Protein AF-0000000087712750 (afdb_homodimer)

pLDDT: mean 96.37, std 3.85, range [61.72, 98.88]

Nearest PDB structures (foldseek):
  3av7-assembly1_C  TM=9.509E-01  e=1.721E-39  Pyrococcus horikoshii OT3
  1wst-assembly1_A-2  TM=9.491E-01  e=2.294E-39  Thermococcus profundus
  2zc0-assembly1_A  TM=9.516E-01  e=1.284E-36  Thermococcus litoralis
  2z1y-assembly1_A  TM=9.441E-01  e=3.223E-36  unclassified
  1vp4-assembly1_B  TM=9.571E-01  e=2.552E-34  Thermotoga maritima MSB8

Organism: NCBI:txid1293036

Sequence (734 aa):
MLINLGGGLPDPKTFPWEEVGRIVDALLRDRADQALQYADVEGLEEVRREISRFIYRRGVSINPDQILITGGAKEAIFLISELFSQNTVASEEPTFQGFIGTMSFRGLRAYPIPWDERGPMTEVLERKLKALKMWADPIKYFYVVPVHNPTGRVMSMERRKHLMELATDFDFQVIEDDIYGFFTYDSPPELSLKSMDKEGRVFYISSFSKIISPGLRIGFIAYEGREIEKLASIKGEINHQVSTLDQLIVGEMLGRGIVDSIIENSRLLYKKKRNITVDSIEEYFPSTTGCTYPEGGFFALCRGEGLNSSSLAVEAMRRGVRILPGEKFFFSAESGKNSFRLSFSYPTEEELVEGIKVLGSLLKEVKMLINLGGGLPDPKTFPWEEVGRIVDALLRDRADQALQYADVEGLEEVRREISRFIYRRGVSINPDQILITGGAKEAIFLISELFSQNTVASEEPTFQGFIGTMSFRGLRAYPIPWDERGPMTEVLERKLKALKMWADPIKYFYVVPVHNPTGRVMSMERRKHLMELATDFDFQVIEDDIYGFFTYDSPPELSLKSMDKEGRVFYISSFSKIISPGLRIGFIAYEGREIEKLASIKGEINHQVSTLDQLIVGEMLGRGIVDSIIENSRLLYKKKRNITVDSIEEYFPSTTGCTYPEGGFFALCRGEGLNSSSLAVEAMRRGVRILPGEKFFFSAESGKNSFRLSFSYPTEEELVEGIKVLGSLLKEVK

InterPro domains:
  IPR004839 Aminotransferase, class I/classII, large domain [PF00155] (20-357)
  IPR015421 Pyridoxal phosphate-dependent transferase, major domain [G3DSA:3.40.640.10] (37-258)
  IPR015422 Pyridoxal phosphate-dependent transferase, small domain [G3DSA:3.90.1150.10] (2-362)
  IPR015424 Pyridoxal phosphate-dependent transferase [SSF53383] (2-365)
  IPR050859 Class-I pyridoxal-phosphate-dependent aminotransferase-like [PTHR42790] (2-366)

Radius of gyration: 27.23 Å; Cα contacts (8 Å, |Δi|>4): 1570; chains: 2; bounding box: 57×88×60 Å

Structure (mmCIF, N/CA/C/O backbone):
data_AF-0000000087712750-model_v1
#
loop_
_entity.id
_entity.type
_entity.pdbx_description
1 polymer 'PLP-dependent aminotransferase family protein'
#
loop_
_atom_site.group_PDB
_atom_site.id
_atom_site.type_symbol
_atom_site.label_atom_id
_atom_site.label_alt_id
_atom_site.label_comp_id
_atom_site.label_asym_id
_atom_site.label_entity_id
_atom_site.label_seq_id
_atom_site.pdbx_PDB_ins_code
_atom_site.Cartn_x
_atom_site.Cartn_y
_atom_site.Cartn_z
_atom_site.occupancy
_atom_site.B_iso_or_equiv
_atom_site.auth_seq_id
_atom_site.auth_comp_id
_atom_site.auth_asym_id
_atom_site.auth_atom_id
_atom_site.pdbx_PDB_model_num
ATOM 1 N N . MET A 1 1 ? 7.137 30.297 -13.664 1 79.69 1 MET A N 1
ATOM 2 C CA . MET A 1 1 ? 7.406 29.156 -12.789 1 79.69 1 MET A CA 1
ATOM 3 C C . MET A 1 1 ? 6.27 28.953 -11.797 1 79.69 1 MET A C 1
ATOM 5 O O . MET A 1 1 ? 5.719 29.922 -11.266 1 79.69 1 MET A O 1
ATOM 9 N N . LEU A 1 2 ? 5.754 27.734 -11.555 1 94.81 2 LEU A N 1
ATOM 10 C CA . LEU A 1 2 ? 4.625 27.453 -10.68 1 94.81 2 LEU A CA 1
ATOM 11 C C . LEU A 1 2 ? 5.066 27.406 -9.219 1 94.81 2 LEU A C 1
ATOM 13 O O . LEU A 1 2 ? 6.035 26.719 -8.891 1 94.81 2 LEU A O 1
ATOM 17 N N . ILE A 1 3 ? 4.543 28.297 -8.398 1 98.12 3 ILE A N 1
ATOM 18 C CA . ILE A 1 3 ? 4.785 28.312 -6.957 1 98.12 3 ILE A CA 1
ATOM 19 C C . ILE A 1 3 ? 3.738 27.453 -6.25 1 98.12 3 ILE A C 1
ATOM 21 O O . ILE A 1 3 ? 2.543 27.75 -6.305 1 98.12 3 ILE A O 1
ATOM 25 N N . ASN A 1 4 ? 4.18 26.391 -5.582 1 98.06 4 ASN A N 1
ATOM 26 C CA . ASN A 1 4 ? 3.264 25.453 -4.93 1 98.06 4 ASN A CA 1
ATOM 27 C C . ASN A 1 4 ? 3.045 25.828 -3.463 1 98.06 4 ASN A C 1
ATOM 29 O O . ASN A 1 4 ? 3.799 25.391 -2.592 1 98.06 4 ASN A O 1
ATOM 33 N N . LEU A 1 5 ? 1.925 26.469 -3.166 1 98.44 5 LEU A N 1
ATOM 34 C CA . LEU A 1 5 ? 1.549 26.812 -1.798 1 98.44 5 LEU A CA 1
ATOM 35 C C . LEU A 1 5 ? 0.416 25.922 -1.31 1 98.44 5 LEU A C 1
ATOM 37 O O . LEU A 1 5 ? -0.296 26.266 -0.366 1 98.44 5 LEU A O 1
ATOM 41 N N . GLY A 1 6 ? 0.184 24.828 -2.01 1 96.81 6 GLY A N 1
ATOM 42 C CA . GLY A 1 6 ? -0.956 23.984 -1.665 1 96.81 6 GLY A CA 1
ATOM 43 C C . GLY A 1 6 ? -0.558 22.656 -1.061 1 96.81 6 GLY A C 1
ATOM 44 O O . GLY A 1 6 ? -1.225 22.156 -0.152 1 96.81 6 GLY A O 1
ATOM 45 N N . GLY A 1 7 ? 0.474 22.047 -1.479 1 94.12 7 GLY A N 1
ATOM 46 C CA . GLY A 1 7 ? 0.822 20.672 -1.131 1 94.12 7 GLY A CA 1
ATOM 47 C C . GLY A 1 7 ? 1.484 20.547 0.228 1 94.12 7 GLY A C 1
ATOM 48 O O . GLY A 1 7 ? 2.273 21.422 0.618 1 94.12 7 GLY A O 1
ATOM 49 N N . GLY A 1 8 ? 1.083 19.562 1.011 1 95.06 8 GLY A N 1
ATOM 50 C CA . GLY A 1 8 ? 1.763 19.234 2.252 1 95.06 8 GLY A CA 1
ATOM 51 C C . GLY A 1 8 ? 3.039 18.438 2.041 1 95.06 8 GLY A C 1
ATOM 52 O O . GLY A 1 8 ? 3.217 17.375 2.635 1 95.06 8 GLY A O 1
ATOM 53 N N . LEU A 1 9 ? 3.977 18.984 1.274 1 97.06 9 LEU A N 1
ATOM 54 C CA . LEU A 1 9 ? 5.219 18.328 0.875 1 97.06 9 LEU A CA 1
ATOM 55 C C . LEU A 1 9 ? 6.383 18.797 1.742 1 97.06 9 LEU A C 1
ATOM 57 O O . LEU A 1 9 ? 6.566 20 1.944 1 97.06 9 LEU A O 1
ATOM 61 N N . PRO A 1 10 ? 7.137 17.844 2.262 1 97.81 10 PRO A N 1
ATOM 62 C CA . PRO A 1 10 ? 8.359 18.281 2.943 1 97.81 10 PRO A CA 1
ATOM 63 C C . PRO A 1 10 ? 9.344 18.969 2.004 1 97.81 10 PRO A C 1
ATOM 65 O O . PRO A 1 10 ? 9.359 18.688 0.803 1 97.81 10 PRO A O 1
ATOM 68 N N . ASP A 1 11 ? 10.109 19.875 2.525 1 98.06 11 ASP A N 1
ATOM 69 C CA . ASP A 1 11 ? 11.203 20.484 1.784 1 98.06 11 ASP A CA 1
ATOM 70 C C . ASP A 1 11 ? 12.297 19.453 1.474 1 98.06 11 ASP A C 1
ATOM 72 O O . ASP A 1 11 ? 12.812 18.797 2.379 1 98.06 11 ASP A O 1
ATOM 76 N N . PRO A 1 12 ? 12.664 19.359 0.208 1 96.44 12 PRO A N 1
ATOM 77 C CA . PRO A 1 12 ? 13.695 18.391 -0.154 1 96.44 12 PRO A CA 1
ATOM 78 C C . PRO A 1 12 ? 15.008 18.609 0.593 1 96.44 12 PRO A C 1
ATOM 80 O O . PRO A 1 12 ? 15.797 17.672 0.749 1 96.44 12 PRO A O 1
ATOM 83 N N . LYS A 1 13 ? 15.25 19.797 1.107 1 95.69 13 LYS A N 1
ATOM 84 C CA . LYS A 1 13 ? 16.453 20.094 1.858 1 95.69 13 LYS A CA 1
ATOM 85 C C . LYS A 1 13 ? 16.547 19.266 3.131 1 95.69 13 LYS A C 1
ATOM 87 O O . LYS A 1 13 ? 17.625 19.094 3.701 1 95.69 13 LYS A O 1
ATOM 92 N N . THR A 1 14 ? 15.43 18.766 3.57 1 96.38 14 THR A N 1
ATOM 93 C CA . THR A 1 14 ? 15.414 18.031 4.832 1 96.38 14 THR A CA 1
ATOM 94 C C . THR A 1 14 ? 15.68 16.547 4.602 1 96.38 14 THR A C 1
ATOM 96 O O . THR A 1 14 ? 15.844 15.781 5.555 1 96.38 14 THR A O 1
ATOM 99 N N . PHE A 1 15 ? 15.727 16.109 3.332 1 96.38 15 PHE A N 1
ATOM 100 C CA . PHE A 1 15 ? 15.883 14.695 3.045 1 96.38 15 PHE A CA 1
ATOM 101 C C . PHE A 1 15 ? 17.297 14.227 3.385 1 96.38 15 PHE A C 1
ATOM 103 O O . PHE A 1 15 ? 18.281 14.82 2.932 1 96.38 15 PHE A O 1
ATOM 110 N N . PRO A 1 16 ? 17.406 13.164 4.09 1 96.69 16 PRO A N 1
ATOM 111 C CA . PRO A 1 16 ? 18.734 12.633 4.457 1 96.69 16 PRO A CA 1
ATOM 112 C C . PRO A 1 16 ? 19.297 11.672 3.414 1 96.69 16 PRO A C 1
ATOM 114 O O . PRO A 1 16 ? 19.594 10.523 3.732 1 96.69 16 PRO A O 1
ATOM 117 N N . TRP A 1 17 ? 19.547 12.164 2.225 1 96.12 17 TRP A N 1
ATOM 118 C CA . TRP A 1 17 ? 19.859 11.297 1.09 1 96.12 17 TRP A CA 1
ATOM 119 C C . TRP A 1 17 ? 21.203 10.609 1.276 1 96.12 17 TRP A C 1
ATOM 121 O O . TRP A 1 17 ? 21.375 9.453 0.873 1 96.12 17 TRP A O 1
ATOM 131 N N . GLU A 1 18 ? 22.219 11.258 1.928 1 96.31 18 GLU A N 1
ATOM 132 C CA . GLU A 1 18 ? 23.516 10.648 2.133 1 96.31 18 GLU A CA 1
ATOM 133 C C . GLU A 1 18 ? 23.438 9.469 3.1 1 96.31 18 GLU A C 1
ATOM 135 O O . GLU A 1 18 ? 24 8.398 2.842 1 96.31 18 GLU A O 1
ATOM 140 N N . GLU A 1 19 ? 22.719 9.742 4.238 1 96.81 19 GLU A N 1
ATOM 141 C CA . GLU A 1 19 ? 22.547 8.68 5.227 1 96.81 19 GLU A CA 1
ATOM 142 C C . GLU A 1 19 ? 21.781 7.496 4.633 1 96.81 19 GLU A C 1
ATOM 144 O O . GLU A 1 19 ? 22.141 6.344 4.867 1 96.81 19 GLU A O 1
ATOM 149 N N . VAL A 1 20 ? 20.75 7.766 3.855 1 97.62 20 VAL A N 1
ATOM 150 C CA . VAL A 1 20 ? 19.969 6.715 3.223 1 97.62 20 VAL A CA 1
ATOM 151 C C . VAL A 1 20 ? 20.844 5.895 2.287 1 97.62 20 VAL A C 1
ATOM 153 O O . VAL A 1 20 ? 20.797 4.66 2.301 1 97.62 20 VAL A O 1
ATOM 156 N N . GLY A 1 21 ? 21.641 6.602 1.454 1 97.06 21 GLY A N 1
ATOM 157 C CA . GLY A 1 21 ? 22.547 5.906 0.548 1 97.06 21 GLY A CA 1
ATOM 158 C C . GLY A 1 21 ? 23.5 4.973 1.261 1 97.06 21 GLY A C 1
ATOM 159 O O . GLY A 1 21 ? 23.688 3.826 0.844 1 97.06 21 GLY A O 1
ATOM 160 N N . ARG A 1 22 ? 24.094 5.434 2.332 1 97.12 22 ARG A N 1
ATOM 161 C CA . ARG A 1 22 ? 25.031 4.629 3.111 1 97.12 22 ARG A CA 1
ATOM 162 C C . ARG A 1 22 ? 24.328 3.418 3.721 1 97.12 22 ARG A C 1
ATOM 164 O O . ARG A 1 22 ? 24.891 2.318 3.738 1 97.12 22 ARG A O 1
ATOM 171 N N . ILE A 1 23 ? 23.203 3.615 4.207 1 98.06 23 ILE A N 1
ATOM 172 C CA . ILE A 1 23 ? 22.438 2.555 4.852 1 98.06 23 ILE A CA 1
ATOM 173 C C . ILE A 1 23 ? 22.062 1.492 3.822 1 98.06 23 ILE A C 1
ATOM 175 O O . ILE A 1 23 ? 22.203 0.294 4.078 1 98.06 23 ILE A O 1
ATOM 179 N N . VAL A 1 24 ? 21.594 1.924 2.658 1 98.19 24 VAL A N 1
ATOM 180 C CA . VAL A 1 24 ? 21.188 0.978 1.626 1 98.19 24 VAL A CA 1
ATOM 181 C C . VAL A 1 24 ? 22.391 0.153 1.174 1 98.19 24 VAL A C 1
ATOM 183 O O . VAL A 1 24 ? 22.281 -1.062 0.992 1 98.19 24 VAL A O 1
ATOM 186 N N . ASP A 1 25 ? 23.484 0.816 0.988 1 97 25 ASP A N 1
ATOM 187 C CA . ASP A 1 25 ? 24.703 0.11 0.613 1 97 25 ASP A CA 1
ATOM 188 C C . ASP A 1 25 ? 25.047 -0.983 1.625 1 97 25 ASP A C 1
ATOM 190 O O . ASP A 1 25 ? 25.344 -2.119 1.246 1 97 25 ASP A O 1
ATOM 194 N N . ALA A 1 26 ? 24.984 -0.654 2.875 1 97.56 26 ALA A N 1
ATOM 195 C CA . ALA A 1 26 ? 25.281 -1.612 3.936 1 97.56 26 ALA A CA 1
ATOM 196 C C . ALA A 1 26 ? 24.266 -2.746 3.953 1 97.56 26 ALA A C 1
ATOM 198 O O . ALA A 1 26 ? 24.625 -3.918 4.086 1 97.56 26 ALA A O 1
ATOM 199 N N . LEU A 1 27 ? 22.953 -2.42 3.871 1 98.06 27 LEU A N 1
ATOM 200 C CA . LEU A 1 27 ? 21.875 -3.406 3.893 1 98.06 27 LEU A CA 1
ATOM 201 C C . LEU A 1 27 ? 22.047 -4.41 2.756 1 98.06 27 LEU A C 1
ATOM 203 O O . LEU A 1 27 ? 21.906 -5.617 2.965 1 98.06 27 LEU A O 1
ATOM 207 N N . LEU A 1 28 ? 22.328 -3.902 1.552 1 97.44 28 LEU A N 1
ATOM 208 C CA . LEU A 1 28 ? 22.391 -4.77 0.38 1 97.44 28 LEU A CA 1
ATOM 209 C C . LEU A 1 28 ? 23.672 -5.605 0.39 1 97.44 28 LEU A C 1
ATOM 211 O O . LEU A 1 28 ? 23.672 -6.73 -0.106 1 97.44 28 LEU A O 1
ATOM 215 N N . ARG A 1 29 ? 24.688 -5.102 1 1 95.06 29 ARG A N 1
ATOM 216 C CA . ARG A 1 29 ? 25.938 -5.855 1.131 1 95.06 29 ARG A CA 1
ATOM 217 C C . ARG A 1 29 ? 25.797 -6.977 2.156 1 95.06 29 ARG A C 1
ATOM 219 O O . ARG A 1 29 ? 26.266 -8.094 1.936 1 95.06 29 ARG A O 1
ATOM 226 N N . ASP A 1 30 ? 25.047 -6.703 3.232 1 95.88 30 ASP A N 1
ATOM 227 C CA . ASP A 1 30 ? 25.109 -7.602 4.383 1 95.88 30 ASP A CA 1
ATOM 228 C C . ASP A 1 30 ? 23.812 -8.398 4.531 1 95.88 30 ASP A C 1
ATOM 230 O O . ASP A 1 30 ? 23.812 -9.477 5.129 1 95.88 30 ASP A O 1
ATOM 234 N N . ARG A 1 31 ? 22.734 -7.891 4.012 1 97.19 31 ARG A N 1
ATOM 235 C CA . ARG A 1 31 ? 21.438 -8.484 4.309 1 97.19 31 ARG A CA 1
ATOM 236 C C . ARG A 1 31 ? 20.516 -8.438 3.086 1 97.19 31 ARG A C 1
ATOM 238 O O . ARG A 1 31 ? 19.312 -8.18 3.209 1 97.19 31 ARG A O 1
ATOM 245 N N . ALA A 1 32 ? 21.109 -8.578 1.979 1 96 32 ALA A N 1
ATOM 246 C CA . ALA A 1 32 ? 20.328 -8.469 0.752 1 96 32 ALA A CA 1
ATOM 247 C C . ALA A 1 32 ? 19.203 -9.5 0.729 1 96 32 ALA A C 1
ATOM 249 O O . ALA A 1 32 ? 18.109 -9.227 0.23 1 96 32 ALA A O 1
ATOM 250 N N . ASP A 1 33 ? 19.438 -10.734 1.251 1 96.12 33 ASP A N 1
ATOM 251 C CA . ASP A 1 33 ? 18.453 -11.812 1.267 1 96.12 33 ASP A CA 1
ATOM 252 C C . ASP A 1 33 ? 17.203 -11.406 2.053 1 96.12 33 ASP A C 1
ATOM 254 O O . ASP A 1 33 ? 16.094 -11.844 1.737 1 96.12 33 ASP A O 1
ATOM 258 N N . GLN A 1 34 ? 17.406 -10.562 3 1 97.19 34 GLN A N 1
ATOM 259 C CA . GLN A 1 34 ? 16.281 -10.055 3.777 1 97.19 34 GLN A CA 1
ATOM 260 C C . GLN A 1 34 ? 15.688 -8.812 3.127 1 97.19 34 GLN A C 1
ATOM 262 O O . GLN A 1 34 ? 14.477 -8.727 2.936 1 97.19 34 GLN A O 1
ATOM 267 N N . ALA A 1 35 ? 16.547 -7.863 2.766 1 98.31 35 ALA A N 1
ATOM 268 C CA . ALA A 1 35 ? 16.125 -6.551 2.283 1 98.31 35 ALA A CA 1
ATOM 269 C C . ALA A 1 35 ? 15.297 -6.676 1.002 1 98.31 35 ALA A C 1
ATOM 271 O O . ALA A 1 35 ? 14.406 -5.859 0.748 1 98.31 35 ALA A O 1
ATOM 272 N N . LEU A 1 36 ? 15.594 -7.699 0.229 1 98.38 36 LEU A N 1
ATOM 273 C CA . LEU A 1 36 ? 14.953 -7.828 -1.077 1 98.38 36 LEU A CA 1
ATOM 274 C C . LEU A 1 36 ? 13.945 -8.969 -1.078 1 98.38 36 LEU A C 1
ATOM 276 O O . LEU A 1 36 ? 13.484 -9.398 -2.139 1 98.38 36 LEU A O 1
ATOM 280 N N . GLN A 1 37 ? 13.539 -9.5 0.059 1 97.94 37 GLN A N 1
ATOM 281 C CA . GLN A 1 37 ? 12.586 -10.594 0.188 1 97.94 37 GLN A CA 1
ATOM 282 C C . GLN A 1 37 ? 11.297 -10.125 0.867 1 97.94 37 GLN A C 1
ATOM 284 O O . GLN A 1 37 ? 11.242 -9.016 1.395 1 97.94 37 GLN A O 1
ATOM 289 N N . TYR A 1 38 ? 10.266 -11 0.883 1 96.12 38 TYR A N 1
ATOM 290 C CA . TYR A 1 38 ? 9.016 -10.773 1.597 1 96.12 38 TYR A CA 1
ATOM 291 C C . TYR A 1 38 ? 9.258 -10.617 3.092 1 96.12 38 TYR A C 1
ATOM 293 O O . TYR A 1 38 ? 10.227 -11.164 3.631 1 96.12 38 TYR A O 1
ATOM 301 N N . ALA A 1 39 ? 8.438 -9.836 3.699 1 96 39 ALA A N 1
ATOM 302 C CA . ALA A 1 39 ? 8.344 -9.695 5.148 1 96 39 ALA A CA 1
ATOM 303 C C . ALA A 1 39 ? 6.934 -9.992 5.645 1 96 39 ALA A C 1
ATOM 305 O O . ALA A 1 39 ? 6.02 -10.203 4.84 1 96 39 ALA A O 1
ATOM 306 N N . ASP A 1 40 ? 6.816 -10.047 6.953 1 95.94 40 ASP A N 1
ATOM 307 C CA . ASP A 1 40 ? 5.5 -10.266 7.547 1 95.94 40 ASP A CA 1
ATOM 308 C C . ASP A 1 40 ? 4.574 -9.086 7.266 1 95.94 40 ASP A C 1
ATOM 310 O O . ASP A 1 40 ? 5.027 -7.945 7.137 1 95.94 40 ASP A O 1
ATOM 314 N N . VAL A 1 41 ? 3.32 -9.383 7.273 1 97.31 41 VAL A N 1
ATOM 315 C CA . VAL A 1 41 ? 2.299 -8.383 6.984 1 97.31 41 VAL A CA 1
ATOM 316 C C . VAL A 1 41 ? 2.379 -7.25 8.008 1 97.31 41 VAL A C 1
ATOM 318 O O . VAL A 1 41 ? 2.17 -6.086 7.664 1 97.31 41 VAL A O 1
ATOM 321 N N . GLU A 1 42 ? 2.713 -7.555 9.273 1 98.12 42 GLU A N 1
ATOM 322 C CA . GLU A 1 42 ? 2.795 -6.57 10.344 1 98.12 42 GLU A CA 1
ATOM 323 C C . GLU A 1 42 ? 4.012 -5.664 10.172 1 98.12 42 GLU A C 1
ATOM 325 O O . GLU A 1 42 ? 4.07 -4.578 10.75 1 98.12 42 GLU A O 1
ATOM 330 N N . GLY A 1 43 ? 4.941 -6.117 9.398 1 98.38 43 GLY A N 1
ATOM 331 C CA . GLY A 1 43 ? 6.238 -5.473 9.281 1 98.38 43 GLY A CA 1
ATOM 332 C C . GLY A 1 43 ? 7.336 -6.207 10.023 1 98.38 43 GLY A C 1
ATOM 333 O O . GLY A 1 43 ? 7.059 -7.082 10.852 1 98.38 43 GLY A O 1
ATOM 334 N N . LEU A 1 44 ? 8.562 -5.902 9.711 1 98.69 44 LEU A N 1
ATOM 335 C CA . LEU A 1 44 ? 9.711 -6.535 10.344 1 98.69 44 LEU A CA 1
ATOM 336 C C . LEU A 1 44 ? 9.75 -6.234 11.836 1 98.69 44 LEU A C 1
ATOM 338 O O . LEU A 1 44 ? 9.617 -5.078 12.242 1 98.69 44 LEU A O 1
ATOM 342 N N . GLU A 1 45 ? 9.945 -7.25 12.609 1 98.44 45 GLU A N 1
ATOM 343 C CA . GLU A 1 45 ? 9.945 -7.102 14.062 1 98.44 45 GLU A CA 1
ATOM 344 C C . GLU A 1 45 ? 11 -6.09 14.508 1 98.44 45 GLU A C 1
ATOM 346 O O . GLU A 1 45 ? 10.742 -5.27 15.391 1 98.44 45 GLU A O 1
ATOM 351 N N . GLU A 1 46 ? 12.18 -6.168 13.953 1 98.62 46 GLU A N 1
ATOM 352 C CA . GLU A 1 46 ? 13.25 -5.254 14.344 1 98.62 46 GLU A CA 1
ATOM 353 C C . GLU A 1 46 ? 12.867 -3.805 14.047 1 98.62 46 GLU A C 1
ATOM 355 O O . GLU A 1 46 ? 13.242 -2.896 14.789 1 98.62 46 GLU A O 1
ATOM 360 N N . VAL A 1 47 ? 12.125 -3.582 12.984 1 98.81 47 VAL A N 1
ATOM 361 C CA . VAL A 1 47 ? 11.695 -2.232 12.633 1 98.81 47 VAL A CA 1
ATOM 362 C C . VAL A 1 47 ? 10.594 -1.776 13.586 1 98.81 47 VAL A C 1
ATOM 364 O O . VAL A 1 47 ? 10.594 -0.63 14.047 1 98.81 47 VAL A O 1
ATOM 367 N N . ARG A 1 48 ? 9.625 -2.648 13.898 1 98.81 48 ARG A N 1
ATOM 368 C CA . ARG A 1 48 ? 8.578 -2.328 14.859 1 98.81 48 ARG A CA 1
ATOM 369 C C . ARG A 1 48 ? 9.172 -1.992 16.219 1 98.81 48 ARG A C 1
ATOM 371 O O . ARG A 1 48 ? 8.672 -1.109 16.922 1 98.81 48 ARG A O 1
ATOM 378 N N . ARG A 1 49 ? 10.258 -2.686 16.594 1 98.81 49 ARG A N 1
ATOM 379 C CA . ARG A 1 49 ? 10.945 -2.391 17.844 1 98.81 49 ARG A CA 1
ATOM 380 C C . ARG A 1 49 ? 11.523 -0.979 17.828 1 98.81 49 ARG A C 1
ATOM 382 O O . ARG A 1 49 ? 11.398 -0.244 18.812 1 98.81 49 ARG A O 1
ATOM 389 N N . GLU A 1 50 ? 12.156 -0.633 16.766 1 98.81 50 GLU A N 1
ATOM 390 C CA . GLU A 1 50 ? 12.719 0.707 16.641 1 98.81 50 GLU A CA 1
ATOM 391 C C . GLU A 1 50 ? 11.633 1.771 16.672 1 98.81 50 GLU A C 1
ATOM 393 O O . GLU A 1 50 ? 11.812 2.844 17.25 1 98.81 50 GLU A O 1
ATOM 398 N N . ILE A 1 51 ? 10.492 1.488 16.031 1 98.75 51 ILE A N 1
ATOM 399 C CA . ILE A 1 51 ? 9.375 2.428 16.031 1 98.75 51 ILE A CA 1
ATOM 400 C C . ILE A 1 51 ? 8.844 2.596 17.453 1 98.75 51 ILE A C 1
ATOM 402 O O . ILE A 1 51 ? 8.586 3.719 17.891 1 98.75 51 ILE A O 1
ATOM 406 N N . SER A 1 52 ? 8.672 1.479 18.125 1 98.75 52 SER A N 1
ATOM 407 C CA . SER A 1 52 ? 8.211 1.525 19.5 1 98.75 52 SER A CA 1
ATOM 408 C C . SER A 1 52 ? 9.102 2.42 20.359 1 98.75 52 SER A C 1
ATOM 410 O O . SER A 1 52 ? 8.609 3.248 21.125 1 98.75 52 SER A O 1
ATOM 412 N N . ARG A 1 53 ? 10.383 2.291 20.219 1 98.38 53 ARG A N 1
ATOM 413 C CA . ARG A 1 53 ? 11.344 3.113 20.953 1 98.38 53 ARG A CA 1
ATOM 414 C C . ARG A 1 53 ? 11.227 4.578 20.547 1 98.38 53 ARG A C 1
ATOM 416 O O . ARG A 1 53 ? 11.281 5.469 21.406 1 98.38 53 ARG A O 1
ATOM 423 N N . PHE A 1 54 ? 11.07 4.793 19.359 1 97.94 54 PHE A N 1
ATOM 424 C CA . PHE A 1 54 ? 11.039 6.148 18.828 1 97.94 54 PHE A CA 1
ATOM 425 C C . PHE A 1 54 ? 9.836 6.914 19.359 1 97.94 54 PHE A C 1
ATOM 427 O O . PHE A 1 54 ? 9.961 8.07 19.781 1 97.94 54 PHE A O 1
ATOM 434 N N . ILE A 1 55 ? 8.664 6.246 19.391 1 97.5 55 ILE A N 1
ATOM 435 C CA . ILE A 1 55 ? 7.449 6.984 19.719 1 97.5 55 ILE A CA 1
ATOM 436 C C . ILE A 1 55 ? 7.301 7.09 21.234 1 97.5 55 ILE A C 1
ATOM 438 O O . ILE A 1 55 ? 6.398 7.77 21.734 1 97.5 55 ILE A O 1
ATOM 442 N N . TYR A 1 56 ? 8.227 6.5 21.922 1 96.69 56 TYR A N 1
ATOM 443 C CA . TYR A 1 56 ? 8.305 6.777 23.359 1 96.69 56 TYR A CA 1
ATOM 444 C C . TYR A 1 56 ? 8.523 8.266 23.609 1 96.69 56 TYR A C 1
ATOM 446 O O . TYR A 1 56 ? 8.039 8.805 24.609 1 96.69 56 TYR A O 1
ATOM 454 N N . ARG A 1 57 ? 9.133 8.914 22.719 1 93.31 57 ARG A N 1
ATOM 455 C CA . ARG A 1 57 ? 9.367 10.352 22.797 1 93.31 57 ARG A CA 1
ATOM 456 C C . ARG A 1 57 ? 8.055 11.125 22.766 1 93.31 57 ARG A C 1
ATOM 458 O O . ARG A 1 57 ? 8 12.273 23.219 1 93.31 57 ARG A O 1
ATOM 465 N N . ARG A 1 58 ? 7.07 10.531 22.219 1 95.88 58 ARG A N 1
ATOM 466 C CA . ARG A 1 58 ? 5.742 11.133 22.188 1 95.88 58 ARG A CA 1
ATOM 467 C C . ARG A 1 58 ? 4.914 10.711 23.391 1 95.88 58 ARG A C 1
ATOM 469 O O . ARG A 1 58 ? 3.717 10.992 23.469 1 95.88 58 ARG A O 1
ATOM 476 N N . GLY A 1 59 ? 5.531 9.953 24.344 1 96.81 59 GLY A N 1
ATOM 477 C CA . GLY A 1 59 ? 4.863 9.453 25.531 1 96.81 59 GLY A CA 1
ATOM 478 C C . GLY A 1 59 ? 4.125 8.148 25.297 1 96.81 59 GLY A C 1
ATOM 479 O O . GLY A 1 59 ? 3.34 7.711 26.141 1 96.81 59 GLY A O 1
ATOM 480 N N . VAL A 1 60 ? 4.328 7.551 24.141 1 96.94 60 VAL A N 1
ATOM 481 C CA . VAL A 1 60 ? 3.613 6.328 23.797 1 96.94 60 VAL A CA 1
ATOM 482 C C . VAL A 1 60 ? 4.426 5.109 24.219 1 96.94 60 VAL A C 1
ATOM 484 O O . VAL A 1 60 ? 5.559 4.922 23.766 1 96.94 60 VAL A O 1
ATOM 487 N N . SER A 1 61 ? 3.928 4.359 25.109 1 96.56 61 SER A N 1
ATOM 488 C CA . SER A 1 61 ? 4.516 3.088 25.516 1 96.56 61 SER A CA 1
ATOM 489 C C . SER A 1 61 ? 3.719 1.91 24.969 1 96.56 61 SER A C 1
ATOM 491 O O . SER A 1 61 ? 2.604 1.642 25.406 1 96.56 61 SER A O 1
ATOM 493 N N . ILE A 1 62 ? 4.297 1.267 23.984 1 97.25 62 ILE A N 1
ATOM 494 C CA . ILE A 1 62 ? 3.59 0.182 23.312 1 97.25 62 ILE A CA 1
ATOM 495 C C . ILE A 1 62 ? 4.57 -0.936 22.969 1 97.25 62 ILE A C 1
ATOM 497 O O . ILE A 1 62 ? 5.746 -0.678 22.703 1 97.25 62 ILE A O 1
ATOM 501 N N . ASN A 1 63 ? 4.098 -2.211 23.016 1 97.75 63 ASN A N 1
ATOM 502 C CA . ASN A 1 63 ? 4.902 -3.352 22.594 1 97.75 63 ASN A CA 1
ATOM 503 C C . ASN A 1 63 ? 5.016 -3.422 21.078 1 97.75 63 ASN A C 1
ATOM 505 O O . ASN A 1 63 ? 4.062 -3.113 20.359 1 97.75 63 ASN A O 1
ATOM 509 N N . PRO A 1 64 ? 6.191 -3.908 20.578 1 98.38 64 PRO A N 1
ATOM 510 C CA . PRO A 1 64 ? 6.367 -4.016 19.125 1 98.38 64 PRO A CA 1
ATOM 511 C C . PRO A 1 64 ? 5.266 -4.84 18.469 1 98.38 64 PRO A C 1
ATOM 513 O O . PRO A 1 64 ? 4.91 -4.586 17.312 1 98.38 64 PRO A O 1
ATOM 516 N N . ASP A 1 65 ? 4.672 -5.852 19.156 1 97.94 65 ASP A N 1
ATOM 517 C CA . ASP A 1 65 ? 3.639 -6.711 18.578 1 97.94 65 ASP A CA 1
ATOM 518 C C . ASP A 1 65 ? 2.312 -5.965 18.453 1 97.94 65 ASP A C 1
ATOM 520 O O . ASP A 1 65 ? 1.37 -6.465 17.844 1 97.94 65 ASP A O 1
ATOM 524 N N . GLN A 1 66 ? 2.283 -4.738 18.984 1 98.38 66 GLN A N 1
ATOM 525 C CA . GLN A 1 66 ? 1.09 -3.898 18.938 1 98.38 66 GLN A CA 1
ATOM 526 C C . GLN A 1 66 ? 1.228 -2.809 17.875 1 98.38 66 GLN A C 1
ATOM 528 O O . GLN A 1 66 ? 0.473 -1.834 17.875 1 98.38 66 GLN A O 1
ATOM 533 N N . ILE A 1 67 ? 2.223 -2.977 17.047 1 98.81 67 ILE A N 1
ATOM 534 C CA . ILE A 1 67 ? 2.475 -2.031 15.969 1 98.81 67 ILE A CA 1
ATOM 535 C C . ILE A 1 67 ? 2.27 -2.721 14.617 1 98.81 67 ILE A C 1
ATOM 537 O O . ILE A 1 67 ? 2.766 -3.828 14.398 1 98.81 67 ILE A O 1
ATOM 541 N N . LEU A 1 68 ? 1.453 -2.115 13.758 1 98.88 68 LEU A N 1
ATOM 542 C CA . LEU A 1 68 ? 1.266 -2.531 12.375 1 98.88 68 LEU A CA 1
ATOM 543 C C . LEU A 1 68 ? 1.848 -1.499 11.414 1 98.88 68 LEU A C 1
ATOM 545 O O . LEU A 1 68 ? 1.366 -0.365 11.352 1 98.88 68 LEU A O 1
ATOM 549 N N . ILE A 1 69 ? 2.916 -1.875 10.711 1 98.88 69 ILE A N 1
ATOM 550 C CA . ILE A 1 69 ? 3.52 -0.968 9.742 1 98.88 69 ILE A CA 1
ATOM 551 C C . ILE A 1 69 ? 2.617 -0.848 8.516 1 98.88 69 ILE A C 1
ATOM 553 O O . ILE A 1 69 ? 2.061 -1.844 8.047 1 98.88 69 ILE A O 1
ATOM 557 N N . THR A 1 70 ? 2.434 0.353 8.016 1 98.69 70 THR A N 1
ATOM 558 C CA . THR A 1 70 ? 1.526 0.639 6.91 1 98.69 70 THR A CA 1
ATOM 559 C C . THR A 1 70 ? 2.221 1.478 5.844 1 98.69 70 THR A C 1
ATOM 561 O O . THR A 1 70 ? 3.291 2.039 6.086 1 98.69 70 THR A O 1
ATOM 564 N N . GLY A 1 71 ? 1.621 1.47 4.652 1 97.75 71 GLY A N 1
ATOM 565 C CA . GLY A 1 71 ? 2.072 2.363 3.596 1 97.75 71 GLY A CA 1
ATOM 566 C C . GLY A 1 71 ? 1.697 3.812 3.838 1 97.75 71 GLY A C 1
ATOM 567 O O . GLY A 1 71 ? 0.805 4.348 3.178 1 97.75 71 GLY A O 1
ATOM 568 N N . GLY A 1 72 ? 2.352 4.43 4.746 1 97.5 72 GLY A N 1
ATOM 569 C CA . GLY A 1 72 ? 1.998 5.777 5.168 1 97.5 72 GLY A CA 1
ATOM 570 C C . GLY A 1 72 ? 0.808 5.816 6.105 1 97.5 72 GLY A C 1
ATOM 571 O O . GLY A 1 72 ? 0.2 4.781 6.391 1 97.5 72 GLY A O 1
ATOM 572 N N . ALA A 1 73 ? 0.495 7.012 6.598 1 97.75 73 ALA A N 1
ATOM 573 C CA . ALA A 1 73 ? -0.625 7.199 7.516 1 97.75 73 ALA A CA 1
ATOM 574 C C . ALA A 1 73 ? -1.96 7.047 6.793 1 97.75 73 ALA A C 1
ATOM 576 O O . ALA A 1 73 ? -2.969 6.691 7.406 1 97.75 73 ALA A O 1
ATOM 577 N N . LYS A 1 74 ? -1.96 7.328 5.516 1 97.5 74 LYS A N 1
ATOM 578 C CA . LYS A 1 74 ? -3.188 7.195 4.734 1 97.5 74 LYS A CA 1
ATOM 579 C C . LYS A 1 74 ? -3.707 5.762 4.773 1 97.5 74 LYS A C 1
ATOM 581 O O . LYS A 1 74 ? -4.906 5.535 4.938 1 97.5 74 LYS A O 1
ATOM 586 N N . GLU A 1 75 ? -2.822 4.781 4.582 1 98.31 75 GLU A N 1
ATOM 587 C CA . GLU A 1 75 ? -3.25 3.387 4.664 1 98.31 75 GLU A CA 1
ATOM 588 C C . GLU A 1 75 ? -3.76 3.051 6.066 1 98.31 75 GLU A C 1
ATOM 590 O O . GLU A 1 75 ? -4.699 2.264 6.215 1 98.31 75 GLU A O 1
ATOM 595 N N . ALA A 1 76 ? -3.131 3.627 7.086 1 98.69 76 ALA A N 1
ATOM 596 C CA . ALA A 1 76 ? -3.609 3.43 8.453 1 98.69 76 ALA A CA 1
ATOM 597 C C . ALA A 1 76 ? -5.062 3.873 8.594 1 98.69 76 ALA A C 1
ATOM 599 O O . ALA A 1 76 ? -5.887 3.148 9.156 1 98.69 76 ALA A O 1
ATOM 600 N N . ILE A 1 77 ? -5.344 5.062 8.055 1 98.5 77 ILE A N 1
ATOM 601 C CA . ILE A 1 77 ? -6.695 5.609 8.102 1 98.5 77 ILE A CA 1
ATOM 602 C C . ILE A 1 77 ? -7.656 4.672 7.375 1 98.5 77 ILE A C 1
ATOM 604 O O . ILE A 1 77 ? -8.734 4.359 7.883 1 98.5 77 ILE A O 1
ATOM 608 N N . PHE A 1 78 ? -7.266 4.199 6.227 1 98.06 78 PHE A N 1
ATOM 609 C CA . PHE A 1 78 ? -8.109 3.303 5.445 1 98.06 78 PHE A CA 1
ATOM 610 C C . PHE A 1 78 ? -8.398 2.018 6.211 1 98.06 78 PHE A C 1
ATOM 612 O O . PHE A 1 78 ? -9.539 1.57 6.285 1 98.06 78 PHE A O 1
ATOM 619 N N . LEU A 1 79 ? -7.355 1.387 6.781 1 98.06 79 LEU A N 1
ATOM 620 C CA . LEU A 1 79 ? -7.5 0.151 7.543 1 98.06 79 LEU A CA 1
ATOM 621 C C . LEU A 1 79 ? -8.438 0.349 8.727 1 98.06 79 LEU A C 1
ATOM 623 O O . LEU A 1 79 ? -9.344 -0.457 8.953 1 98.06 79 LEU A O 1
ATOM 627 N N . ILE A 1 80 ? -8.258 1.416 9.469 1 98.06 80 ILE A N 1
ATOM 628 C CA . ILE A 1 80 ? -9.062 1.67 10.656 1 98.06 80 ILE A CA 1
ATOM 629 C C . ILE A 1 80 ? -10.516 1.908 10.242 1 98.06 80 ILE A C 1
ATOM 631 O O . ILE A 1 80 ? -11.445 1.498 10.945 1 98.06 80 ILE A O 1
ATOM 635 N N . SER A 1 81 ? -10.727 2.525 9.055 1 97 81 SER A N 1
ATOM 636 C CA . SER A 1 81 ? -12.078 2.816 8.586 1 97 81 SER A CA 1
ATOM 637 C C . SER A 1 81 ? -12.883 1.536 8.375 1 97 81 SER A C 1
ATOM 639 O O . SER A 1 81 ? -14.109 1.57 8.312 1 97 81 SER A O 1
ATOM 641 N N . GLU A 1 82 ? -12.195 0.408 8.219 1 93.94 82 GLU A N 1
ATOM 642 C CA . GLU A 1 82 ? -12.883 -0.876 8.109 1 93.94 82 GLU A CA 1
ATOM 643 C C . GLU A 1 82 ? -13.672 -1.189 9.375 1 93.94 82 GLU A C 1
ATOM 645 O O . GLU A 1 82 ? -14.602 -2 9.352 1 93.94 82 GLU A O 1
ATOM 650 N N . LEU A 1 83 ? -13.297 -0.552 10.453 1 93.62 83 LEU A N 1
ATOM 651 C CA . LEU A 1 83 ? -13.953 -0.773 11.742 1 93.62 83 LEU A CA 1
ATOM 652 C C . LEU A 1 83 ? -15.203 0.095 11.867 1 93.62 83 LEU A C 1
ATOM 654 O O . LEU A 1 83 ? -15.992 -0.081 12.797 1 93.62 83 LEU A O 1
ATOM 658 N N . PHE A 1 84 ? -15.461 1.05 10.898 1 92.88 84 PHE A N 1
ATOM 659 C CA . PHE A 1 84 ? -16.5 2.068 11.055 1 92.88 84 PHE A CA 1
ATOM 660 C C . PHE A 1 84 ? -17.828 1.577 10.5 1 92.88 84 PHE A C 1
ATOM 662 O O . PHE A 1 84 ? -18.875 2.16 10.781 1 92.88 84 PHE A O 1
ATOM 669 N N . SER A 1 85 ? -17.953 0.626 9.617 1 83.44 85 SER A N 1
ATOM 670 C CA . SER A 1 85 ? -19.125 0.234 8.852 1 83.44 85 SER A CA 1
ATOM 671 C C . SER A 1 85 ? -20.344 0.08 9.742 1 83.44 85 SER A C 1
ATOM 673 O O . SER A 1 85 ? -21.453 0.422 9.344 1 83.44 85 SER A O 1
ATOM 675 N N . GLN A 1 86 ? -20.312 -0.321 10.836 1 81.56 86 GLN A N 1
ATOM 676 C CA . GLN A 1 86 ? -21.5 -0.51 11.672 1 81.56 86 GLN A CA 1
ATOM 677 C C . GLN A 1 86 ? -21.469 0.426 12.875 1 81.56 86 GLN A C 1
ATOM 679 O O . GLN A 1 86 ? -22.141 0.176 13.875 1 81.56 86 GLN A O 1
ATOM 684 N N . ASN A 1 87 ? -20.734 1.556 12.68 1 86.31 87 ASN A N 1
ATOM 685 C CA . ASN A 1 87 ? -20.531 2.414 13.844 1 86.31 87 ASN A CA 1
ATOM 686 C C . ASN A 1 87 ? -20.641 3.891 13.477 1 86.31 87 ASN A C 1
ATOM 688 O O . ASN A 1 87 ? -20.391 4.273 12.328 1 86.31 87 ASN A O 1
ATOM 692 N N . THR A 1 88 ? -21.125 4.672 14.492 1 90.25 88 THR A N 1
ATOM 693 C CA . THR A 1 88 ? -21.141 6.121 14.336 1 90.25 88 THR A CA 1
ATOM 694 C C . THR A 1 88 ? -19.766 6.707 14.609 1 90.25 88 THR A C 1
ATOM 696 O O . THR A 1 88 ? -19.141 6.383 15.625 1 90.25 88 THR A O 1
ATOM 699 N N . VAL A 1 89 ? -19.344 7.551 13.664 1 95.94 89 VAL A N 1
ATOM 700 C CA . VAL A 1 89 ? -18.031 8.164 13.742 1 95.94 89 VAL A CA 1
ATOM 701 C C . VAL A 1 89 ? -18.172 9.68 13.852 1 95.94 89 VAL A C 1
ATOM 703 O O . VAL A 1 89 ? -19.062 10.273 13.242 1 95.94 89 VAL A O 1
ATOM 706 N N . ALA A 1 90 ? -17.406 10.305 14.758 1 97.56 90 ALA A N 1
ATOM 707 C CA . ALA A 1 90 ? -17.312 11.758 14.844 1 97.56 90 ALA A CA 1
ATOM 708 C C . ALA A 1 90 ? -15.883 12.227 14.547 1 97.56 90 ALA A C 1
ATOM 710 O O . ALA A 1 90 ? -14.93 11.453 14.664 1 97.56 90 ALA A O 1
ATOM 711 N N . SER A 1 91 ? -15.766 13.438 14.117 1 98.19 91 SER A N 1
ATOM 712 C CA . SER A 1 91 ? -14.477 14.047 13.805 1 98.19 91 SER A CA 1
ATOM 713 C C . SER A 1 91 ? -14.523 15.562 13.969 1 98.19 91 SER A C 1
ATOM 715 O O . SER A 1 91 ? -15.594 16.172 13.891 1 98.19 91 SER A O 1
ATOM 717 N N . GLU A 1 92 ? -13.391 16.078 14.211 1 98.25 92 GLU A N 1
ATOM 718 C CA . GLU A 1 92 ? -13.266 17.531 14.125 1 98.25 92 GLU A CA 1
ATOM 719 C C . GLU A 1 92 ? -13.508 18.016 12.695 1 98.25 92 GLU A C 1
ATOM 721 O O . GLU A 1 92 ? -13.297 17.281 11.734 1 98.25 92 GLU A O 1
ATOM 726 N N . GLU A 1 93 ? -13.961 19.25 12.594 1 97.81 93 GLU A N 1
ATOM 727 C CA . GLU A 1 93 ? -14.109 19.953 11.32 1 97.81 93 GLU A CA 1
ATOM 728 C C . GLU A 1 93 ? -13.703 21.422 11.445 1 97.81 93 GLU A C 1
ATOM 730 O O . GLU A 1 93 ? -14.242 22.141 12.281 1 97.81 93 GLU A O 1
ATOM 735 N N . PRO A 1 94 ? -12.812 21.938 10.547 1 97.88 94 PRO A N 1
ATOM 736 C CA . PRO A 1 94 ? -12.164 21.25 9.43 1 97.88 94 PRO A CA 1
ATOM 737 C C . PRO A 1 94 ? -11.203 20.156 9.891 1 97.88 94 PRO A C 1
ATOM 739 O O . PRO A 1 94 ? -10.852 20.094 11.07 1 97.88 94 PRO A O 1
ATOM 742 N N . THR A 1 95 ? -10.914 19.234 8.945 1 98.38 95 THR A N 1
ATOM 743 C CA . THR A 1 95 ? -9.938 18.188 9.25 1 98.38 95 THR A CA 1
ATOM 744 C C . THR A 1 95 ? -9.188 17.766 7.996 1 98.38 95 THR A C 1
ATOM 746 O O . THR A 1 95 ? -9.328 18.375 6.941 1 98.38 95 THR A O 1
ATOM 749 N N . PHE A 1 96 ? -8.328 16.797 8.117 1 98.25 96 PHE A N 1
ATOM 750 C CA . PHE A 1 96 ? -7.484 16.297 7.039 1 98.25 96 PHE A CA 1
ATOM 751 C C . PHE A 1 96 ? -8.336 15.773 5.887 1 98.25 96 PHE A C 1
ATOM 753 O O . PHE A 1 96 ? -9.188 14.906 6.082 1 98.25 96 PHE A O 1
ATOM 760 N N . GLN A 1 97 ? -8.055 16.219 4.676 1 97.44 97 GLN A N 1
ATOM 761 C CA . GLN A 1 97 ? -8.859 15.875 3.506 1 97.44 97 GLN A CA 1
ATOM 762 C C . GLN A 1 97 ? -8.781 14.383 3.205 1 97.44 97 GLN A C 1
ATOM 764 O O . GLN A 1 97 ? -9.711 13.812 2.631 1 97.44 97 GLN A O 1
ATOM 769 N N . GLY A 1 98 ? -7.66 13.711 3.582 1 97.12 98 GLY A N 1
ATOM 770 C CA . GLY A 1 98 ? -7.539 12.281 3.357 1 97.12 98 GLY A CA 1
ATOM 771 C C . GLY A 1 98 ? -8.547 11.461 4.152 1 97.12 98 GLY A C 1
ATOM 772 O O . GLY A 1 98 ? -9.047 10.445 3.666 1 97.12 98 GLY A O 1
ATOM 773 N N . PHE A 1 99 ? -8.812 11.891 5.395 1 98.06 99 PHE A N 1
ATOM 774 C CA . PHE A 1 99 ? -9.836 11.227 6.195 1 98.06 99 PHE A CA 1
ATOM 775 C C . PHE A 1 99 ? -11.219 11.422 5.578 1 98.06 99 PHE A C 1
ATOM 777 O O . PHE A 1 99 ? -11.984 10.461 5.449 1 98.06 99 PHE A O 1
ATOM 784 N N . ILE A 1 100 ? -11.508 12.633 5.133 1 97.69 100 ILE A N 1
ATOM 785 C CA . ILE A 1 100 ? -12.797 12.953 4.52 1 97.69 100 ILE A CA 1
ATOM 786 C C . ILE A 1 100 ? -12.977 12.125 3.25 1 97.69 100 ILE A C 1
ATOM 788 O O . ILE A 1 100 ? -14.047 11.562 3.02 1 97.69 100 ILE A O 1
ATOM 792 N N . GLY A 1 101 ? -11.922 12.086 2.469 1 96.38 101 GLY A N 1
ATOM 793 C CA . GLY A 1 101 ? -11.961 11.281 1.258 1 96.38 101 GLY A CA 1
ATOM 794 C C . GLY A 1 101 ? -12.25 9.812 1.525 1 96.38 101 GLY A C 1
ATOM 795 O O . GLY A 1 101 ? -13.062 9.203 0.835 1 96.38 101 GLY A O 1
ATOM 796 N N . THR A 1 102 ? -11.586 9.211 2.516 1 96.5 102 THR A N 1
ATOM 797 C CA . THR A 1 102 ? -11.789 7.809 2.877 1 96.5 102 THR A CA 1
ATOM 798 C C . THR A 1 102 ? -13.227 7.566 3.322 1 96.5 102 THR A C 1
ATOM 800 O O . THR A 1 102 ? -13.852 6.586 2.914 1 96.5 102 THR A O 1
ATOM 803 N N . MET A 1 103 ? -13.812 8.484 4.168 1 96 103 MET A N 1
ATOM 804 C CA . MET A 1 103 ? -15.195 8.367 4.617 1 96 103 MET A CA 1
ATOM 805 C C . MET A 1 103 ? -16.156 8.391 3.436 1 96 103 MET A C 1
ATOM 807 O O . MET A 1 103 ? -17.062 7.562 3.35 1 96 103 MET A O 1
ATOM 811 N N . SER A 1 104 ? -15.898 9.344 2.568 1 94.94 104 SER A N 1
ATOM 812 C CA . SER A 1 104 ? -16.75 9.484 1.389 1 94.94 104 SER A CA 1
ATOM 813 C C . SER A 1 104 ? -16.672 8.242 0.507 1 94.94 104 SER A C 1
ATOM 815 O O . SER A 1 104 ? -17.703 7.707 0.085 1 94.94 104 SER A O 1
ATOM 817 N N . PHE A 1 105 ? -15.5 7.754 0.254 1 93.56 105 PHE A N 1
ATOM 818 C CA . PHE A 1 105 ? -15.266 6.59 -0.591 1 93.56 105 PHE A CA 1
ATOM 819 C C . PHE A 1 105 ? -15.992 5.367 -0.035 1 93.56 105 PHE A C 1
ATOM 821 O O . PHE A 1 105 ? -16.562 4.578 -0.792 1 93.56 105 PHE A O 1
ATOM 828 N N . ARG A 1 106 ? -15.961 5.234 1.242 1 93.06 106 ARG A N 1
ATOM 829 C CA . ARG A 1 106 ? -16.547 4.066 1.896 1 93.06 106 ARG A CA 1
ATOM 830 C C . ARG A 1 106 ? -18.047 4.246 2.104 1 93.06 106 ARG A C 1
ATOM 832 O O . ARG A 1 106 ? -18.719 3.355 2.635 1 93.06 106 ARG A O 1
ATOM 839 N N . GLY A 1 107 ? -18.578 5.438 1.757 1 92.81 107 GLY A N 1
ATOM 840 C CA . GLY A 1 107 ? -19.984 5.719 1.969 1 92.81 107 GLY A CA 1
ATOM 841 C C . GLY A 1 107 ? -20.344 5.918 3.43 1 92.81 107 GLY A C 1
ATOM 842 O O . GLY A 1 107 ? -21.453 5.594 3.852 1 92.81 107 GLY A O 1
ATOM 843 N N . LEU A 1 108 ? -19.328 6.305 4.184 1 91.75 108 LEU A N 1
ATOM 844 C CA . LEU A 1 108 ? -19.516 6.527 5.613 1 91.75 108 LEU A CA 1
ATOM 845 C C . LEU A 1 108 ? -19.75 8.008 5.906 1 91.75 108 LEU A C 1
ATOM 847 O O . LEU A 1 108 ? -19.406 8.867 5.098 1 91.75 108 LEU A O 1
ATOM 851 N N . ARG A 1 109 ? -20.5 8.258 6.996 1 88.81 109 ARG A N 1
ATOM 852 C CA . ARG A 1 109 ? -20.734 9.625 7.461 1 88.81 109 ARG A CA 1
ATOM 853 C C . ARG A 1 109 ? -20.094 9.859 8.828 1 88.81 109 ARG A C 1
ATOM 855 O O . ARG A 1 109 ? -20.094 8.969 9.68 1 88.81 109 ARG A O 1
ATOM 862 N N . ALA A 1 110 ? -19.5 11.07 9 1 93.12 110 ALA A N 1
ATOM 863 C CA . ALA A 1 110 ? -18.953 11.477 10.297 1 93.12 110 ALA A CA 1
ATOM 864 C C . ALA A 1 110 ? -19.688 12.688 10.852 1 93.12 110 ALA A C 1
ATOM 866 O O . ALA A 1 110 ? -20.047 13.602 10.102 1 93.12 110 ALA A O 1
ATOM 867 N N . TYR A 1 111 ? -20 12.68 12.172 1 93.19 111 TYR A N 1
ATOM 868 C CA . TYR A 1 111 ? -20.531 13.867 12.836 1 93.19 111 TYR A CA 1
ATOM 869 C C . TYR A 1 111 ? -19.453 14.922 13.016 1 93.19 111 TYR A C 1
ATOM 871 O O . TYR A 1 111 ? -18.484 14.711 13.734 1 93.19 111 TYR A O 1
ATOM 879 N N . PRO A 1 112 ? -19.672 16.016 12.43 1 96.81 112 PRO A N 1
ATOM 880 C CA . PRO A 1 112 ? -18.656 17.062 12.57 1 96.81 112 PRO A CA 1
ATOM 881 C C . PRO A 1 112 ? -18.734 17.797 13.906 1 96.81 112 PRO A C 1
ATOM 883 O O . PRO A 1 112 ? -19.828 18.141 14.352 1 96.81 112 PRO A O 1
ATOM 886 N N . ILE A 1 113 ? -17.656 17.906 14.539 1 98.06 113 ILE A N 1
ATOM 887 C CA . ILE A 1 113 ? -17.516 18.719 15.742 1 98.06 113 ILE A CA 1
ATOM 888 C C . ILE A 1 113 ? -16.75 20 15.422 1 98.06 113 ILE A C 1
ATOM 890 O O . ILE A 1 113 ? -15.617 19.938 14.938 1 98.06 113 ILE A O 1
ATOM 894 N N . PRO A 1 114 ? -17.328 21.125 15.711 1 97.25 114 PRO A N 1
ATOM 895 C CA . PRO A 1 114 ? -16.641 22.375 15.391 1 97.25 114 PRO A CA 1
ATOM 896 C C . PRO A 1 114 ? -15.297 22.5 16.109 1 97.25 114 PRO A C 1
ATOM 898 O O . PRO A 1 114 ? -15.047 21.812 17.094 1 97.25 114 PRO A O 1
ATOM 901 N N . TRP A 1 115 ? -14.508 23.359 15.539 1 95.88 115 TRP A N 1
ATOM 902 C CA . TRP A 1 115 ? -13.133 23.562 15.969 1 95.88 115 TRP A CA 1
ATOM 903 C C . TRP A 1 115 ? -12.867 25.031 16.281 1 95.88 115 TRP A C 1
ATOM 905 O O . TRP A 1 115 ? -13.453 25.922 15.641 1 95.88 115 TRP A O 1
ATOM 915 N N . ASP A 1 116 ? -12.039 25.312 17.328 1 96.06 116 ASP A N 1
ATOM 916 C CA . ASP A 1 116 ? -11.555 26.656 17.578 1 96.06 116 ASP A CA 1
ATOM 917 C C . ASP A 1 116 ? -10.039 26.672 17.781 1 96.06 116 ASP A C 1
ATOM 919 O O . ASP A 1 116 ? -9.352 25.703 17.438 1 96.06 116 ASP A O 1
ATOM 923 N N . GLU A 1 117 ? -9.461 27.734 18.188 1 95.19 117 GLU A N 1
ATOM 924 C CA . GLU A 1 117 ? -8.016 27.922 18.281 1 95.19 117 GLU A CA 1
ATOM 925 C C . GLU A 1 117 ? -7.383 26.922 19.25 1 95.19 117 GLU A C 1
ATOM 927 O O . GLU A 1 117 ? -6.164 26.75 19.25 1 95.19 117 GLU A O 1
ATOM 932 N N . ARG A 1 118 ? -8.25 26.281 20.062 1 96.56 118 ARG A N 1
ATOM 933 C CA . ARG A 1 118 ? -7.734 25.359 21.062 1 96.56 118 ARG A CA 1
ATOM 934 C C . ARG A 1 118 ? -7.953 23.922 20.641 1 96.56 118 ARG A C 1
ATOM 936 O O . ARG A 1 118 ? -7.641 22.984 21.406 1 96.56 118 ARG A O 1
ATOM 943 N N . GLY A 1 119 ? -8.516 23.688 19.5 1 97.12 119 GLY A N 1
ATOM 944 C CA . GLY A 1 119 ? -8.828 22.344 19.031 1 97.12 119 GLY A CA 1
ATOM 945 C C . GLY A 1 119 ? -10.312 22.094 18.906 1 97.12 119 GLY A C 1
ATOM 946 O O . GLY A 1 119 ? -11.102 23.047 18.812 1 97.12 119 GLY A O 1
ATOM 947 N N . PRO A 1 120 ? -10.688 20.828 18.734 1 98.31 120 PRO A N 1
ATOM 948 C CA . PRO A 1 120 ? -12.125 20.531 18.688 1 98.31 120 PRO A CA 1
ATOM 949 C C . PRO A 1 120 ? -12.875 21.031 19.922 1 98.31 120 PRO A C 1
ATOM 951 O O . PRO A 1 120 ? -12.352 20.953 21.031 1 98.31 120 PRO A O 1
ATOM 954 N N . MET A 1 121 ? -14.086 21.531 19.688 1 98.44 121 MET A N 1
ATOM 955 C CA . MET A 1 121 ? -14.906 22 20.797 1 98.44 121 MET A CA 1
ATOM 956 C C . MET A 1 121 ? -15.531 20.828 21.547 1 98.44 121 MET A C 1
ATOM 958 O O . MET A 1 121 ? -16.672 20.438 21.281 1 98.44 121 MET A O 1
ATOM 962 N N . THR A 1 122 ? -14.852 20.406 22.578 1 98.38 122 THR A N 1
ATOM 963 C CA . THR A 1 122 ? -15.203 19.172 23.281 1 98.38 122 THR A CA 1
ATOM 964 C C . THR A 1 122 ? -16.516 19.344 24.047 1 98.38 122 THR A C 1
ATOM 966 O O . THR A 1 122 ? -17.203 18.359 24.312 1 98.38 122 THR A O 1
ATOM 969 N N . GLU A 1 123 ? -16.875 20.594 24.359 1 98.06 123 GLU A N 1
ATOM 970 C CA . GLU A 1 123 ? -18.172 20.828 24.984 1 98.06 123 GLU A CA 1
ATOM 971 C C . GLU A 1 123 ? -19.312 20.516 24.016 1 98.06 123 GLU A C 1
ATOM 973 O O . GLU A 1 123 ? -20.359 20 24.438 1 98.06 123 GLU A O 1
ATOM 978 N N . VAL A 1 124 ? -19.109 20.859 22.828 1 98 124 VAL A N 1
ATOM 979 C CA . VAL A 1 124 ? -20.078 20.531 21.797 1 98 124 VAL A CA 1
ATOM 980 C C . VAL A 1 124 ? -20.141 19.016 21.594 1 98 124 VAL A C 1
ATOM 982 O O . VAL A 1 124 ? -21.219 18.438 21.453 1 98 124 VAL A O 1
ATOM 985 N N . LEU A 1 125 ? -19 18.391 21.609 1 98.06 125 LEU A N 1
ATOM 986 C CA . LEU A 1 125 ? -18.938 16.938 21.531 1 98.06 125 LEU A CA 1
ATOM 987 C C . LEU A 1 125 ? -19.719 16.297 22.672 1 98.06 125 LEU A C 1
ATOM 989 O O . LEU A 1 125 ? -20.5 15.375 22.453 1 98.06 125 LEU A O 1
ATOM 993 N N . GLU A 1 126 ? -19.516 16.812 23.828 1 97.94 126 GLU A N 1
ATOM 994 C CA . GLU A 1 126 ? -20.188 16.266 25.016 1 97.94 126 GLU A CA 1
ATOM 995 C C . GLU A 1 126 ? -21.703 16.344 24.844 1 97.94 126 GLU A C 1
ATOM 997 O O . GLU A 1 126 ? -22.422 15.383 25.156 1 97.94 126 GLU A O 1
ATOM 1002 N N . ARG A 1 127 ? -22.141 17.453 24.422 1 96.69 127 ARG A N 1
ATOM 1003 C CA . ARG A 1 127 ? -23.578 17.625 24.203 1 96.69 127 ARG A CA 1
ATOM 1004 C C . ARG A 1 127 ? -24.094 16.609 23.203 1 96.69 127 ARG A C 1
ATOM 1006 O O . ARG A 1 127 ? -25.172 16.016 23.391 1 96.69 127 ARG A O 1
ATOM 1013 N N . LYS A 1 128 ? -23.359 16.438 22.172 1 94.75 128 LYS A N 1
ATOM 1014 C CA . LYS A 1 128 ? -23.766 15.5 21.141 1 94.75 128 LYS A CA 1
ATOM 1015 C C . LYS A 1 128 ? -23.781 14.07 21.656 1 94.75 128 LYS A C 1
ATOM 1017 O O . LYS A 1 128 ? -24.672 13.281 21.328 1 94.75 128 LYS A O 1
ATOM 1022 N N . LEU A 1 129 ? -22.797 13.742 22.422 1 96.38 129 LEU A N 1
ATOM 1023 C CA . LEU A 1 129 ? -22.703 12.414 23.016 1 96.38 129 LEU A CA 1
ATOM 1024 C C . LEU A 1 129 ? -23.922 12.125 23.891 1 96.38 129 LEU A C 1
ATOM 1026 O O . LEU A 1 129 ? -24.516 11.055 23.797 1 96.38 129 LEU A O 1
ATOM 1030 N N . LYS A 1 130 ? -24.281 13.062 24.703 1 95.25 130 LYS A N 1
ATOM 1031 C CA . LYS A 1 130 ? -25.438 12.922 25.578 1 95.25 130 LYS A CA 1
ATOM 1032 C C . LYS A 1 130 ? -26.734 12.766 24.781 1 95.25 130 LYS A C 1
ATOM 1034 O O . LYS A 1 130 ? -27.562 11.922 25.125 1 95.25 130 LYS A O 1
ATOM 1039 N N . ALA A 1 131 ? -26.844 13.453 23.766 1 92.25 131 ALA A N 1
ATOM 1040 C CA . ALA A 1 131 ? -28.047 13.406 22.922 1 92.25 131 ALA A CA 1
ATOM 1041 C C . ALA A 1 131 ? -28.156 12.055 22.234 1 92.25 131 ALA A C 1
ATOM 1043 O O . ALA A 1 131 ? -29.25 11.484 22.156 1 92.25 131 ALA A O 1
ATOM 1044 N N . LEU A 1 132 ? -27.078 11.562 21.688 1 89.38 132 LEU A N 1
ATOM 1045 C CA . LEU A 1 132 ? -27.094 10.32 20.922 1 89.38 132 LEU A CA 1
ATOM 1046 C C . LEU A 1 132 ? -27.266 9.109 21.828 1 89.38 132 LEU A C 1
ATOM 1048 O O . LEU A 1 132 ? -27.859 8.109 21.438 1 89.38 132 LEU A O 1
ATOM 1052 N N . LYS A 1 133 ? -26.672 9.211 22.938 1 85.44 133 LYS A N 1
ATOM 1053 C CA . LYS A 1 133 ? -26.828 8.125 23.906 1 85.44 133 LYS A CA 1
ATOM 1054 C C . LYS A 1 133 ? -28.312 7.875 24.203 1 85.44 133 LYS A C 1
ATOM 1056 O O . LYS A 1 133 ? -28.719 6.73 24.391 1 85.44 133 LYS A O 1
ATOM 1061 N N . MET A 1 134 ? -29.062 8.82 24.141 1 83.69 134 MET A N 1
ATOM 1062 C CA . MET A 1 134 ? -30.5 8.719 24.406 1 83.69 134 MET A CA 1
ATOM 1063 C C . MET A 1 134 ? -31.203 7.965 23.297 1 83.69 134 MET A C 1
ATOM 1065 O O . MET A 1 134 ? -32.25 7.375 23.516 1 83.69 134 MET A O 1
ATOM 1069 N N . TRP A 1 135 ? -30.656 7.832 22.125 1 81.81 135 TRP A N 1
ATOM 1070 C CA . TRP A 1 135 ? -31.281 7.223 20.953 1 81.81 135 TRP A CA 1
ATOM 1071 C C . TRP A 1 135 ? -30.609 5.898 20.609 1 81.81 135 TRP A C 1
ATOM 1073 O O . TRP A 1 135 ? -30.766 5.395 19.484 1 81.81 135 TRP A O 1
ATOM 1083 N N . ALA A 1 136 ? -29.734 5.441 21.328 1 75.94 136 ALA A N 1
ATOM 1084 C CA . ALA A 1 136 ? -29.094 4.137 21.172 1 75.94 136 ALA A CA 1
ATOM 1085 C C . ALA A 1 136 ? -28.203 4.102 19.938 1 75.94 136 ALA A C 1
ATOM 1087 O O . ALA A 1 136 ? -28.156 3.092 19.234 1 75.94 136 ALA A O 1
ATOM 1088 N N . ASP A 1 137 ? -27.672 5.211 19.578 1 83.69 137 ASP A N 1
ATOM 1089 C CA . ASP A 1 137 ? -26.734 5.332 18.469 1 83.69 137 ASP A CA 1
ATOM 1090 C C . ASP A 1 137 ? -25.453 6.055 18.891 1 83.69 137 ASP A C 1
ATOM 1092 O O . ASP A 1 137 ? -25.109 7.105 18.344 1 83.69 137 ASP A O 1
ATOM 1096 N N . PRO A 1 138 ? -24.781 5.414 19.75 1 90.38 138 PRO A N 1
ATOM 1097 C CA . PRO A 1 138 ? -23.625 6.102 20.328 1 90.38 138 PRO A CA 1
ATOM 1098 C C . PRO A 1 138 ? -22.453 6.23 19.359 1 90.38 138 PRO A C 1
ATOM 1100 O O . PRO A 1 138 ? -22.281 5.383 18.484 1 90.38 138 PRO A O 1
ATOM 1103 N N . ILE A 1 139 ? -21.719 7.336 19.516 1 93.88 139 ILE A N 1
ATOM 1104 C CA . ILE A 1 139 ? -20.453 7.492 18.828 1 93.88 139 ILE A CA 1
ATOM 1105 C C . ILE A 1 139 ? -19.453 6.445 19.312 1 93.88 139 ILE A C 1
ATOM 1107 O O . ILE A 1 139 ? -19.297 6.254 20.516 1 93.88 139 ILE A O 1
ATOM 1111 N N . LYS A 1 140 ? -18.828 5.801 18.375 1 96 140 LYS A N 1
ATOM 1112 C CA . LYS A 1 140 ? -17.906 4.742 18.75 1 96 140 LYS A CA 1
ATOM 1113 C C . LYS A 1 140 ? -16.469 5.152 18.469 1 96 140 LYS A C 1
ATOM 1115 O O . LYS A 1 140 ? -15.531 4.609 19.062 1 96 140 LYS A O 1
ATOM 1120 N N . TYR A 1 141 ? -16.266 6.082 17.562 1 97.75 141 TYR A N 1
ATOM 1121 C CA . TYR A 1 141 ? -14.938 6.523 17.172 1 97.75 141 TYR A CA 1
ATOM 1122 C C . TYR A 1 141 ? -14.891 8.039 17.016 1 97.75 141 TYR A C 1
ATOM 1124 O O . TYR A 1 141 ? -15.852 8.648 16.547 1 97.75 141 TYR A O 1
ATOM 1132 N N . PHE A 1 142 ? -13.805 8.664 17.406 1 98.62 142 PHE A N 1
ATOM 1133 C CA . PHE A 1 142 ? -13.539 10.086 17.203 1 98.62 142 PHE A CA 1
ATOM 1134 C C . PHE A 1 142 ? -12.18 10.305 16.562 1 98.62 142 PHE A C 1
ATOM 1136 O O . PHE A 1 142 ? -11.148 9.922 17.125 1 98.62 142 PHE A O 1
ATOM 1143 N N . TYR A 1 143 ? -12.117 10.898 15.406 1 98.69 143 TYR A N 1
ATOM 1144 C CA . TYR A 1 143 ? -10.883 11.18 14.688 1 98.69 143 TYR A CA 1
ATOM 1145 C C . TYR A 1 143 ? -10.398 12.594 14.977 1 98.69 143 TYR A C 1
ATOM 1147 O O . TYR A 1 143 ? -11.172 13.555 14.906 1 98.69 143 TYR A O 1
ATOM 1155 N N . VAL A 1 144 ? -9.023 12.734 15.289 1 98.75 144 VAL A N 1
ATOM 1156 C CA . VAL A 1 144 ? -8.508 14.047 15.641 1 98.75 144 VAL A CA 1
ATOM 1157 C C . VAL A 1 144 ? -7.055 14.172 15.188 1 98.75 144 VAL A C 1
ATOM 1159 O O . VAL A 1 144 ? -6.309 13.188 15.195 1 98.75 144 VAL A O 1
ATOM 1162 N N . VAL A 1 145 ? -6.664 15.375 14.781 1 98.62 145 VAL A N 1
ATOM 1163 C CA . VAL A 1 145 ? -5.309 15.75 14.391 1 98.62 145 VAL A CA 1
ATOM 1164 C C . VAL A 1 145 ? -4.773 16.812 15.336 1 98.62 145 VAL A C 1
ATOM 1166 O O . VAL A 1 145 ? -4.957 18.016 15.094 1 98.62 145 VAL A O 1
ATOM 1169 N N . PRO A 1 146 ? -4.012 16.469 16.312 1 98.25 146 PRO A N 1
ATOM 1170 C CA . PRO A 1 146 ? -3.676 17.391 17.406 1 98.25 146 PRO A CA 1
ATOM 1171 C C . PRO A 1 146 ? -2.818 18.562 16.938 1 98.25 146 PRO A C 1
ATOM 1173 O O . PRO A 1 146 ? -2.969 19.672 17.438 1 98.25 146 PRO A O 1
ATOM 1176 N N . VAL A 1 147 ? -1.828 18.312 16.094 1 98.19 147 VAL A N 1
ATOM 1177 C CA . VAL A 1 147 ? -1.18 19.359 15.312 1 98.19 147 VAL A CA 1
ATOM 1178 C C . VAL A 1 147 ? -1.829 19.453 13.93 1 98.19 147 VAL A C 1
ATOM 1180 O O . VAL A 1 147 ? -1.562 18.609 13.062 1 98.19 147 VAL A O 1
ATOM 1183 N N . HIS A 1 148 ? -2.553 20.406 13.789 1 98.12 148 HIS A N 1
ATOM 1184 C CA . HIS A 1 148 ? -3.785 20.312 13.016 1 98.12 148 HIS A CA 1
ATOM 1185 C C . HIS A 1 148 ? -3.529 20.625 11.539 1 98.12 148 HIS A C 1
ATOM 1187 O O . HIS A 1 148 ? -2.877 21.609 11.211 1 98.12 148 HIS A O 1
ATOM 1193 N N . ASN A 1 149 ? -3.879 19.781 10.672 1 98.19 149 ASN A N 1
ATOM 1194 C CA . ASN A 1 149 ? -4.145 20 9.25 1 98.19 149 ASN A CA 1
ATOM 1195 C C . ASN A 1 149 ? -5.641 20.156 8.984 1 98.19 149 ASN A C 1
ATOM 1197 O O . ASN A 1 149 ? -6.406 19.203 9.133 1 98.19 149 ASN A O 1
ATOM 1201 N N . PRO A 1 150 ? -6.055 21.359 8.711 1 98.19 150 PRO A N 1
ATOM 1202 C CA . PRO A 1 150 ? -5.379 22.312 7.828 1 98.19 150 PRO A CA 1
ATOM 1203 C C . PRO A 1 150 ? -5 23.609 8.539 1 98.19 150 PRO A C 1
ATOM 1205 O O . PRO A 1 150 ? -4.457 24.531 7.914 1 98.19 150 PRO A O 1
ATOM 1208 N N . THR A 1 151 ? -5.223 23.766 9.844 1 98 151 THR A N 1
ATOM 1209 C CA . THR A 1 151 ? -5.227 25.109 10.422 1 98 151 THR A CA 1
ATOM 1210 C C . THR A 1 151 ? -3.85 25.469 10.977 1 98 151 THR A C 1
ATOM 1212 O O . THR A 1 151 ? -3.568 26.641 11.25 1 98 151 THR A O 1
ATOM 1215 N N . GLY A 1 152 ? -3.053 24.438 11.273 1 97.88 152 GLY A N 1
ATOM 1216 C CA . GLY A 1 152 ? -1.746 24.672 11.867 1 97.88 152 GLY A CA 1
ATOM 1217 C C . GLY A 1 152 ? -1.809 24.938 13.359 1 97.88 152 GLY A C 1
ATOM 1218 O O . GLY A 1 152 ? -0.775 25.125 14.008 1 97.88 152 GLY A O 1
ATOM 1219 N N . ARG A 1 153 ? -3.002 24.938 13.898 1 97.19 153 ARG A N 1
ATOM 1220 C CA . ARG A 1 153 ? -3.16 25.125 15.336 1 97.19 153 ARG A CA 1
ATOM 1221 C C . ARG A 1 153 ? -2.789 23.859 16.094 1 97.19 153 ARG A C 1
ATOM 1223 O O . ARG A 1 153 ? -2.744 22.766 15.523 1 97.19 153 ARG A O 1
ATOM 1230 N N . VAL A 1 154 ? -2.48 23.984 17.406 1 97.75 154 VAL A N 1
ATOM 1231 C CA . VAL A 1 154 ? -2.129 22.859 18.266 1 97.75 154 VAL A CA 1
ATOM 1232 C C . VAL A 1 154 ? -3.197 22.688 19.344 1 97.75 154 VAL A C 1
ATOM 1234 O O . VAL A 1 154 ? -3.557 23.641 20.031 1 97.75 154 VAL A O 1
ATOM 1237 N N . MET A 1 155 ? -3.701 21.516 19.469 1 97.75 155 MET A N 1
ATOM 1238 C CA . MET A 1 155 ? -4.715 21.203 20.469 1 97.75 155 MET A CA 1
ATOM 1239 C C . MET A 1 155 ? -4.199 21.469 21.875 1 97.75 155 MET A C 1
ATOM 1241 O O . MET A 1 155 ? -3.115 21.016 22.25 1 97.75 155 MET A O 1
ATOM 1245 N N . SER A 1 156 ? -4.988 22.203 22.656 1 96.56 156 SER A N 1
ATOM 1246 C CA . SER A 1 156 ? -4.555 22.562 24 1 96.56 156 SER A CA 1
ATOM 1247 C C . SER A 1 156 ? -4.617 21.359 24.938 1 96.56 156 SER A C 1
ATOM 1249 O O . SER A 1 156 ? -5.336 20.391 24.656 1 96.56 156 SER A O 1
ATOM 1251 N N . MET A 1 157 ? -3.883 21.453 26.016 1 96.25 157 MET A N 1
ATOM 1252 C CA . MET A 1 157 ? -3.873 20.391 27.016 1 96.25 157 MET A CA 1
ATOM 1253 C C . MET A 1 157 ? -5.258 20.203 27.625 1 96.25 157 MET A C 1
ATOM 1255 O O . MET A 1 157 ? -5.68 19.078 27.891 1 96.25 157 MET A O 1
ATOM 1259 N N . GLU A 1 158 ? -5.938 21.281 27.844 1 96.94 158 GLU A N 1
ATOM 1260 C CA . GLU A 1 158 ? -7.285 21.234 28.406 1 96.94 158 GLU A CA 1
ATOM 1261 C C . GLU A 1 158 ? -8.227 20.438 27.5 1 96.94 158 GLU A C 1
ATOM 1263 O O . GLU A 1 158 ? -8.977 19.578 27.969 1 96.94 158 GLU A O 1
ATOM 1268 N N . ARG A 1 159 ? -8.172 20.719 26.219 1 97.75 159 ARG A N 1
ATOM 1269 C CA . ARG A 1 159 ? -9.008 20.016 25.25 1 97.75 159 ARG A CA 1
ATOM 1270 C C . ARG A 1 159 ? -8.633 18.547 25.172 1 97.75 159 ARG A C 1
ATOM 1272 O O . ARG A 1 159 ? -9.5 17.672 25.031 1 97.75 159 ARG A O 1
ATOM 1279 N N . ARG A 1 160 ? -7.359 18.266 25.188 1 98 160 ARG A N 1
ATOM 1280 C CA . ARG A 1 160 ? -6.879 16.891 25.172 1 98 160 ARG A CA 1
ATOM 1281 C C . ARG A 1 160 ? -7.438 16.094 26.344 1 98 160 ARG A C 1
ATOM 1283 O O . ARG A 1 160 ? -7.984 15.016 26.172 1 98 160 ARG A O 1
ATOM 1290 N N . LYS A 1 161 ? -7.289 16.641 27.531 1 97.75 161 LYS A N 1
ATOM 1291 C CA . LYS A 1 161 ? -7.754 15.984 28.75 1 97.75 161 LYS A CA 1
ATOM 1292 C C . LYS A 1 161 ? -9.258 15.758 28.703 1 97.75 161 LYS A C 1
ATOM 1294 O O . LYS A 1 161 ? -9.734 14.672 29.047 1 97.75 161 LYS A O 1
ATOM 1299 N N . HIS A 1 162 ? -9.938 16.766 28.312 1 98.62 162 HIS A N 1
ATOM 1300 C CA . HIS A 1 162 ? -11.391 16.656 28.281 1 98.62 162 HIS A CA 1
ATOM 1301 C C . HIS A 1 162 ? -11.836 15.609 27.266 1 98.62 162 HIS A C 1
ATOM 1303 O O . HIS A 1 162 ? -12.766 14.836 27.531 1 98.62 162 HIS A O 1
ATOM 1309 N N . LEU A 1 163 ? -11.211 15.57 26.125 1 98.62 163 LEU A N 1
ATOM 1310 C CA . LEU A 1 163 ? -11.547 14.562 25.125 1 98.62 163 LEU A CA 1
ATOM 1311 C C . LEU A 1 163 ? -11.352 13.156 25.688 1 98.62 163 LEU A C 1
ATOM 1313 O O . LEU A 1 163 ? -12.195 12.281 25.484 1 98.62 163 LEU A O 1
ATOM 1317 N N . MET A 1 164 ? -10.234 12.93 26.359 1 98.44 164 MET A N 1
ATOM 1318 C CA . MET A 1 164 ? -9.938 11.609 26.906 1 98.44 164 MET A CA 1
ATOM 1319 C C . MET A 1 164 ? -10.93 11.242 28.016 1 98.44 164 MET A C 1
ATOM 1321 O O . MET A 1 164 ? -11.297 10.07 28.156 1 98.44 164 MET A O 1
ATOM 1325 N N . GLU A 1 165 ? -11.32 12.266 28.797 1 98.44 165 GLU A N 1
ATOM 1326 C CA . GLU A 1 165 ? -12.359 12.039 29.797 1 98.44 165 GLU A CA 1
ATOM 1327 C C . GLU A 1 165 ? -13.672 11.617 29.141 1 98.44 165 GLU A C 1
ATOM 1329 O O . GLU A 1 165 ? -14.32 10.68 29.594 1 98.44 165 GLU A O 1
ATOM 1334 N N . LEU A 1 166 ? -14.055 12.328 28.109 1 98.38 166 LEU A N 1
ATOM 1335 C CA . LEU A 1 166 ? -15.281 11.992 27.391 1 98.38 166 LEU A CA 1
ATOM 1336 C C . LEU A 1 166 ? -15.195 10.586 26.797 1 98.38 166 LEU A C 1
ATOM 1338 O O . LEU A 1 166 ? -16.188 9.852 26.797 1 98.38 166 LEU A O 1
ATOM 1342 N N . ALA A 1 167 ? -14 10.219 26.266 1 98.38 167 ALA A N 1
ATOM 1343 C CA . ALA A 1 167 ? -13.812 8.891 25.688 1 98.38 167 ALA A CA 1
ATOM 1344 C C . ALA A 1 167 ? -14.102 7.805 26.719 1 98.38 167 ALA A C 1
ATOM 1346 O O . ALA A 1 167 ? -14.742 6.797 26.406 1 98.38 167 ALA A O 1
ATOM 1347 N N . THR A 1 168 ? -13.648 8 27.922 1 97.81 168 THR A N 1
ATOM 1348 C CA . THR A 1 168 ? -13.875 7.066 29.016 1 97.81 168 THR A CA 1
ATOM 1349 C C . THR A 1 168 ? -15.352 7.039 29.406 1 97.81 168 THR A C 1
ATOM 1351 O O . THR A 1 168 ? -15.961 5.969 29.484 1 97.81 168 THR A O 1
ATOM 1354 N N . ASP A 1 169 ? -15.898 8.227 29.609 1 97.25 169 ASP A N 1
ATOM 1355 C CA . ASP A 1 169 ? -17.25 8.359 30.141 1 97.25 169 ASP A CA 1
ATOM 1356 C C . ASP A 1 169 ? -18.281 7.793 29.156 1 97.25 169 ASP A C 1
ATOM 1358 O O . ASP A 1 169 ? -19.297 7.234 29.578 1 97.25 169 ASP A O 1
ATOM 1362 N N . PHE A 1 170 ? -18.016 7.945 27.891 1 97 170 PHE A N 1
ATOM 1363 C CA . PHE A 1 170 ? -19.016 7.57 26.891 1 97 170 PHE A CA 1
ATOM 1364 C C . PHE A 1 170 ? -18.562 6.352 26.094 1 97 170 PHE A C 1
ATOM 1366 O O . PHE A 1 170 ? -19.203 5.961 25.125 1 97 170 PHE A O 1
ATOM 1373 N N . ASP A 1 171 ? -17.453 5.793 26.344 1 96.12 171 ASP A N 1
ATOM 1374 C CA . ASP A 1 171 ? -16.953 4.508 25.859 1 96.12 171 ASP A CA 1
ATOM 1375 C C . ASP A 1 171 ? -16.75 4.527 24.359 1 96.12 171 ASP A C 1
ATOM 1377 O O . ASP A 1 171 ? -17.297 3.689 23.641 1 96.12 171 ASP A O 1
ATOM 1381 N N . PHE A 1 172 ? -15.977 5.422 23.859 1 97.06 172 PHE A N 1
ATOM 1382 C CA . PHE A 1 172 ? -15.602 5.43 22.438 1 97.06 172 PHE A CA 1
ATOM 1383 C C . PHE A 1 172 ? -14.086 5.422 22.281 1 97.06 172 PHE A C 1
ATOM 1385 O O . PHE A 1 172 ? -13.359 5.656 23.25 1 97.06 172 PHE A O 1
ATOM 1392 N N . GLN A 1 173 ? -13.562 5.031 21.156 1 98.06 173 GLN A N 1
ATOM 1393 C CA . GLN A 1 173 ? -12.141 5.016 20.828 1 98.06 173 GLN A CA 1
ATOM 1394 C C . GLN A 1 173 ? -11.727 6.297 20.109 1 98.06 173 GLN A C 1
ATOM 1396 O O . GLN A 1 173 ? -12.539 6.91 19.422 1 98.06 173 GLN A O 1
ATOM 1401 N N . VAL A 1 174 ? -10.516 6.695 20.312 1 98.69 174 VAL A N 1
ATOM 1402 C CA . VAL A 1 174 ? -9.969 7.887 19.672 1 98.69 174 VAL A CA 1
ATOM 1403 C C . VAL A 1 174 ? -8.938 7.477 18.625 1 98.69 174 VAL A C 1
ATOM 1405 O O . VAL A 1 174 ? -8.102 6.613 18.875 1 98.69 174 VAL A O 1
ATOM 1408 N N . ILE A 1 175 ? -9.07 7.992 17.453 1 98.81 175 ILE A N 1
ATOM 1409 C CA . ILE A 1 175 ? -8.055 7.879 16.406 1 98.81 175 ILE A CA 1
ATOM 1410 C C . ILE A 1 175 ? -7.207 9.148 16.375 1 98.81 175 ILE A C 1
ATOM 1412 O O . ILE A 1 175 ? -7.648 10.188 15.867 1 98.81 175 ILE A O 1
ATOM 1416 N N . GLU A 1 176 ? -6.023 9.031 16.875 1 98.88 176 GLU A N 1
ATOM 1417 C CA . GLU A 1 176 ? -5.098 10.156 16.953 1 98.88 176 GLU A CA 1
ATOM 1418 C C . GLU A 1 176 ? -4.145 10.156 15.75 1 98.88 176 GLU A C 1
ATOM 1420 O O . GLU A 1 176 ? -3.287 9.281 15.641 1 98.88 176 GLU A O 1
ATOM 1425 N N . ASP A 1 177 ? -4.328 11.078 14.883 1 98.75 177 ASP A N 1
ATOM 1426 C CA . ASP A 1 177 ? -3.426 11.305 13.758 1 98.75 177 ASP A CA 1
ATOM 1427 C C . ASP A 1 177 ? -2.305 12.273 14.133 1 98.75 177 ASP A C 1
ATOM 1429 O O . ASP A 1 177 ? -2.479 13.492 14.062 1 98.75 177 ASP A O 1
ATOM 1433 N N . ASP A 1 178 ? -1.125 11.711 14.391 1 98.5 178 ASP A N 1
ATOM 1434 C CA . ASP A 1 178 ? -0.026 12.484 14.961 1 98.5 178 ASP A CA 1
ATOM 1435 C C . ASP A 1 178 ? 1.097 12.672 13.938 1 98.5 178 ASP A C 1
ATOM 1437 O O . ASP A 1 178 ? 2.275 12.68 14.305 1 98.5 178 ASP A O 1
ATOM 1441 N N . ILE A 1 179 ? 0.79 12.867 12.703 1 97.38 179 ILE A N 1
ATOM 1442 C CA . ILE A 1 179 ? 1.736 12.969 11.602 1 97.38 179 ILE A CA 1
ATOM 1443 C C . ILE A 1 179 ? 2.623 14.203 11.789 1 97.38 179 ILE A C 1
ATOM 1445 O O . ILE A 1 179 ? 3.787 14.203 11.383 1 97.38 179 ILE A O 1
ATOM 1449 N N . TYR A 1 180 ? 2.17 15.266 12.422 1 97.88 180 TYR A N 1
ATOM 1450 C CA . TYR A 1 180 ? 2.898 16.516 12.57 1 97.88 180 TYR A CA 1
ATOM 1451 C C . TYR A 1 180 ? 3.318 16.75 14.016 1 97.88 180 TYR A C 1
ATOM 1453 O O . TYR A 1 180 ? 3.664 17.875 14.398 1 97.88 180 TYR A O 1
ATOM 1461 N N . GLY A 1 181 ? 3.295 15.734 14.805 1 96.94 181 GLY A N 1
ATOM 1462 C CA . GLY A 1 181 ? 3.463 15.859 16.25 1 96.94 181 GLY A CA 1
ATOM 1463 C C . GLY A 1 181 ? 4.805 16.453 16.641 1 96.94 181 GLY A C 1
ATOM 1464 O O . GLY A 1 181 ? 4.926 17.062 17.703 1 96.94 181 GLY A O 1
ATOM 1465 N N . PHE A 1 182 ? 5.809 16.344 15.797 1 96.12 182 PHE A N 1
ATOM 1466 C CA . PHE A 1 182 ? 7.156 16.797 16.125 1 96.12 182 PHE A CA 1
ATOM 1467 C C . PHE A 1 182 ? 7.375 18.234 15.664 1 96.12 182 PHE A C 1
ATOM 1469 O O . PHE A 1 182 ? 8.406 18.844 15.961 1 96.12 182 PHE A O 1
ATOM 1476 N N . PHE A 1 183 ? 6.438 18.781 14.961 1 96.94 183 PHE A N 1
ATOM 1477 C CA . PHE A 1 183 ? 6.656 20.062 14.297 1 96.94 183 PHE A CA 1
ATOM 1478 C C . PHE A 1 183 ? 5.789 21.156 14.922 1 96.94 183 PHE A C 1
ATOM 1480 O O . PHE A 1 183 ? 4.859 21.656 14.281 1 96.94 183 PHE A O 1
ATOM 1487 N N . THR A 1 184 ? 6.109 21.578 16.141 1 97.38 184 THR A N 1
ATOM 1488 C CA . THR A 1 184 ? 5.562 22.766 16.781 1 97.38 184 THR A CA 1
ATOM 1489 C C . THR A 1 184 ? 6.617 23.859 16.875 1 97.38 184 THR A C 1
ATOM 1491 O O . THR A 1 184 ? 7.805 23.578 17.031 1 97.38 184 THR A O 1
ATOM 1494 N N . TYR A 1 185 ? 6.246 25.094 16.844 1 96.75 185 TYR A N 1
ATOM 1495 C CA . TYR A 1 185 ? 7.242 26.141 16.609 1 96.75 185 TYR A CA 1
ATOM 1496 C C . TYR A 1 185 ? 7.312 27.094 17.781 1 96.75 185 TYR A C 1
ATOM 1498 O O . TYR A 1 185 ? 8.352 27.719 18.031 1 96.75 185 TYR A O 1
ATOM 1506 N N . ASP A 1 186 ? 6.227 27.281 18.453 1 90.94 186 ASP A N 1
ATOM 1507 C CA . ASP A 1 186 ? 6.199 28.266 19.531 1 90.94 186 ASP A CA 1
ATOM 1508 C C . ASP A 1 186 ? 6.418 27.609 20.891 1 90.94 186 ASP A C 1
ATOM 1510 O O . ASP A 1 186 ? 6.715 28.297 21.875 1 90.94 186 ASP A O 1
ATOM 1514 N N . SER A 1 187 ? 6.223 26.406 21 1 89.31 187 SER A N 1
ATOM 1515 C CA . SER A 1 187 ? 6.414 25.625 22.203 1 89.31 187 SER A CA 1
ATOM 1516 C C . SER A 1 187 ? 6.941 24.219 21.875 1 89.31 187 SER A C 1
ATOM 1518 O O . SER A 1 187 ? 6.816 23.766 20.75 1 89.31 187 SER A O 1
ATOM 1520 N N . PRO A 1 188 ? 7.605 23.688 22.891 1 88.69 188 PRO A N 1
ATOM 1521 C CA . PRO A 1 188 ? 7.977 22.281 22.656 1 88.69 188 PRO A CA 1
ATOM 1522 C C . PRO A 1 188 ? 6.77 21.391 22.375 1 88.69 188 PRO A C 1
ATOM 1524 O O . PRO A 1 188 ? 5.656 21.703 22.812 1 88.69 188 PRO A O 1
ATOM 1527 N N . PRO A 1 189 ? 7.055 20.359 21.703 1 86.88 189 PRO A N 1
ATOM 1528 C CA . PRO A 1 189 ? 5.949 19.438 21.406 1 86.88 189 PRO A CA 1
ATOM 1529 C C . PRO A 1 189 ? 5.293 18.875 22.672 1 86.88 189 PRO A C 1
ATOM 1531 O O . PRO A 1 189 ? 5.988 18.453 23.594 1 86.88 189 PRO A O 1
ATOM 1534 N N . GLU A 1 190 ? 3.945 18.969 22.609 1 88.31 190 GLU A N 1
ATOM 1535 C CA . GLU A 1 190 ? 3.195 18.281 23.656 1 88.31 190 GLU A CA 1
ATOM 1536 C C . GLU A 1 190 ? 3.211 16.766 23.438 1 88.31 190 GLU A C 1
ATOM 1538 O O . GLU A 1 190 ? 3.426 16.297 22.328 1 88.31 190 GLU A O 1
ATOM 1543 N N . LEU A 1 191 ? 2.992 16.062 24.547 1 93.5 191 LEU A N 1
ATOM 1544 C CA . LEU A 1 191 ? 2.848 14.609 24.422 1 93.5 191 LEU A CA 1
ATOM 1545 C C . LEU A 1 191 ? 1.564 14.25 23.672 1 93.5 191 LEU A C 1
ATOM 1547 O O . LEU A 1 191 ? 0.652 15.078 23.578 1 93.5 191 LEU A O 1
ATOM 1551 N N . SER A 1 192 ? 1.549 13.055 23.125 1 97.44 192 SER A N 1
ATOM 1552 C CA . SER A 1 192 ? 0.409 12.57 22.359 1 97.44 192 SER A CA 1
ATOM 1553 C C . SER A 1 192 ? -0.802 12.328 23.25 1 97.44 192 SER A C 1
ATOM 1555 O O . SER A 1 192 ? -0.674 12.266 24.469 1 97.44 192 SER A O 1
ATOM 1557 N N . LEU A 1 193 ? -2.053 12.25 22.656 1 98 193 LEU A N 1
ATOM 1558 C CA . LEU A 1 193 ? -3.229 11.781 23.375 1 98 193 LEU A CA 1
ATOM 1559 C C . LEU A 1 193 ? -3.008 10.367 23.906 1 98 193 LEU A C 1
ATOM 1561 O O . LEU A 1 193 ? -3.408 10.047 25.031 1 98 193 LEU A O 1
ATOM 1565 N N . LYS A 1 194 ? -2.373 9.578 23.094 1 98.19 194 LYS A N 1
ATOM 1566 C CA . LYS A 1 194 ? -2.086 8.195 23.453 1 98.19 194 LYS A CA 1
ATOM 1567 C C . LYS A 1 194 ? -1.311 8.125 24.766 1 98.19 194 LYS A C 1
ATOM 1569 O O . LYS A 1 194 ? -1.479 7.184 25.547 1 98.19 194 LYS A O 1
ATOM 1574 N N . SER A 1 195 ? -0.517 9.094 25.047 1 97.25 195 SER A N 1
ATOM 1575 C CA . SER A 1 195 ? 0.265 9.102 26.281 1 97.25 195 SER A CA 1
ATOM 1576 C C . SER A 1 195 ? -0.638 9.18 27.516 1 97.25 195 SER A C 1
ATOM 1578 O O . SER A 1 195 ? -0.228 8.805 28.609 1 97.25 195 SER A O 1
ATOM 1580 N N . MET A 1 196 ? -1.846 9.648 27.344 1 96.31 196 MET A N 1
ATOM 1581 C CA . MET A 1 196 ? -2.807 9.797 28.422 1 96.31 196 MET A CA 1
ATOM 1582 C C . MET A 1 196 ? -3.758 8.609 28.484 1 96.31 196 MET A C 1
ATOM 1584 O O . MET A 1 196 ? -4.621 8.531 29.359 1 96.31 196 MET A O 1
ATOM 1588 N N . ASP A 1 197 ? -3.578 7.73 27.578 1 96.69 197 ASP A N 1
ATOM 1589 C CA . ASP A 1 197 ? -4.488 6.602 27.406 1 96.69 197 ASP A CA 1
ATOM 1590 C C . ASP A 1 197 ? -4.215 5.52 28.453 1 96.69 197 ASP A C 1
ATOM 1592 O O . ASP A 1 197 ? -3.199 4.824 28.391 1 96.69 197 ASP A O 1
ATOM 1596 N N . LYS A 1 198 ? -5.129 5.309 29.344 1 94.25 198 LYS A N 1
ATOM 1597 C CA . LYS A 1 198 ? -4.957 4.316 30.406 1 94.25 198 LYS A CA 1
ATOM 1598 C C . LYS A 1 198 ? -5.836 3.094 30.156 1 94.25 198 LYS A C 1
ATOM 1600 O O . LYS A 1 198 ? -5.738 2.1 30.875 1 94.25 198 LYS A O 1
ATOM 1605 N N . GLU A 1 199 ? -6.602 3.152 29.141 1 96.75 199 GLU A N 1
ATOM 1606 C CA . GLU A 1 199 ? -7.59 2.1 28.938 1 96.75 199 GLU A CA 1
ATOM 1607 C C . GLU A 1 199 ? -7.387 1.413 27.594 1 96.75 199 GLU A C 1
ATOM 1609 O O . GLU A 1 199 ? -8.133 0.499 27.234 1 96.75 199 GLU A O 1
ATOM 1614 N N . GLY A 1 200 ? -6.41 1.846 26.875 1 96.62 200 GLY A N 1
ATOM 1615 C CA . GLY A 1 200 ? -6.156 1.252 25.562 1 96.62 200 GLY A CA 1
ATOM 1616 C C . GLY A 1 200 ? -7.172 1.663 24.516 1 96.62 200 GLY A C 1
ATOM 1617 O O . GLY A 1 200 ? -7.586 0.846 23.688 1 96.62 200 GLY A O 1
ATOM 1618 N N . ARG A 1 201 ? -7.602 2.986 24.578 1 97.12 201 ARG A N 1
ATOM 1619 C CA . ARG A 1 201 ? -8.695 3.455 23.734 1 97.12 201 ARG A CA 1
ATOM 1620 C C . ARG A 1 201 ? -8.172 4.148 22.484 1 97.12 201 ARG A C 1
ATOM 1622 O O . ARG A 1 201 ? -8.906 4.348 21.516 1 97.12 201 ARG A O 1
ATOM 1629 N N . VAL A 1 202 ? -6.875 4.422 22.406 1 98.75 202 VAL A N 1
ATOM 1630 C CA . VAL A 1 202 ? -6.391 5.336 21.375 1 98.75 202 VAL A CA 1
ATOM 1631 C C . VAL A 1 202 ? -5.648 4.555 20.297 1 98.75 202 VAL A C 1
ATOM 1633 O O . VAL A 1 202 ? -4.656 3.875 20.578 1 98.75 202 VAL A O 1
ATOM 1636 N N . PHE A 1 203 ? -6.184 4.566 19.062 1 98.81 203 PHE A N 1
ATOM 1637 C CA . PHE A 1 203 ? -5.371 4.246 17.891 1 98.81 203 PHE A CA 1
ATOM 1638 C C . PHE A 1 203 ? -4.395 5.375 17.578 1 98.81 203 PHE A C 1
ATOM 1640 O O . PHE A 1 203 ? -4.809 6.473 17.203 1 98.81 203 PHE A O 1
ATOM 1647 N N . TYR A 1 204 ? -3.131 5.09 17.797 1 98.88 204 TYR A N 1
ATOM 1648 C CA . TYR A 1 204 ? -2.107 6.082 17.484 1 98.88 204 TYR A CA 1
ATOM 1649 C C . TYR A 1 204 ? -1.546 5.863 16.078 1 98.88 204 TYR A C 1
ATOM 1651 O O . TYR A 1 204 ? -0.969 4.812 15.789 1 98.88 204 TYR A O 1
ATOM 1659 N N . ILE A 1 205 ? -1.742 6.859 15.203 1 98.62 205 ILE A N 1
ATOM 1660 C CA . ILE A 1 205 ? -1.282 6.766 13.82 1 98.62 205 ILE A CA 1
ATOM 1661 C C . ILE A 1 205 ? -0.223 7.832 13.555 1 98.62 205 ILE A C 1
ATOM 1663 O O . ILE A 1 205 ? -0.346 8.969 14.023 1 98.62 205 ILE A O 1
ATOM 1667 N N . SER A 1 206 ? 0.809 7.383 12.906 1 98.56 206 SER A N 1
ATOM 1668 C CA . SER A 1 206 ? 1.835 8.305 12.438 1 98.56 206 SER A CA 1
ATOM 1669 C C . SER A 1 206 ? 2.576 7.746 11.227 1 98.56 206 SER A C 1
ATOM 1671 O O . SER A 1 206 ? 2.158 6.738 10.648 1 98.56 206 SER A O 1
ATOM 1673 N N . SER A 1 207 ? 3.49 8.508 10.719 1 98.25 207 SER A N 1
ATOM 1674 C CA . SER A 1 207 ? 4.289 8.133 9.555 1 98.25 207 SER A CA 1
ATOM 1675 C C . SER A 1 207 ? 5.633 8.852 9.555 1 98.25 207 SER A C 1
ATOM 1677 O O . SER A 1 207 ? 5.832 9.805 10.305 1 98.25 207 SER A O 1
ATOM 1679 N N . PHE A 1 208 ? 6.523 8.375 8.742 1 98.44 208 PHE A N 1
ATOM 1680 C CA . PHE A 1 208 ? 7.832 9.008 8.602 1 98.44 208 PHE A CA 1
ATOM 1681 C C . PHE A 1 208 ? 7.879 9.875 7.355 1 98.44 208 PHE A C 1
ATOM 1683 O O . PHE A 1 208 ? 8.945 10.367 6.973 1 98.44 208 PHE A O 1
ATOM 1690 N N . SER A 1 209 ? 6.762 10.094 6.738 1 97.69 209 SER A N 1
ATOM 1691 C CA . SER A 1 209 ? 6.656 10.852 5.496 1 97.69 209 SER A CA 1
ATOM 1692 C C . SER A 1 209 ? 7.109 12.289 5.688 1 97.69 209 SER A C 1
ATOM 1694 O O . SER A 1 209 ? 7.656 12.906 4.766 1 97.69 209 SER A O 1
ATOM 1696 N N . LYS A 1 210 ? 6.812 12.867 6.883 1 97.81 210 LYS A N 1
ATOM 1697 C CA . LYS A 1 210 ? 7.137 14.273 7.125 1 97.81 210 LYS A CA 1
ATOM 1698 C C . LYS A 1 210 ? 8.43 14.406 7.926 1 97.81 210 LYS A C 1
ATOM 1700 O O . LYS A 1 210 ? 8.93 15.516 8.117 1 97.81 210 LYS A O 1
ATOM 1705 N N . ILE A 1 211 ? 8.953 13.289 8.352 1 97.19 211 ILE A N 1
ATOM 1706 C CA . ILE A 1 211 ? 10.133 13.266 9.203 1 97.19 211 ILE A CA 1
ATOM 1707 C C . ILE A 1 211 ? 11.359 12.875 8.383 1 97.19 211 ILE A C 1
ATOM 1709 O O . ILE A 1 211 ? 12.375 13.57 8.398 1 97.19 211 ILE A O 1
ATOM 1713 N N . ILE A 1 212 ? 11.242 11.758 7.637 1 97.94 212 ILE A N 1
ATOM 1714 C CA . ILE A 1 212 ? 12.352 11.227 6.859 1 97.94 212 ILE A CA 1
ATOM 1715 C C . ILE A 1 212 ? 12.117 11.484 5.375 1 97.94 212 ILE A C 1
ATOM 1717 O O . ILE A 1 212 ? 12.875 12.211 4.734 1 97.94 212 ILE A O 1
ATOM 1721 N N . SER A 1 213 ? 11.039 10.875 4.859 1 97.75 213 SER A N 1
ATOM 1722 C CA . SER A 1 213 ? 10.781 10.922 3.424 1 97.75 213 SER A CA 1
ATOM 1723 C C . SER A 1 213 ? 9.398 10.375 3.086 1 97.75 213 SER A C 1
ATOM 1725 O O . SER A 1 213 ? 9.055 9.258 3.469 1 97.75 213 SER A O 1
ATOM 1727 N N . PRO A 1 214 ? 8.633 11.203 2.365 1 97.75 214 PRO A N 1
ATOM 1728 C CA . PRO A 1 214 ? 7.375 10.641 1.867 1 97.75 214 PRO A CA 1
ATOM 1729 C C . PRO A 1 214 ? 7.59 9.609 0.765 1 97.75 214 PRO A C 1
ATOM 1731 O O . PRO A 1 214 ? 6.695 8.805 0.484 1 97.75 214 PRO A O 1
ATOM 1734 N N . GLY A 1 215 ? 8.766 9.531 0.176 1 97.94 215 GLY A N 1
ATOM 1735 C CA . GLY A 1 215 ? 9.055 8.586 -0.892 1 97.94 215 GLY A CA 1
ATOM 1736 C C . GLY A 1 215 ? 9.219 7.16 -0.4 1 97.94 215 GLY A C 1
ATOM 1737 O O . GLY A 1 215 ? 9.141 6.211 -1.187 1 97.94 215 GLY A O 1
ATOM 1738 N N . LEU A 1 216 ? 9.484 6.883 0.867 1 97.62 216 LEU A N 1
ATOM 1739 C CA . LEU A 1 216 ? 9.703 5.559 1.431 1 97.62 216 LEU A CA 1
ATOM 1740 C C . LEU A 1 216 ? 8.391 4.934 1.884 1 97.62 216 LEU A C 1
ATOM 1742 O O . LEU A 1 216 ? 8.312 3.721 2.096 1 97.62 216 LEU A O 1
ATOM 1746 N N . ARG A 1 217 ? 7.336 5.672 2.053 1 97.31 217 ARG A N 1
ATOM 1747 C CA . ARG A 1 217 ? 5.957 5.289 2.332 1 97.31 217 ARG A CA 1
ATOM 1748 C C . ARG A 1 217 ? 5.875 4.391 3.561 1 97.31 217 ARG A C 1
ATOM 1750 O O . ARG A 1 217 ? 5.273 3.314 3.51 1 97.31 217 ARG A O 1
ATOM 1757 N N . ILE A 1 218 ? 6.457 4.754 4.664 1 98.62 218 ILE A N 1
ATOM 1758 C CA . ILE A 1 218 ? 6.406 3.975 5.898 1 98.62 218 ILE A CA 1
ATOM 1759 C C . ILE A 1 218 ? 5.605 4.734 6.953 1 98.62 218 ILE A C 1
ATOM 1761 O O . ILE A 1 218 ? 6.004 5.816 7.387 1 98.62 218 ILE A O 1
ATOM 1765 N N . GLY A 1 219 ? 4.484 4.266 7.309 1 98.62 219 GLY A N 1
ATOM 1766 C CA . GLY A 1 219 ? 3.666 4.668 8.445 1 98.62 219 GLY A CA 1
ATOM 1767 C C . GLY A 1 219 ? 3.336 3.518 9.375 1 98.62 219 GLY A C 1
ATOM 1768 O O . GLY A 1 219 ? 3.934 2.445 9.281 1 98.62 219 GLY A O 1
ATOM 1769 N N . PHE A 1 220 ? 2.391 3.779 10.352 1 98.88 220 PHE A N 1
ATOM 1770 C CA . PHE A 1 220 ? 2.07 2.686 11.266 1 98.88 220 PHE A CA 1
ATOM 1771 C C . PHE A 1 220 ? 0.836 3.02 12.094 1 98.88 220 PHE A C 1
ATOM 1773 O O . PHE A 1 220 ? 0.436 4.18 12.18 1 98.88 220 PHE A O 1
ATOM 1780 N N . ILE A 1 221 ? 0.255 1.982 12.594 1 98.88 221 ILE A N 1
ATOM 1781 C CA . ILE A 1 221 ? -0.756 2.018 13.641 1 98.88 221 ILE A CA 1
ATOM 1782 C C . ILE A 1 221 ? -0.19 1.408 14.922 1 98.88 221 ILE A C 1
ATOM 1784 O O . ILE A 1 221 ? 0.383 0.316 14.898 1 98.88 221 ILE A O 1
ATOM 1788 N N . ALA A 1 222 ? -0.211 2.105 15.953 1 98.81 222 ALA A N 1
ATOM 1789 C CA . ALA A 1 222 ? 0.081 1.578 17.281 1 98.81 222 ALA A CA 1
ATOM 1790 C C . ALA A 1 222 ? -1.185 1.496 18.125 1 98.81 222 ALA A C 1
ATOM 1792 O O . ALA A 1 222 ? -1.828 2.514 18.391 1 98.81 222 ALA A O 1
ATOM 1793 N N . TYR A 1 223 ? -1.535 0.336 18.547 1 98.69 223 TYR A N 1
ATOM 1794 C CA . TYR A 1 223 ? -2.789 0.107 19.25 1 98.69 223 TYR A CA 1
ATOM 1795 C C . TYR A 1 223 ? -2.707 -1.144 20.125 1 98.69 223 TYR A C 1
ATOM 1797 O O . TYR A 1 223 ? -2.18 -2.172 19.688 1 98.69 223 TYR A O 1
ATOM 1805 N N . GLU A 1 224 ? -3.289 -1.103 21.328 1 97.31 224 GLU A N 1
ATOM 1806 C CA . GLU A 1 224 ? -3.115 -2.164 22.328 1 97.31 224 GLU A CA 1
ATOM 1807 C C . GLU A 1 224 ? -4.176 -3.248 22.156 1 97.31 224 GLU A C 1
ATOM 1809 O O . GLU A 1 224 ? -3.988 -4.383 22.609 1 97.31 224 GLU A O 1
ATOM 1814 N N . GLY A 1 225 ? -5.285 -2.939 21.578 1 95.88 225 GLY A N 1
ATOM 1815 C CA . GLY A 1 225 ? -6.398 -3.877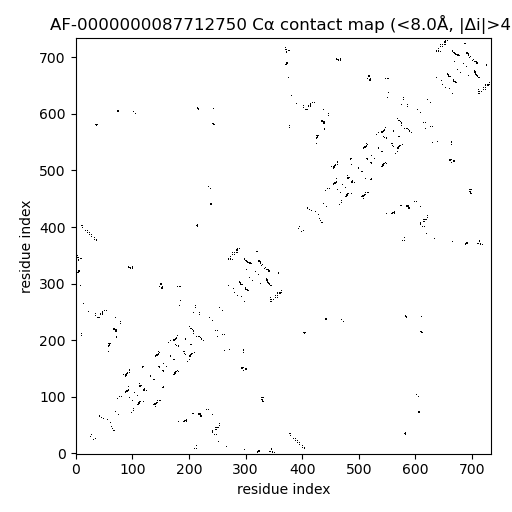 21.516 1 95.88 225 GLY A CA 1
ATOM 1816 C C . GLY A 1 225 ? -6.223 -4.941 20.453 1 95.88 225 GLY A C 1
ATOM 1817 O O . GLY A 1 225 ? -5.273 -4.895 19.656 1 95.88 225 GLY A O 1
ATOM 1818 N N . ARG A 1 226 ? -7.098 -5.891 20.406 1 95.06 226 ARG A N 1
ATOM 1819 C CA . ARG A 1 226 ? -7.047 -7.055 19.531 1 95.06 226 ARG A CA 1
ATOM 1820 C C . ARG A 1 226 ? -7.379 -6.676 18.094 1 95.06 226 ARG A C 1
ATOM 1822 O O . ARG A 1 226 ? -7.109 -7.441 17.156 1 95.06 226 ARG A O 1
ATOM 1829 N N . GLU A 1 227 ? -7.973 -5.5 17.922 1 96.56 227 GLU A N 1
ATOM 1830 C CA . GLU A 1 227 ? -8.328 -5.055 16.578 1 96.56 227 GLU A CA 1
ATOM 1831 C C . GLU A 1 227 ? -7.105 -4.988 15.664 1 96.56 227 GLU A C 1
ATOM 1833 O O . GLU A 1 227 ? -7.223 -5.113 14.445 1 96.56 227 GLU A O 1
ATOM 1838 N N . ILE A 1 228 ? -5.926 -4.832 16.297 1 97.56 228 ILE A N 1
ATOM 1839 C CA . ILE A 1 228 ? -4.695 -4.672 15.523 1 97.56 228 ILE A CA 1
ATOM 1840 C C . ILE A 1 228 ? -4.449 -5.922 14.68 1 97.56 228 ILE A C 1
ATOM 1842 O O . ILE A 1 228 ? -3.926 -5.836 13.562 1 97.56 228 ILE A O 1
ATOM 1846 N N . GLU A 1 229 ? -4.844 -7.113 15.172 1 97.25 229 GLU A N 1
ATOM 1847 C CA . GLU A 1 229 ? -4.699 -8.359 14.43 1 97.25 229 GLU A CA 1
ATOM 1848 C C . GLU A 1 229 ? -5.648 -8.406 13.234 1 97.25 229 GLU A C 1
ATOM 1850 O O . GLU A 1 229 ? -5.277 -8.875 12.156 1 97.25 229 GLU A O 1
ATOM 1855 N N . LYS A 1 230 ? -6.812 -7.945 13.461 1 96.5 230 LYS A N 1
ATOM 1856 C CA . LYS A 1 230 ? -7.789 -7.859 12.383 1 96.5 230 LYS A CA 1
ATOM 1857 C C . LYS A 1 230 ? -7.309 -6.914 11.281 1 96.5 230 LYS A C 1
ATOM 1859 O O . LYS A 1 230 ? -7.434 -7.219 10.094 1 96.5 230 LYS A O 1
ATOM 1864 N N . LEU A 1 231 ? -6.785 -5.793 11.719 1 98.06 231 LEU A N 1
ATOM 1865 C CA . LEU A 1 231 ? -6.277 -4.82 10.758 1 98.06 231 LEU A CA 1
ATOM 1866 C C . LEU A 1 231 ? -5.129 -5.41 9.945 1 98.06 231 LEU A C 1
ATOM 1868 O O . LEU A 1 231 ? -5.016 -5.148 8.742 1 98.06 231 LEU A O 1
ATOM 1872 N N . ALA A 1 232 ? -4.285 -6.184 10.578 1 98.25 232 ALA A N 1
ATOM 1873 C CA . ALA A 1 232 ? -3.193 -6.852 9.875 1 98.25 232 ALA A CA 1
ATOM 1874 C C . ALA A 1 232 ? -3.732 -7.832 8.836 1 98.25 232 ALA A C 1
ATOM 1876 O O . ALA A 1 232 ? -3.219 -7.902 7.715 1 98.25 232 ALA A O 1
ATOM 1877 N N . SER A 1 233 ? -4.734 -8.602 9.211 1 96.94 233 SER A N 1
ATOM 1878 C CA . SER A 1 233 ? -5.352 -9.547 8.289 1 96.94 233 SER A CA 1
ATOM 1879 C C . SER A 1 233 ? -5.934 -8.836 7.07 1 96.94 233 SER A C 1
ATOM 1881 O O . SER A 1 233 ? -5.77 -9.297 5.938 1 96.94 233 SER A O 1
ATOM 1883 N N . ILE A 1 234 ? -6.57 -7.73 7.301 1 96.56 234 ILE A N 1
ATOM 1884 C CA . ILE A 1 234 ? -7.156 -6.941 6.227 1 96.56 234 ILE A CA 1
ATOM 1885 C C . ILE A 1 234 ? -6.055 -6.402 5.316 1 96.56 234 ILE A C 1
ATOM 1887 O O . ILE A 1 234 ? -6.16 -6.473 4.09 1 96.56 234 ILE A O 1
ATOM 1891 N N . LYS A 1 235 ? -5.008 -5.883 5.945 1 97.69 235 LYS A N 1
ATOM 1892 C CA . LYS A 1 235 ? -3.877 -5.383 5.172 1 97.69 235 LYS A CA 1
ATOM 1893 C C . LYS A 1 235 ? -3.309 -6.469 4.266 1 97.69 235 LYS A C 1
ATOM 1895 O O . LYS A 1 235 ? -2.957 -6.199 3.113 1 97.69 235 LYS A O 1
ATOM 1900 N N . GLY A 1 236 ? -3.227 -7.688 4.789 1 97.12 236 GLY A N 1
ATOM 1901 C CA . GLY A 1 236 ? -2.764 -8.82 4.004 1 97.12 236 GLY A CA 1
ATOM 1902 C C . GLY A 1 236 ? -3.574 -9.047 2.742 1 97.12 236 GLY A C 1
ATOM 1903 O O . GLY A 1 236 ? -3.029 -9.445 1.71 1 97.12 236 GLY A O 1
ATOM 1904 N N . GLU A 1 237 ? -4.832 -8.75 2.809 1 95.81 237 GLU A N 1
ATOM 1905 C CA . GLU A 1 237 ? -5.711 -8.922 1.657 1 95.81 237 GLU A CA 1
ATOM 1906 C C . GLU A 1 237 ? -5.586 -7.762 0.68 1 95.81 237 GLU A C 1
ATOM 1908 O O . GLU A 1 237 ? -5.926 -7.891 -0.498 1 95.81 237 GLU A O 1
ATOM 1913 N N . ILE A 1 238 ? -5.07 -6.637 1.15 1 95.88 238 ILE A N 1
ATOM 1914 C CA . ILE A 1 238 ? -5.008 -5.434 0.323 1 95.88 238 ILE A CA 1
ATOM 1915 C C . ILE A 1 238 ? -3.721 -5.441 -0.498 1 95.88 238 ILE A C 1
ATOM 1917 O O . ILE A 1 238 ? -3.758 -5.301 -1.723 1 95.88 238 ILE A O 1
ATOM 1921 N N . ASN A 1 239 ? -2.584 -5.613 0.193 1 94.44 239 ASN A N 1
ATOM 1922 C CA . ASN A 1 239 ? -1.327 -5.469 -0.534 1 94.44 239 ASN A CA 1
ATOM 1923 C C . ASN A 1 239 ? -0.225 -6.332 0.077 1 94.44 239 ASN A C 1
ATOM 1925 O O . ASN A 1 239 ? 0.948 -6.184 -0.271 1 94.44 239 ASN A O 1
ATOM 1929 N N . HIS A 1 240 ? -0.542 -7.207 0.987 1 91.88 240 HIS A N 1
ATOM 1930 C CA . HIS A 1 240 ? 0.356 -8.164 1.62 1 91.88 240 HIS A CA 1
ATOM 1931 C C . HIS A 1 240 ? 1.316 -7.469 2.58 1 91.88 240 HIS A C 1
ATOM 1933 O O . HIS A 1 240 ? 1.375 -7.816 3.762 1 91.88 240 HIS A O 1
ATOM 1939 N N . GLN A 1 241 ? 2.09 -6.52 2.084 1 95.81 241 GLN A N 1
ATOM 1940 C CA . GLN A 1 241 ? 3.084 -5.824 2.896 1 95.81 241 GLN A CA 1
ATOM 1941 C C . GLN A 1 241 ? 3.512 -4.516 2.244 1 95.81 241 GLN A C 1
ATOM 1943 O O . GLN A 1 241 ? 3.129 -4.227 1.108 1 95.81 241 GLN A O 1
ATOM 1948 N N . VAL A 1 242 ? 4.258 -3.732 3.045 1 96.62 242 VAL A N 1
ATOM 1949 C CA . VAL A 1 242 ? 4.984 -2.604 2.473 1 96.62 242 VAL A CA 1
ATOM 1950 C C . VAL A 1 242 ? 6.414 -3.023 2.139 1 96.62 242 VAL A C 1
ATOM 1952 O O . VAL A 1 242 ? 6.836 -4.133 2.477 1 96.62 242 VAL A O 1
ATOM 1955 N N . SER A 1 243 ? 7.152 -2.145 1.435 1 98.44 243 SER A N 1
ATOM 1956 C CA . SER A 1 243 ? 8.508 -2.432 0.98 1 98.44 243 SER A CA 1
ATOM 1957 C C . SER A 1 243 ? 9.406 -2.854 2.143 1 98.44 243 SER A C 1
ATOM 1959 O O . SER A 1 243 ? 9.492 -2.152 3.152 1 98.44 243 SER A O 1
ATOM 1961 N N . THR A 1 244 ? 10.047 -4.035 1.982 1 98.75 244 THR A N 1
ATOM 1962 C CA . THR A 1 244 ? 10.992 -4.504 2.994 1 98.75 244 THR A CA 1
ATOM 1963 C C . THR A 1 244 ? 12.219 -3.598 3.053 1 98.75 244 THR A C 1
ATOM 1965 O O . THR A 1 244 ? 12.695 -3.266 4.137 1 98.75 244 THR A O 1
ATOM 1968 N N . LEU A 1 245 ? 12.672 -3.211 1.893 1 98.75 245 LEU A N 1
ATOM 1969 C CA . LEU A 1 245 ? 13.836 -2.332 1.826 1 98.75 245 LEU A CA 1
ATOM 1970 C C . LEU A 1 245 ? 13.562 -1.014 2.543 1 98.75 245 LEU A C 1
ATOM 1972 O O . LEU A 1 245 ? 14.367 -0.568 3.363 1 98.75 245 LEU A O 1
ATOM 1976 N N . ASP A 1 246 ? 12.398 -0.414 2.289 1 98.75 246 ASP A N 1
ATOM 1977 C CA . ASP A 1 246 ? 12.047 0.861 2.904 1 98.75 246 ASP A CA 1
ATOM 1978 C C . ASP A 1 246 ? 11.93 0.725 4.422 1 98.75 246 ASP A C 1
ATOM 1980 O O . ASP A 1 246 ? 12.344 1.618 5.164 1 98.75 246 ASP A O 1
ATOM 1984 N N . GLN A 1 247 ? 11.312 -0.398 4.863 1 98.81 247 GLN A N 1
ATOM 1985 C CA . GLN A 1 247 ? 11.211 -0.65 6.297 1 98.81 247 GLN A CA 1
ATOM 1986 C C . GLN A 1 247 ? 12.594 -0.663 6.949 1 98.81 247 GLN A C 1
ATOM 1988 O O . GLN A 1 247 ? 12.805 -0.026 7.984 1 98.81 247 GLN A O 1
ATOM 1993 N N . LEU A 1 248 ? 13.484 -1.387 6.332 1 98.88 248 LEU A N 1
ATOM 1994 C CA . LEU A 1 248 ? 14.82 -1.536 6.902 1 98.88 248 LEU A CA 1
ATOM 1995 C C . LEU A 1 248 ? 15.562 -0.205 6.895 1 98.88 248 LEU A C 1
ATOM 1997 O O . LEU A 1 248 ? 16.297 0.102 7.836 1 98.88 248 LEU A O 1
ATOM 2001 N N . ILE A 1 249 ? 15.414 0.6 5.82 1 98.69 249 ILE A N 1
ATOM 2002 C CA . ILE A 1 249 ? 16.016 1.928 5.773 1 98.69 249 ILE A CA 1
ATOM 2003 C C . ILE A 1 249 ? 15.555 2.744 6.98 1 98.69 249 ILE A C 1
ATOM 2005 O O . ILE A 1 249 ? 16.375 3.279 7.727 1 98.69 249 ILE A O 1
ATOM 2009 N N . VAL A 1 250 ? 14.25 2.791 7.227 1 98.75 250 VAL A N 1
ATOM 2010 C CA . VAL A 1 250 ? 13.68 3.57 8.32 1 98.75 250 VAL A CA 1
ATOM 2011 C C . VAL A 1 250 ? 14.148 2.996 9.656 1 98.75 250 VAL A C 1
ATOM 2013 O O . VAL A 1 250 ? 14.547 3.742 10.555 1 98.75 250 VAL A O 1
ATOM 2016 N N . GLY A 1 251 ? 14.102 1.64 9.773 1 98.75 251 GLY A N 1
ATOM 2017 C CA . GLY A 1 251 ? 14.57 1.006 10.992 1 98.75 251 GLY A CA 1
ATOM 2018 C C . GLY A 1 251 ? 16 1.356 11.336 1 98.75 251 GLY A C 1
ATOM 2019 O O . GLY A 1 251 ? 16.312 1.659 12.492 1 98.75 251 GLY A O 1
ATOM 2020 N N . GLU A 1 252 ? 16.859 1.305 10.336 1 98.62 252 GLU A N 1
ATOM 2021 C CA . GLU A 1 252 ? 18.281 1.628 10.531 1 98.62 252 GLU A CA 1
ATOM 2022 C C . GLU A 1 252 ? 18.453 3.096 10.906 1 98.62 252 GLU A C 1
ATOM 2024 O O . GLU A 1 252 ? 19.297 3.428 11.75 1 98.62 252 GLU A O 1
ATOM 2029 N N . MET A 1 253 ? 17.734 3.988 10.258 1 98.44 253 MET A N 1
ATOM 2030 C CA . MET A 1 253 ? 17.812 5.41 10.57 1 98.44 253 MET A CA 1
ATOM 2031 C C . MET A 1 253 ? 17.422 5.668 12.023 1 98.44 253 MET A C 1
ATOM 2033 O O . MET A 1 253 ? 18.062 6.469 12.711 1 98.44 253 MET A O 1
ATOM 2037 N N . LEU A 1 254 ? 16.391 5.012 12.469 1 98.44 254 LEU A N 1
ATOM 2038 C CA . LEU A 1 254 ? 15.945 5.145 13.852 1 98.44 254 LEU A CA 1
ATOM 2039 C C . LEU A 1 254 ? 16.984 4.586 14.812 1 98.44 254 LEU A C 1
ATOM 2041 O O . LEU A 1 254 ? 17.359 5.25 15.781 1 98.44 254 LEU A O 1
ATOM 2045 N N . GLY A 1 255 ? 17.438 3.391 14.547 1 97.75 255 GLY A N 1
ATOM 2046 C CA . GLY A 1 255 ? 18.375 2.707 15.43 1 97.75 255 GLY A CA 1
ATOM 2047 C C . GLY A 1 255 ? 19.688 3.441 15.586 1 97.75 255 GLY A C 1
ATOM 2048 O O . GLY A 1 255 ? 20.312 3.385 16.656 1 97.75 255 GLY A O 1
ATOM 2049 N N . ARG A 1 256 ? 20.094 4.172 14.547 1 96.56 256 ARG A N 1
ATOM 2050 C CA . ARG A 1 256 ? 21.359 4.883 14.547 1 96.56 256 ARG A CA 1
ATOM 2051 C C . ARG A 1 256 ? 21.203 6.289 15.117 1 96.56 256 ARG A C 1
ATOM 2053 O O . ARG A 1 256 ? 22.188 7.031 15.227 1 96.56 256 ARG A O 1
ATOM 2060 N N . GLY A 1 257 ? 20.016 6.711 15.398 1 95.12 257 GLY A N 1
ATOM 2061 C CA . GLY A 1 257 ? 19.766 8.008 16 1 95.12 257 GLY A CA 1
ATOM 2062 C C . GLY A 1 257 ? 19.844 9.156 15.016 1 95.12 257 GLY A C 1
ATOM 2063 O O . GLY A 1 257 ? 19.984 10.312 15.406 1 95.12 257 GLY A O 1
ATOM 2064 N N . ILE A 1 258 ? 19.734 8.867 13.773 1 96 258 ILE A N 1
ATOM 2065 C CA . ILE A 1 258 ? 19.875 9.852 12.703 1 96 258 ILE A CA 1
ATOM 2066 C C . ILE A 1 258 ? 18.641 10.742 12.664 1 96 258 ILE A C 1
ATOM 2068 O O . ILE A 1 258 ? 18.734 11.93 12.344 1 96 258 ILE A O 1
ATOM 2072 N N . VAL A 1 259 ? 17.547 10.266 13.055 1 97.06 259 VAL A N 1
ATOM 2073 C CA . VAL A 1 259 ? 16.25 10.906 12.852 1 97.06 259 VAL A CA 1
ATOM 2074 C C . VAL A 1 259 ? 16.125 12.125 13.758 1 97.06 259 VAL A C 1
ATOM 2076 O O . VAL A 1 259 ? 15.508 13.117 13.391 1 97.06 259 VAL A O 1
ATOM 2079 N N . ASP A 1 260 ? 16.781 12.141 14.867 1 94.06 260 ASP A N 1
ATOM 2080 C CA . ASP A 1 260 ? 16.672 13.242 15.82 1 94.06 260 ASP A CA 1
ATOM 2081 C C . ASP A 1 260 ? 17.219 14.539 15.227 1 94.06 260 ASP A C 1
ATOM 2083 O O . ASP A 1 260 ? 16.578 15.594 15.344 1 94.06 260 ASP A O 1
ATOM 2087 N N . SER A 1 261 ? 18.328 14.438 14.617 1 95.12 261 SER A N 1
ATOM 2088 C CA . SER A 1 261 ? 18.922 15.625 14.016 1 95.12 261 SER A CA 1
ATOM 2089 C C . SER A 1 261 ? 18.078 16.125 12.844 1 95.12 261 SER A C 1
ATOM 2091 O O . SER A 1 261 ? 17.984 17.328 12.617 1 95.12 261 SER A O 1
ATOM 2093 N N . ILE A 1 262 ? 17.469 15.234 12.18 1 96.75 262 ILE A N 1
ATOM 2094 C CA . ILE A 1 262 ? 16.609 15.602 11.055 1 96.75 262 ILE A CA 1
ATOM 2095 C C . ILE A 1 262 ? 15.422 16.406 11.562 1 96.75 262 ILE A C 1
ATOM 2097 O O . ILE A 1 262 ? 15.078 17.453 11 1 96.75 262 ILE A O 1
ATOM 2101 N N . ILE A 1 263 ? 14.82 15.945 12.633 1 96.69 263 ILE A N 1
ATOM 2102 C CA . ILE A 1 263 ? 13.656 16.594 13.211 1 96.69 263 ILE A CA 1
ATOM 2103 C C . ILE A 1 263 ? 14.023 18.016 13.664 1 96.69 263 ILE A C 1
ATOM 2105 O O . ILE A 1 263 ? 13.312 18.969 13.367 1 96.69 263 ILE A O 1
ATOM 2109 N N . GLU A 1 264 ? 15.133 18.125 14.312 1 95.5 264 GLU A N 1
ATOM 2110 C CA . GLU A 1 264 ? 15.562 19.422 14.828 1 95.5 264 GLU A CA 1
ATOM 2111 C C . GLU A 1 264 ? 15.844 20.406 13.695 1 95.5 264 GLU A C 1
ATOM 2113 O O . GLU A 1 264 ? 15.414 21.562 13.742 1 95.5 264 GLU A O 1
ATOM 2118 N N . ASN A 1 265 ? 16.547 19.938 12.711 1 96.69 265 ASN A N 1
ATOM 2119 C CA . ASN A 1 265 ? 16.859 20.781 11.562 1 96.69 265 ASN A CA 1
ATOM 2120 C C . ASN A 1 2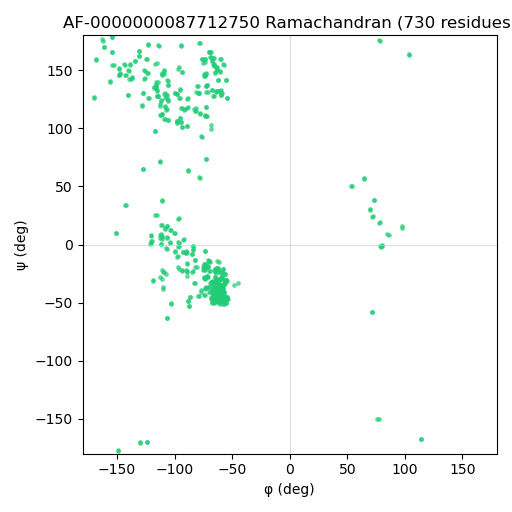65 ? 15.594 21.172 10.797 1 96.69 265 ASN A C 1
ATOM 2122 O O . ASN A 1 265 ? 15.469 22.312 10.344 1 96.69 265 ASN A O 1
ATOM 2126 N N . SER A 1 266 ? 14.727 20.234 10.672 1 97.56 266 SER A N 1
ATOM 2127 C CA . SER A 1 266 ? 13.469 20.5 9.984 1 97.56 266 SER A CA 1
ATOM 2128 C C . SER A 1 266 ? 12.625 21.516 10.742 1 97.56 266 SER A C 1
ATOM 2130 O O . SER A 1 266 ? 12.023 22.406 10.141 1 97.56 266 SER A O 1
ATOM 2132 N N . ARG A 1 267 ? 12.578 21.375 12.031 1 97.06 267 ARG A N 1
ATOM 2133 C CA . ARG A 1 267 ? 11.812 22.297 12.859 1 97.06 267 ARG A CA 1
ATOM 2134 C C . ARG A 1 267 ? 12.312 23.719 12.68 1 97.06 267 ARG A C 1
ATOM 2136 O O . ARG A 1 267 ? 11.516 24.656 12.562 1 97.06 267 ARG A O 1
ATOM 2143 N N . LEU A 1 268 ? 13.594 23.906 12.641 1 97.19 268 LEU A N 1
ATOM 2144 C CA . LEU A 1 268 ? 14.18 25.234 12.477 1 97.19 268 LEU A CA 1
ATOM 2145 C C . LEU A 1 268 ? 13.844 25.812 11.102 1 97.19 268 LEU A C 1
ATOM 2147 O O . LEU A 1 268 ? 13.477 26.984 10.992 1 97.19 268 LEU A O 1
ATOM 2151 N N . LEU A 1 269 ? 13.953 25 10.133 1 98.25 269 LEU A N 1
ATOM 2152 C CA . LEU A 1 269 ? 13.656 25.406 8.766 1 98.25 269 LEU A CA 1
ATOM 2153 C C . LEU A 1 269 ? 12.195 25.828 8.625 1 98.25 269 LEU A C 1
ATOM 2155 O O . LEU A 1 269 ? 11.906 26.906 8.094 1 98.25 269 LEU A O 1
ATOM 2159 N N . TYR A 1 270 ? 11.328 25 9.125 1 98.44 270 TYR A N 1
ATOM 2160 C CA . TYR A 1 270 ? 9.906 25.266 8.938 1 98.44 270 TYR A CA 1
ATOM 2161 C C . TYR A 1 270 ? 9.438 26.406 9.828 1 98.44 270 TYR A C 1
ATOM 2163 O O . TYR A 1 270 ? 8.516 27.141 9.469 1 98.44 270 TYR A O 1
ATOM 2171 N N . LYS A 1 271 ? 10.094 26.594 11 1 98.44 271 LYS A N 1
ATOM 2172 C CA . LYS A 1 271 ? 9.789 27.766 11.828 1 98.44 271 LYS A CA 1
ATOM 2173 C C . LYS A 1 271 ? 10.102 29.062 11.086 1 98.44 271 LYS A C 1
ATOM 2175 O O . LYS A 1 271 ? 9.312 30 11.117 1 98.44 271 LYS A O 1
ATOM 2180 N N . LYS A 1 272 ? 11.219 29.109 10.484 1 98.62 272 LYS A N 1
ATOM 2181 C CA . LYS A 1 272 ? 11.602 30.266 9.695 1 98.62 272 LYS A CA 1
ATOM 2182 C C . LYS A 1 272 ? 10.602 30.531 8.578 1 98.62 272 LYS A C 1
ATOM 2184 O O . LYS A 1 272 ? 10.164 31.672 8.383 1 98.62 272 LYS A O 1
ATOM 2189 N N . LYS A 1 273 ? 10.258 29.547 7.859 1 98.75 273 LYS A N 1
ATOM 2190 C CA . LYS A 1 273 ? 9.305 29.672 6.758 1 98.75 273 LYS A CA 1
ATOM 2191 C C . LYS A 1 273 ? 7.93 30.094 7.266 1 98.75 273 LYS A C 1
ATOM 2193 O O . LYS A 1 273 ? 7.234 30.875 6.617 1 98.75 273 LYS A O 1
ATOM 2198 N N . ARG A 1 274 ? 7.582 29.484 8.398 1 98.69 274 ARG A N 1
ATOM 2199 C CA . ARG A 1 274 ? 6.344 29.891 9.055 1 98.69 274 ARG A CA 1
ATOM 2200 C C . ARG A 1 274 ? 6.336 31.375 9.359 1 98.69 274 ARG A C 1
ATOM 2202 O O . ARG A 1 274 ? 5.355 32.062 9.086 1 98.69 274 ARG A O 1
ATOM 2209 N N . ASN A 1 275 ? 7.363 31.906 9.898 1 98.75 275 ASN A N 1
ATOM 2210 C CA . ASN A 1 275 ? 7.457 33.344 10.211 1 98.75 275 ASN A CA 1
ATOM 2211 C C . ASN A 1 275 ? 7.34 34.188 8.961 1 98.75 275 ASN A C 1
ATOM 2213 O O . ASN A 1 275 ? 6.629 35.188 8.953 1 98.75 275 ASN A O 1
ATOM 2217 N N . ILE A 1 276 ? 7.98 33.781 7.922 1 98.88 276 ILE A N 1
ATOM 2218 C CA . ILE A 1 276 ? 7.93 34.5 6.652 1 98.88 276 ILE A CA 1
ATOM 2219 C C . ILE A 1 276 ? 6.5 34.5 6.117 1 98.88 276 ILE A C 1
ATOM 2221 O O . ILE A 1 276 ? 6.023 35.531 5.609 1 98.88 276 ILE A O 1
ATOM 2225 N N . THR A 1 277 ? 5.875 33.406 6.207 1 98.81 277 THR A N 1
ATOM 2226 C CA . THR A 1 277 ? 4.5 33.281 5.742 1 98.81 277 THR A CA 1
ATOM 2227 C C . THR A 1 277 ? 3.572 34.219 6.508 1 98.81 277 THR A C 1
ATOM 2229 O O . THR A 1 277 ? 2.783 34.938 5.902 1 98.81 277 THR A O 1
ATOM 2232 N N . VAL A 1 278 ? 3.658 34.25 7.812 1 98.62 278 VAL A N 1
ATOM 2233 C CA . VAL A 1 278 ? 2.811 35.062 8.664 1 98.62 278 VAL A CA 1
ATOM 2234 C C . VAL A 1 278 ? 3.061 36.531 8.367 1 98.62 278 VAL A C 1
ATOM 2236 O O . VAL A 1 278 ? 2.115 37.312 8.211 1 98.62 278 VAL A O 1
ATOM 2239 N N . ASP A 1 279 ? 4.316 36.906 8.234 1 98.75 279 ASP A N 1
ATOM 2240 C CA . ASP A 1 279 ? 4.68 38.281 7.926 1 98.75 279 ASP A CA 1
ATOM 2241 C C . ASP A 1 279 ? 4.145 38.719 6.559 1 98.75 279 ASP A C 1
ATOM 2243 O O . ASP A 1 279 ? 3.646 39.812 6.398 1 98.75 279 ASP A O 1
ATOM 2247 N N . SER A 1 280 ? 4.289 37.812 5.602 1 98.81 280 SER A N 1
ATOM 2248 C CA . SER A 1 280 ? 3.838 38.094 4.242 1 98.81 280 SER A CA 1
ATOM 2249 C C . SER A 1 280 ? 2.32 38.25 4.188 1 98.81 280 SER A C 1
ATOM 2251 O O . SER A 1 280 ? 1.799 39.094 3.475 1 98.81 280 SER A O 1
ATOM 2253 N N . ILE A 1 281 ? 1.61 37.406 4.848 1 98.62 281 ILE A N 1
ATOM 2254 C CA . ILE A 1 281 ? 0.156 37.5 4.914 1 98.62 281 ILE A CA 1
ATOM 2255 C C . ILE A 1 281 ? -0.251 38.875 5.48 1 98.62 281 ILE A C 1
ATOM 2257 O O . ILE A 1 281 ? -1.131 39.531 4.938 1 98.62 281 ILE A O 1
ATOM 2261 N N . GLU A 1 282 ? 0.356 39.281 6.559 1 98.25 282 GLU A N 1
ATOM 2262 C CA . GLU A 1 282 ? 0.067 40.562 7.203 1 98.25 282 GLU A CA 1
ATOM 2263 C C . GLU A 1 282 ? 0.328 41.719 6.258 1 98.25 282 GLU A C 1
ATOM 2265 O O . GLU A 1 282 ? -0.422 42.719 6.25 1 98.25 282 GLU A O 1
ATOM 2270 N N . GLU A 1 283 ? 1.323 41.594 5.516 1 98.31 283 GLU A N 1
ATOM 2271 C CA . GLU A 1 283 ? 1.749 42.688 4.637 1 98.31 283 GLU A CA 1
ATOM 2272 C C . GLU A 1 283 ? 0.861 42.781 3.398 1 98.31 283 GLU A C 1
ATOM 2274 O O . GLU A 1 283 ? 0.505 43.875 2.959 1 98.31 283 GLU A O 1
ATOM 2279 N N . TYR A 1 284 ? 0.466 41.625 2.828 1 98.38 284 TYR A N 1
ATOM 2280 C CA . TYR A 1 284 ? -0.045 41.688 1.464 1 98.38 284 TYR A CA 1
ATOM 2281 C C . TYR A 1 284 ? -1.535 41.344 1.427 1 98.38 284 TYR A C 1
ATOM 2283 O O . TYR A 1 284 ? -2.232 41.719 0.481 1 98.38 284 TYR A O 1
ATOM 2291 N N . PHE A 1 285 ? -2.033 40.562 2.326 1 97.88 285 PHE A N 1
ATOM 2292 C CA . PHE A 1 285 ? -3.445 40.188 2.295 1 97.88 285 PHE A CA 1
ATOM 2293 C C . PHE A 1 285 ? -4.316 41.375 2.75 1 97.88 285 PHE A C 1
ATOM 2295 O O . PHE A 1 285 ? -3.93 42.125 3.643 1 97.88 285 PHE A O 1
ATOM 2302 N N . PRO A 1 286 ? -5.523 41.531 2.15 1 96.25 286 PRO A N 1
ATOM 2303 C CA . PRO A 1 286 ? -6.449 42.562 2.635 1 96.25 286 PRO A CA 1
ATOM 2304 C C . PRO A 1 286 ? -7.035 42.219 4.004 1 96.25 286 PRO A C 1
ATOM 2306 O O . PRO A 1 286 ? -7.02 41.062 4.422 1 96.25 286 PRO A O 1
ATOM 2309 N N . SER A 1 287 ? -7.633 43.156 4.672 1 93.5 287 SER A N 1
ATOM 2310 C CA . SER A 1 287 ? -8.188 43 6.012 1 93.5 287 SER A CA 1
ATOM 2311 C C . SER A 1 287 ? -9.406 42.094 6.004 1 93.5 287 SER A C 1
ATOM 2313 O O . SER A 1 287 ? -9.805 41.562 7.047 1 93.5 287 SER A O 1
ATOM 2315 N N . THR A 1 288 ? -9.945 41.844 4.91 1 93.5 288 THR A N 1
ATOM 2316 C CA . THR A 1 288 ? -11.156 41.031 4.785 1 93.5 288 THR A CA 1
ATOM 2317 C C . THR A 1 288 ? -10.812 39.562 4.805 1 93.5 288 THR A C 1
ATOM 2319 O O . THR A 1 288 ? -11.711 38.719 4.883 1 93.5 288 THR A O 1
ATOM 2322 N N . THR A 1 289 ? -9.547 39.281 4.648 1 95.75 289 THR A N 1
ATOM 2323 C CA . THR A 1 289 ? -9.109 37.906 4.668 1 95.75 289 THR A CA 1
ATOM 2324 C C . THR A 1 289 ? -8.25 37.625 5.895 1 95.75 289 THR A C 1
ATOM 2326 O O . THR A 1 289 ? -7.227 38.281 6.102 1 95.75 289 THR A O 1
ATOM 2329 N N . GLY A 1 290 ? -8.703 36.688 6.688 1 96.5 290 GLY A N 1
ATOM 2330 C CA . GLY A 1 290 ? -7.945 36.25 7.848 1 96.5 290 GLY A CA 1
ATOM 2331 C C . GLY A 1 290 ? -7.406 34.844 7.707 1 96.5 290 GLY A C 1
ATOM 2332 O O . GLY A 1 290 ? -8.039 34 7.09 1 96.5 290 GLY A O 1
ATOM 2333 N N . CYS A 1 291 ? -6.211 34.625 8.328 1 98.19 291 CYS A N 1
ATOM 2334 C CA . CYS A 1 291 ? -5.617 33.281 8.336 1 98.19 291 CYS A CA 1
ATOM 2335 C C . CYS A 1 291 ? -5.285 32.844 9.758 1 98.19 291 CYS A C 1
ATOM 2337 O O . CYS A 1 291 ? -5.012 33.688 10.625 1 98.19 291 CYS A O 1
ATOM 2339 N N . THR A 1 292 ? -5.348 31.516 9.984 1 98.19 292 THR A N 1
ATOM 2340 C CA . THR A 1 292 ? -4.918 30.984 11.266 1 98.19 292 THR A CA 1
ATOM 2341 C C . THR A 1 292 ? -3.422 31.203 11.477 1 98.19 292 THR A C 1
ATOM 2343 O O . THR A 1 292 ? -2.656 31.234 10.508 1 98.19 292 THR A O 1
ATOM 2346 N N . TYR A 1 293 ? -3.039 31.391 12.75 1 98 293 TYR A N 1
ATOM 2347 C CA . TYR A 1 293 ? -1.625 31.406 13.109 1 98 293 TYR A CA 1
ATOM 2348 C C . TYR A 1 293 ? -1.087 29.984 13.281 1 98 293 TYR A C 1
ATOM 2350 O O . TYR A 1 293 ? -1.504 29.266 14.188 1 98 293 TYR A O 1
ATOM 2358 N N . PRO A 1 294 ? -0.172 29.594 12.43 1 98.25 294 PRO A N 1
ATOM 2359 C CA . PRO A 1 294 ? 0.344 28.234 12.555 1 98.25 294 PRO A CA 1
ATOM 2360 C C . PRO A 1 294 ? 1.271 28.062 13.75 1 98.25 294 PRO A C 1
ATOM 2362 O O . PRO A 1 294 ? 2.406 28.547 13.734 1 98.25 294 PRO A O 1
ATOM 2365 N N . GLU A 1 295 ? 0.78 27.312 14.695 1 98.12 295 GLU A N 1
ATOM 2366 C CA . GLU A 1 295 ? 1.598 26.953 15.859 1 98.12 295 GLU A CA 1
ATOM 2367 C C . GLU A 1 295 ? 2.457 25.734 15.57 1 98.12 295 GLU A C 1
ATOM 2369 O O . GLU A 1 295 ? 3.461 25.5 16.25 1 98.12 295 GLU A O 1
ATOM 2374 N N . GLY A 1 296 ? 2.041 24.953 14.633 1 97.94 296 GLY A N 1
ATOM 2375 C CA . GLY A 1 296 ? 2.73 23.75 14.203 1 97.94 296 GLY A CA 1
ATOM 2376 C C . GLY A 1 296 ? 2.275 23.25 12.836 1 97.94 296 GLY A C 1
ATOM 2377 O O . GLY A 1 296 ? 1.401 23.859 12.211 1 97.94 296 GLY A O 1
ATOM 2378 N N . GLY A 1 297 ? 2.947 22.203 12.352 1 98.06 297 GLY A N 1
ATOM 2379 C CA . GLY A 1 297 ? 2.611 21.625 11.062 1 98.06 297 GLY A CA 1
ATOM 2380 C C . GLY A 1 297 ? 3.139 22.438 9.891 1 98.06 297 GLY A C 1
ATOM 2381 O O . GLY A 1 297 ? 4.23 23 9.969 1 98.06 297 GLY A O 1
ATOM 2382 N N . PHE A 1 298 ? 2.379 22.344 8.766 1 98.69 298 PHE A N 1
ATOM 2383 C CA . PHE A 1 298 ? 2.883 22.922 7.52 1 98.69 298 PHE A CA 1
ATOM 2384 C C . PHE A 1 298 ? 1.931 23.984 6.992 1 98.69 298 PHE A C 1
ATOM 2386 O O . PHE A 1 298 ? 2.127 24.516 5.895 1 98.69 298 PHE A O 1
ATOM 2393 N N . PHE A 1 299 ? 0.835 24.391 7.805 1 98.75 299 PHE A N 1
ATOM 2394 C CA . PHE A 1 299 ? -0.282 24.953 7.059 1 98.75 299 PHE A CA 1
ATOM 2395 C C . PHE A 1 299 ? -0.856 26.172 7.781 1 98.75 299 PHE A C 1
ATOM 2397 O O . PHE A 1 299 ? -0.727 26.281 9 1 98.75 299 PHE A O 1
ATOM 2404 N N . ALA A 1 300 ? -1.476 27.016 7.039 1 98.62 300 ALA A N 1
ATOM 2405 C CA . ALA A 1 300 ? -2.404 28.047 7.492 1 98.62 300 ALA A CA 1
ATOM 2406 C C . ALA A 1 300 ? -3.725 27.969 6.73 1 98.62 300 ALA A C 1
ATOM 2408 O O . ALA A 1 300 ? -3.734 27.781 5.512 1 98.62 300 ALA A O 1
ATOM 2409 N N . LEU A 1 301 ? -4.773 27.969 7.438 1 98.56 301 LEU A N 1
ATOM 2410 C CA . LEU A 1 301 ? -6.09 28.047 6.812 1 98.56 301 LEU A CA 1
ATOM 2411 C C . LEU A 1 301 ? -6.598 29.484 6.789 1 98.56 301 LEU A C 1
ATOM 2413 O O . LEU A 1 301 ? -6.625 30.156 7.82 1 98.56 301 LEU A O 1
ATOM 2417 N N . CYS A 1 302 ? -6.973 29.969 5.633 1 98.25 302 CYS A N 1
ATOM 2418 C CA . CYS A 1 302 ? -7.449 31.344 5.453 1 98.25 302 CYS A CA 1
ATOM 2419 C C . CYS A 1 302 ? -8.938 31.359 5.125 1 98.25 302 CYS A C 1
ATOM 2421 O O . CYS A 1 302 ? -9.461 30.422 4.527 1 98.25 302 CYS A O 1
ATOM 2423 N N . ARG A 1 303 ? -9.539 32.375 5.605 1 96.88 303 ARG A N 1
ATOM 2424 C CA . ARG A 1 303 ? -10.961 32.562 5.355 1 96.88 303 ARG A CA 1
ATOM 2425 C C . ARG A 1 303 ? -11.266 34.031 5.02 1 96.88 303 ARG A C 1
ATOM 2427 O O . ARG A 1 303 ? -10.625 34.938 5.551 1 96.88 303 ARG A O 1
ATOM 2434 N N . GLY A 1 304 ? -12.203 34.188 4.133 1 93.81 304 GLY A N 1
ATOM 2435 C CA . GLY A 1 304 ? -12.672 35.5 3.773 1 93.81 304 GLY A CA 1
ATOM 2436 C C . GLY A 1 304 ? -14.141 35.531 3.395 1 93.81 304 GLY A C 1
ATOM 2437 O O . GLY A 1 304 ? -14.664 34.594 2.828 1 93.81 304 GLY A O 1
ATOM 2438 N N . GLU A 1 305 ? -14.742 36.688 3.732 1 84.81 305 GLU A N 1
ATOM 2439 C CA . GLU A 1 305 ? -16.156 36.875 3.373 1 84.81 305 GLU A CA 1
ATOM 2440 C C . GLU A 1 305 ? -16.328 36.969 1.861 1 84.81 305 GLU A C 1
ATOM 2442 O O . GLU A 1 305 ? -15.539 37.625 1.181 1 84.81 305 GLU A O 1
ATOM 2447 N N . GLY A 1 306 ? -17.297 36.219 1.379 1 83.88 306 GLY A N 1
ATOM 2448 C CA . GLY A 1 306 ? -17.641 36.312 -0.032 1 83.88 306 GLY A CA 1
ATOM 2449 C C . GLY A 1 306 ? -16.688 35.562 -0.93 1 83.88 306 GLY A C 1
ATOM 2450 O O . GLY A 1 306 ? -16.859 35.531 -2.15 1 83.88 306 GLY A O 1
ATOM 2451 N N . LEU A 1 307 ? -15.703 34.969 -0.35 1 91.25 307 LEU A N 1
ATOM 2452 C CA . LEU A 1 307 ? -14.719 34.219 -1.129 1 91.25 307 LEU A CA 1
ATOM 2453 C C . LEU A 1 307 ? -15.305 32.938 -1.67 1 91.25 307 LEU A C 1
ATOM 2455 O O . LEU A 1 307 ? -16.125 32.281 -1.005 1 91.25 307 LEU A O 1
ATOM 2459 N N . ASN A 1 308 ? -15 32.656 -2.9 1 92.75 308 ASN A N 1
ATOM 2460 C CA . ASN A 1 308 ? -15.203 31.328 -3.488 1 92.75 308 ASN A CA 1
ATOM 2461 C C . ASN A 1 308 ? -13.883 30.609 -3.713 1 92.75 308 ASN A C 1
ATOM 2463 O O . ASN A 1 308 ? -13.156 30.906 -4.664 1 92.75 308 ASN A O 1
ATOM 2467 N N . SER A 1 309 ? -13.703 29.672 -2.926 1 91.31 309 SER A N 1
ATOM 2468 C CA . SER A 1 309 ? -12.398 29.031 -2.814 1 91.31 309 SER A CA 1
ATOM 2469 C C . SER A 1 309 ? -12 28.359 -4.125 1 91.31 309 SER A C 1
ATOM 2471 O O . SER A 1 309 ? -10.844 28.422 -4.535 1 91.31 309 SER A O 1
ATOM 2473 N N . SER A 1 310 ? -12.867 27.641 -4.75 1 94.12 310 SER A N 1
ATOM 2474 C CA . SER A 1 310 ? -12.578 26.953 -6.004 1 94.12 310 SER A CA 1
ATOM 2475 C C . SER A 1 310 ? -12.211 27.953 -7.105 1 94.12 310 SER A C 1
ATOM 2477 O O . SER A 1 310 ? -11.266 27.719 -7.863 1 94.12 310 SER A O 1
ATOM 2479 N N . SER A 1 311 ? -12.961 29.016 -7.242 1 94.5 311 SER A N 1
ATOM 2480 C CA . SER A 1 311 ? -12.68 30.062 -8.227 1 94.5 311 SER A CA 1
ATOM 2481 C C . SER A 1 311 ? -11.328 30.719 -7.953 1 94.5 311 SER A C 1
ATOM 2483 O O . SER A 1 311 ? -10.594 31.047 -8.883 1 94.5 311 SER A O 1
ATOM 2485 N N . LEU A 1 312 ? -11.094 30.953 -6.691 1 95.56 312 LEU A N 1
ATOM 2486 C CA . LEU A 1 312 ? -9.828 31.562 -6.309 1 95.56 312 LEU A CA 1
ATOM 2487 C C . LEU A 1 312 ? -8.656 30.672 -6.715 1 95.56 312 LEU A C 1
ATOM 2489 O O . LEU A 1 312 ? -7.637 31.172 -7.207 1 95.56 312 LEU A O 1
ATOM 2493 N N . ALA A 1 313 ? -8.758 29.406 -6.473 1 96.94 313 ALA A N 1
ATOM 2494 C CA . ALA A 1 313 ? -7.699 28.453 -6.797 1 96.94 313 ALA A CA 1
ATOM 2495 C C . ALA A 1 313 ? -7.41 28.438 -8.297 1 96.94 313 ALA A C 1
ATOM 2497 O O . ALA A 1 313 ? -6.254 28.375 -8.711 1 96.94 313 ALA A O 1
ATOM 2498 N N . VAL A 1 314 ? -8.422 28.5 -9.117 1 96.94 314 VAL A N 1
ATOM 2499 C CA . VAL A 1 314 ? -8.281 28.484 -10.57 1 96.94 314 VAL A CA 1
ATOM 2500 C C . VAL A 1 314 ? -7.547 29.75 -11.016 1 96.94 314 VAL A C 1
ATOM 2502 O O . VAL A 1 314 ? -6.613 29.688 -11.82 1 96.94 314 VAL A O 1
ATOM 2505 N N . GLU A 1 315 ? -7.973 30.891 -10.547 1 96.69 315 GLU A N 1
ATOM 2506 C CA . GLU A 1 315 ? -7.359 32.156 -10.914 1 96.69 315 GLU A CA 1
ATOM 2507 C C . GLU A 1 315 ? -5.91 32.219 -10.438 1 96.69 315 GLU A C 1
ATOM 2509 O O . GLU A 1 315 ? -5.047 32.75 -11.133 1 96.69 315 GLU A O 1
ATOM 2514 N N . ALA A 1 316 ? -5.668 31.812 -9.219 1 97.94 316 ALA A N 1
ATOM 2515 C CA . ALA A 1 316 ? -4.305 31.781 -8.688 1 97.94 316 ALA A CA 1
ATOM 2516 C C . ALA A 1 316 ? -3.393 30.922 -9.562 1 97.94 316 ALA A C 1
ATOM 2518 O O . ALA A 1 316 ? -2.254 31.312 -9.844 1 97.94 316 ALA A O 1
ATOM 2519 N N . MET A 1 317 ? -3.918 29.766 -9.969 1 97.81 317 MET A N 1
ATOM 2520 C CA . MET A 1 317 ? -3.148 28.875 -10.836 1 97.81 317 MET A CA 1
ATOM 2521 C C . MET A 1 317 ? -2.793 29.562 -12.148 1 97.81 317 MET A C 1
ATOM 2523 O O . MET A 1 317 ? -1.687 29.391 -12.664 1 97.81 317 MET A O 1
ATOM 2527 N N . ARG A 1 318 ? -3.68 30.297 -12.719 1 97.19 318 ARG A N 1
ATOM 2528 C CA . ARG A 1 318 ? -3.439 31.047 -13.945 1 97.19 318 ARG A CA 1
ATOM 2529 C C . ARG A 1 318 ? -2.295 32.031 -13.766 1 97.19 318 ARG A C 1
ATOM 2531 O O . ARG A 1 318 ? -1.591 32.375 -14.727 1 97.19 318 ARG A O 1
ATOM 2538 N N . ARG A 1 319 ? -2.141 32.469 -12.531 1 97.19 319 ARG A N 1
ATOM 2539 C CA . ARG A 1 319 ? -1.09 33.438 -12.234 1 97.19 319 ARG A CA 1
ATOM 2540 C C . ARG A 1 319 ? 0.163 32.719 -11.711 1 97.19 319 ARG A C 1
ATOM 2542 O O . ARG A 1 319 ? 1.075 33.375 -11.203 1 97.19 319 ARG A O 1
ATOM 2549 N N . GLY A 1 320 ? 0.124 31.391 -11.641 1 98 320 GLY A N 1
ATOM 2550 C CA . GLY A 1 320 ? 1.323 30.625 -11.344 1 98 320 GLY A CA 1
ATOM 2551 C C . GLY A 1 320 ? 1.43 30.25 -9.875 1 98 320 GLY A C 1
ATOM 2552 O O . GLY A 1 320 ? 2.518 29.938 -9.391 1 98 320 GLY A O 1
ATOM 2553 N N . VAL A 1 321 ? 0.35 30.344 -9.125 1 98.56 321 VAL A N 1
ATOM 2554 C CA . VAL A 1 321 ? 0.368 29.984 -7.715 1 98.56 321 VAL A CA 1
ATOM 2555 C C . VAL A 1 321 ? -0.678 28.906 -7.441 1 98.56 321 VAL A C 1
ATOM 2557 O O . VAL A 1 321 ? -1.854 29.078 -7.77 1 98.56 321 VAL A O 1
ATOM 2560 N N . ARG A 1 322 ? -0.222 27.812 -6.844 1 98.19 322 ARG A N 1
ATOM 2561 C CA . ARG A 1 322 ? -1.135 26.719 -6.484 1 98.19 322 ARG A CA 1
ATOM 2562 C C . ARG A 1 322 ? -1.532 26.812 -5.016 1 98.19 322 ARG A C 1
ATOM 2564 O O . ARG A 1 322 ? -0.673 26.938 -4.141 1 98.19 322 ARG A O 1
ATOM 2571 N N . ILE A 1 323 ? -2.816 26.766 -4.711 1 98.12 323 ILE A N 1
ATOM 2572 C CA . ILE A 1 323 ? -3.367 26.672 -3.365 1 98.12 323 ILE A CA 1
ATOM 2573 C C . ILE A 1 323 ? -4.418 25.562 -3.316 1 98.12 323 ILE A C 1
ATOM 2575 O O . ILE A 1 323 ? -4.82 25.031 -4.355 1 98.12 323 ILE A O 1
ATOM 2579 N N . LEU A 1 324 ? -4.828 25.156 -2.119 1 97.81 324 LEU A N 1
ATOM 2580 C CA . LEU A 1 324 ? -5.883 24.156 -2.018 1 97.81 324 LEU A CA 1
ATOM 2581 C C . LEU A 1 324 ? -7.188 24.781 -1.538 1 97.81 324 LEU A C 1
ATOM 2583 O O . LEU A 1 324 ? -7.203 25.5 -0.539 1 97.81 324 LEU A O 1
ATOM 2587 N N . PRO A 1 325 ? -8.281 24.531 -2.258 1 97.62 325 PRO A N 1
ATOM 2588 C CA . PRO A 1 325 ? -9.586 25.047 -1.821 1 97.62 325 PRO A CA 1
ATOM 2589 C C . PRO A 1 325 ? -10.023 24.484 -0.472 1 97.62 325 PRO A C 1
ATOM 2591 O O . PRO A 1 325 ? -9.797 23.297 -0.194 1 97.62 325 PRO A O 1
ATOM 2594 N N . GLY A 1 326 ? -10.625 25.375 0.302 1 96.94 326 GLY A N 1
ATOM 2595 C CA . GLY A 1 326 ? -11.023 24.984 1.648 1 96.94 326 GLY A CA 1
ATOM 2596 C C . GLY A 1 326 ? -12.086 23.906 1.677 1 96.94 326 GLY A C 1
ATOM 2597 O O . GLY A 1 326 ? -12.203 23.172 2.654 1 96.94 326 GLY A O 1
ATOM 2598 N N . GLU A 1 327 ? -12.852 23.75 0.612 1 96.12 327 GLU A N 1
ATOM 2599 C CA . GLU A 1 327 ? -13.922 22.766 0.514 1 96.12 327 GLU A CA 1
ATOM 2600 C C . GLU A 1 327 ? -13.414 21.359 0.781 1 96.12 327 GLU A C 1
ATOM 2602 O O . GLU A 1 327 ? -14.156 20.5 1.272 1 96.12 327 GLU A O 1
ATOM 2607 N N . LYS A 1 328 ? -12.18 21.141 0.562 1 96.31 328 LYS A N 1
ATOM 2608 C CA . LYS A 1 328 ? -11.586 19.812 0.666 1 96.31 328 LYS A CA 1
ATOM 2609 C C . LYS A 1 328 ? -11.43 19.391 2.125 1 96.31 328 LYS A C 1
ATOM 2611 O O . LYS A 1 328 ? -11.234 18.219 2.422 1 96.31 328 LYS A O 1
ATOM 2616 N N . PHE A 1 329 ? -11.492 20.328 3.062 1 98 329 PHE A N 1
ATOM 2617 C CA . PHE A 1 329 ? -11.164 20.047 4.453 1 98 329 PHE A CA 1
ATOM 2618 C C . PHE A 1 329 ? -12.422 20 5.312 1 98 329 PHE A C 1
ATOM 2620 O O . PHE A 1 329 ? -12.336 19.938 6.539 1 98 329 PHE A O 1
ATOM 2627 N N . PHE A 1 330 ? -13.602 20.094 4.66 1 97.19 330 PHE A N 1
ATOM 2628 C CA . PHE A 1 330 ? -14.891 20.047 5.328 1 97.19 330 PHE A CA 1
ATOM 2629 C C . PHE A 1 330 ? -15.766 18.938 4.766 1 97.19 330 PHE A C 1
ATOM 2631 O O . PHE A 1 330 ? -15.656 18.594 3.59 1 97.19 330 PHE A O 1
ATOM 2638 N N . PHE A 1 331 ? -16.594 18.344 5.605 1 95.88 331 PHE A N 1
ATOM 2639 C CA . PHE A 1 331 ? -17.453 17.266 5.164 1 95.88 331 PHE A CA 1
ATOM 2640 C C . PHE A 1 331 ? -18.516 17.781 4.195 1 95.88 331 PHE A C 1
ATOM 2642 O O . PHE A 1 331 ? -18.969 17.047 3.312 1 95.88 331 PHE A O 1
ATOM 2649 N N . SER A 1 332 ? -18.953 19.031 4.371 1 92.88 332 SER A N 1
ATOM 2650 C CA . SER A 1 332 ? -19.812 19.719 3.414 1 92.88 332 SER A CA 1
ATOM 2651 C C . SER A 1 332 ? -19.031 20.812 2.674 1 92.88 332 SER A C 1
ATOM 2653 O O . SER A 1 332 ? -18.453 21.703 3.299 1 92.88 332 SER A O 1
ATOM 2655 N N . ALA A 1 333 ? -19.094 20.719 1.406 1 88.31 333 ALA A N 1
ATOM 2656 C CA . ALA A 1 333 ? -18.375 21.688 0.587 1 88.31 333 ALA A CA 1
ATOM 2657 C C . ALA A 1 333 ? -18.781 23.109 0.917 1 88.31 333 ALA A C 1
ATOM 2659 O O . ALA A 1 333 ? -17.969 24.031 0.883 1 88.31 333 ALA A O 1
ATOM 2660 N N . GLU A 1 334 ? -19.984 23.312 1.257 1 90.88 334 GLU A N 1
ATOM 2661 C CA . GLU A 1 334 ? -20.516 24.641 1.557 1 90.88 334 GLU A CA 1
ATOM 2662 C C . GLU A 1 334 ? -19.828 25.234 2.787 1 90.88 334 GLU A C 1
ATOM 2664 O O . GLU A 1 334 ? -19.578 26.438 2.842 1 90.88 334 GLU A O 1
ATOM 2669 N N . SER A 1 335 ? -19.422 24.391 3.674 1 92.44 335 SER A N 1
ATOM 2670 C CA . SER A 1 335 ? -18.828 24.844 4.926 1 92.44 335 SER A CA 1
ATOM 2671 C C . SER A 1 335 ? -17.406 25.375 4.707 1 92.44 335 SER A C 1
ATOM 2673 O O . SER A 1 335 ? -16.906 26.172 5.504 1 92.44 335 SER A O 1
ATOM 2675 N N . GLY A 1 336 ? -16.781 24.953 3.611 1 95.19 336 GLY A N 1
ATOM 2676 C CA . GLY A 1 336 ? -15.398 25.359 3.355 1 95.19 336 GLY A CA 1
ATOM 2677 C C . GLY A 1 336 ? -15.266 26.281 2.166 1 95.19 336 GLY A C 1
ATOM 2678 O O . GLY A 1 336 ? -14.148 26.609 1.751 1 95.19 336 GLY A O 1
ATOM 2679 N N . LYS A 1 337 ? -16.359 26.75 1.62 1 95.75 337 LYS A N 1
ATOM 2680 C CA . LYS A 1 337 ? -16.391 27.484 0.36 1 95.75 337 LYS A CA 1
ATOM 2681 C C . LYS A 1 337 ? -15.609 28.797 0.472 1 95.75 337 LYS A C 1
ATOM 2683 O O . LYS A 1 337 ? -14.984 29.234 -0.495 1 95.75 337 LYS A O 1
ATOM 2688 N N . ASN A 1 338 ? -15.609 29.438 1.603 1 96.25 338 ASN A N 1
ATOM 2689 C CA . ASN A 1 338 ? -14.992 30.734 1.784 1 96.25 338 ASN A CA 1
ATOM 2690 C C . ASN A 1 338 ? -13.586 30.625 2.379 1 96.25 338 ASN A C 1
ATOM 2692 O O . ASN A 1 338 ? -13.109 31.547 3.041 1 96.25 338 ASN A O 1
ATOM 2696 N N . SER A 1 339 ? -12.977 29.453 2.211 1 97.38 339 SER A N 1
ATOM 2697 C CA . SER A 1 339 ? -11.672 29.234 2.834 1 97.38 339 SER A CA 1
ATOM 2698 C C . SER A 1 339 ? -10.695 28.578 1.857 1 97.38 339 SER A C 1
ATOM 2700 O O . SER A 1 339 ? -11.102 28.031 0.832 1 97.38 339 SER A O 1
ATOM 2702 N N . PHE A 1 340 ? -9.383 28.719 2.094 1 98 340 PHE A N 1
ATOM 2703 C CA . PHE A 1 340 ? -8.32 28.047 1.359 1 98 340 PHE A CA 1
ATOM 2704 C C . PHE A 1 340 ? -7.125 27.781 2.262 1 98 340 PHE A C 1
ATOM 2706 O O . PHE A 1 340 ? -6.922 28.484 3.256 1 98 340 PHE A O 1
ATOM 2713 N N . ARG A 1 341 ? -6.363 26.75 1.993 1 98.56 341 ARG A N 1
ATOM 2714 C CA . ARG A 1 341 ? -5.195 26.406 2.793 1 98.56 341 ARG A CA 1
ATOM 2715 C C . ARG A 1 341 ? -3.904 26.766 2.066 1 98.56 341 ARG A C 1
ATOM 2717 O O . ARG A 1 341 ? -3.783 26.547 0.859 1 98.56 341 ARG A O 1
ATOM 2724 N N . LEU A 1 342 ? -3 27.312 2.773 1 98.5 342 LEU A N 1
ATOM 2725 C CA . LEU A 1 342 ? -1.63 27.547 2.332 1 98.5 342 LEU A CA 1
ATOM 2726 C C . LEU A 1 342 ? -0.671 26.562 3 1 98.5 342 LEU A C 1
ATOM 2728 O O . LEU A 1 342 ? -0.827 26.234 4.18 1 98.5 342 LEU A O 1
ATOM 2732 N N . SER A 1 343 ? 0.272 26.094 2.289 1 98.75 343 SER A N 1
ATOM 2733 C CA . SER A 1 343 ? 1.363 25.297 2.822 1 98.75 343 SER A CA 1
ATOM 2734 C C . SER A 1 343 ? 2.703 26 2.684 1 98.75 343 SER A C 1
ATOM 2736 O O . SER A 1 343 ? 3.023 26.531 1.616 1 98.75 343 SER A O 1
ATOM 2738 N N . PHE A 1 344 ? 3.498 26.047 3.721 1 98.69 344 PHE A N 1
ATOM 2739 C CA . PHE A 1 344 ? 4.746 26.812 3.67 1 98.69 344 PHE A CA 1
ATOM 2740 C C . PHE A 1 344 ? 5.945 25.875 3.691 1 98.69 344 PHE A C 1
ATOM 2742 O O . PHE A 1 344 ? 7.094 26.312 3.721 1 98.69 344 PHE A O 1
ATOM 2749 N N . SER A 1 345 ? 5.707 24.594 3.607 1 98.25 345 SER A N 1
ATOM 2750 C CA . SER A 1 345 ? 6.773 23.625 3.814 1 98.25 345 SER A CA 1
ATOM 2751 C C . SER A 1 345 ? 7.645 23.484 2.57 1 98.25 345 SER A C 1
ATOM 2753 O O . SER A 1 345 ? 8.867 23.578 2.65 1 98.25 345 SER A O 1
ATOM 2755 N N . TYR A 1 346 ? 7.09 23.391 1.373 1 97.75 346 TYR A N 1
ATOM 2756 C CA . TYR A 1 346 ? 7.785 22.984 0.158 1 97.75 346 TYR A CA 1
ATOM 2757 C C . TYR A 1 346 ? 8.461 24.172 -0.514 1 97.75 346 TYR A C 1
ATOM 2759 O O . TYR A 1 346 ? 9.609 24.078 -0.938 1 97.75 346 TYR A O 1
ATOM 2767 N N . PRO A 1 347 ? 7.816 25.375 -0.682 1 98.06 347 PRO A N 1
ATOM 2768 C CA . PRO A 1 347 ? 8.398 26.484 -1.433 1 98.06 347 PRO A CA 1
ATOM 2769 C C . PRO A 1 347 ? 9.641 27.062 -0.755 1 98.06 347 PRO A C 1
ATOM 2771 O O . PRO A 1 347 ? 9.781 26.969 0.466 1 98.06 347 PRO A O 1
ATOM 2774 N N . THR A 1 348 ? 10.477 27.656 -1.507 1 97.88 348 THR A N 1
ATOM 2775 C CA . THR A 1 348 ? 11.57 28.438 -0.945 1 97.88 348 THR A CA 1
ATOM 2776 C C . THR A 1 348 ? 11.047 29.688 -0.247 1 97.88 348 THR A C 1
ATOM 2778 O O . THR A 1 348 ? 9.891 30.062 -0.417 1 97.88 348 THR A O 1
ATOM 2781 N N . GLU A 1 349 ? 11.93 30.297 0.542 1 98.19 349 GLU A N 1
ATOM 2782 C CA . GLU A 1 349 ? 11.555 31.516 1.24 1 98.19 349 GLU A CA 1
ATOM 2783 C C . GLU A 1 349 ? 11.117 32.594 0.259 1 98.19 349 GLU A C 1
ATOM 2785 O O . GLU A 1 349 ? 10.141 33.312 0.5 1 98.19 349 GLU A O 1
ATOM 2790 N N . GLU A 1 350 ? 11.836 32.719 -0.884 1 98.25 350 GLU A N 1
ATOM 2791 C CA . GLU A 1 350 ? 11.508 33.688 -1.913 1 98.25 350 GLU A CA 1
ATOM 2792 C C . GLU A 1 350 ? 10.164 33.375 -2.564 1 98.25 350 GLU A C 1
ATOM 2794 O O . GLU A 1 350 ? 9.359 34.281 -2.816 1 98.25 350 GLU A O 1
ATOM 2799 N N . GLU A 1 351 ? 9.945 32.125 -2.809 1 98.56 351 GLU A N 1
ATOM 2800 C CA . GLU A 1 351 ? 8.695 31.688 -3.416 1 98.56 351 GLU A CA 1
ATOM 2801 C C . GLU A 1 351 ? 7.512 31.953 -2.49 1 98.56 351 GLU A C 1
ATOM 2803 O O . GLU A 1 351 ? 6.414 32.281 -2.953 1 98.56 351 GLU A O 1
ATOM 2808 N N . LEU A 1 352 ? 7.723 31.828 -1.189 1 98.69 352 LEU A N 1
ATOM 2809 C CA . LEU A 1 352 ? 6.676 32.094 -0.213 1 98.69 352 LEU A CA 1
ATOM 2810 C C . LEU A 1 352 ? 6.219 33.562 -0.309 1 98.69 352 LEU A C 1
ATOM 2812 O O . LEU A 1 352 ? 5.02 33.812 -0.422 1 98.69 352 LEU A O 1
ATOM 2816 N N . VAL A 1 353 ? 7.156 34.406 -0.295 1 98.69 353 VAL A N 1
ATOM 2817 C CA . VAL A 1 353 ? 6.844 35.844 -0.336 1 98.69 353 VAL A CA 1
ATOM 2818 C C . VAL A 1 353 ? 6.152 36.188 -1.654 1 98.69 353 VAL A C 1
ATOM 2820 O O . VAL A 1 353 ? 5.094 36.812 -1.662 1 98.69 353 VAL A O 1
ATOM 2823 N N . GLU A 1 354 ? 6.73 35.688 -2.766 1 98.62 354 GLU A N 1
ATOM 2824 C CA . GLU A 1 354 ? 6.184 36 -4.086 1 98.62 354 GLU A CA 1
ATOM 2825 C C . GLU A 1 354 ? 4.781 35.406 -4.246 1 98.62 354 GLU A C 1
ATOM 2827 O O . GLU A 1 354 ? 3.885 36.062 -4.77 1 98.62 354 GLU A O 1
ATOM 2832 N N . GLY A 1 355 ? 4.602 34.188 -3.828 1 98.69 355 GLY A N 1
ATOM 2833 C CA . GLY A 1 355 ? 3.301 33.531 -3.939 1 98.69 355 GLY A CA 1
ATOM 2834 C C . GLY A 1 355 ? 2.219 34.25 -3.141 1 98.69 355 GLY A C 1
ATOM 2835 O O . GLY A 1 355 ? 1.103 34.438 -3.629 1 98.69 355 GLY A O 1
ATOM 2836 N N . ILE A 1 356 ? 2.537 34.625 -1.957 1 98.69 356 ILE A N 1
ATOM 2837 C CA . ILE A 1 356 ? 1.567 35.281 -1.086 1 98.69 356 ILE A CA 1
ATOM 2838 C C . ILE A 1 356 ? 1.261 36.688 -1.616 1 98.69 356 ILE A C 1
ATOM 2840 O O . ILE A 1 356 ? 0.121 37.156 -1.538 1 98.69 356 ILE A O 1
ATOM 2844 N N . LYS A 1 357 ? 2.266 37.344 -2.141 1 98.44 357 LYS A N 1
ATOM 2845 C CA . LYS A 1 357 ? 2.059 38.656 -2.773 1 98.44 357 LYS A CA 1
ATOM 2846 C C . LYS A 1 357 ? 1.066 38.562 -3.93 1 98.44 357 LYS A C 1
ATOM 2848 O O . LYS A 1 357 ? 0.153 39.375 -4.043 1 98.44 357 LYS A O 1
ATOM 2853 N N . VAL A 1 358 ? 1.213 37.562 -4.77 1 98.19 358 VAL A N 1
ATOM 2854 C CA . VAL A 1 358 ? 0.312 37.344 -5.891 1 98.19 358 VAL A CA 1
ATOM 2855 C C . VAL A 1 358 ? -1.1 37.062 -5.375 1 98.19 358 VAL A C 1
ATOM 2857 O O . VAL A 1 358 ? -2.072 37.625 -5.891 1 98.19 358 VAL A O 1
ATOM 2860 N N . LEU A 1 359 ? -1.245 36.25 -4.379 1 97.81 359 LEU A N 1
ATOM 2861 C CA . LEU A 1 359 ? -2.545 35.938 -3.797 1 97.81 359 LEU A CA 1
ATOM 2862 C C . LEU A 1 359 ? -3.193 37.188 -3.207 1 97.81 359 LEU A C 1
ATOM 2864 O O . LEU A 1 359 ? -4.406 37.375 -3.322 1 97.81 359 LEU A O 1
ATOM 2868 N N . GLY A 1 360 ? -2.369 37.969 -2.523 1 97.31 360 GLY A N 1
ATOM 2869 C CA . GLY A 1 360 ? -2.881 39.219 -1.98 1 97.31 360 GLY A CA 1
ATOM 2870 C C . GLY A 1 360 ? -3.521 40.094 -3.029 1 97.31 360 GLY A C 1
ATOM 2871 O O . GLY A 1 360 ? -4.594 40.656 -2.803 1 97.31 360 GLY A O 1
ATOM 2872 N N . SER A 1 361 ? -2.834 40.25 -4.133 1 97.06 361 SER A N 1
ATOM 2873 C CA . SER A 1 361 ? -3.373 41.031 -5.234 1 97.06 361 SER A CA 1
ATOM 2874 C C . SER A 1 361 ? -4.699 40.469 -5.727 1 97.06 361 SER A C 1
ATOM 2876 O O . SER A 1 361 ? -5.633 41.219 -6.016 1 97.06 361 SER A O 1
ATOM 2878 N N . LEU A 1 362 ? -4.781 39.188 -5.824 1 96.06 362 LEU A N 1
ATOM 2879 C CA . LEU A 1 362 ? -5.996 38.5 -6.277 1 96.06 362 LEU A CA 1
ATOM 2880 C C . LEU A 1 362 ? -7.137 38.719 -5.285 1 96.06 362 LEU A C 1
ATOM 2882 O O . LEU A 1 362 ? -8.281 38.938 -5.688 1 96.06 362 LEU A O 1
ATOM 2886 N N . LEU A 1 363 ? -6.824 38.625 -4.039 1 96.12 363 LEU A N 1
ATOM 2887 C CA . LEU A 1 363 ? -7.828 38.781 -2.988 1 96.12 363 LEU A CA 1
ATOM 2888 C C . LEU A 1 363 ? -8.406 40.188 -2.975 1 96.12 363 LEU A C 1
ATOM 2890 O O . LEU A 1 363 ? -9.586 40.375 -2.643 1 96.12 363 LEU A O 1
ATOM 2894 N N . LYS A 1 364 ? -7.641 41.125 -3.361 1 93.75 364 LYS A N 1
ATOM 2895 C CA . LYS A 1 364 ? -8.102 42.531 -3.406 1 93.75 364 LYS A CA 1
ATOM 2896 C C . LYS A 1 364 ? -9.031 42.75 -4.594 1 93.75 364 LYS A C 1
ATOM 2898 O O . LYS A 1 364 ? -9.828 43.688 -4.586 1 93.75 364 LYS A O 1
ATOM 2903 N N . GLU A 1 365 ? -8.875 41.844 -5.551 1 90.44 365 GLU A N 1
ATOM 2904 C CA . GLU A 1 365 ? -9.727 41.938 -6.73 1 90.44 365 GLU A CA 1
ATOM 2905 C C . GLU A 1 365 ? -11.094 41.312 -6.48 1 90.44 365 GLU A C 1
ATOM 2907 O O . GLU A 1 365 ? -12.055 41.594 -7.188 1 90.44 365 GLU A O 1
ATOM 2912 N N . VAL A 1 366 ? -11.023 40.25 -5.625 1 78.94 366 VAL A N 1
ATOM 2913 C CA . VAL A 1 366 ? -12.266 39.531 -5.328 1 78.94 366 VAL A CA 1
ATOM 2914 C C . VAL A 1 366 ? -13.18 40.438 -4.496 1 78.94 366 VAL A C 1
ATOM 2916 O O . VAL A 1 366 ? -12.742 41.031 -3.514 1 78.94 366 VAL A O 1
ATOM 2919 N N . LYS A 1 367 ? -14.242 41.062 -5.113 1 61.72 367 LYS A N 1
ATOM 2920 C CA . LYS A 1 367 ? -15.266 41.938 -4.535 1 61.72 367 LYS A CA 1
ATOM 2921 C C . LYS A 1 367 ? -16.312 41.125 -3.785 1 61.72 367 LYS A C 1
ATOM 2923 O O . LYS A 1 367 ? -16.719 40.062 -4.246 1 61.72 367 LYS A O 1
ATOM 2928 N N . MET B 1 1 ? 16.422 -27.969 11.344 1 79.62 1 MET B N 1
ATOM 2929 C CA . MET B 1 1 ? 16.297 -26.844 10.422 1 79.62 1 MET B CA 1
ATOM 2930 C C . MET B 1 1 ? 15.008 -26.938 9.625 1 79.62 1 MET B C 1
ATOM 2932 O O . MET B 1 1 ? 14.602 -28.016 9.211 1 79.62 1 MET B O 1
ATOM 2936 N N . LEU B 1 2 ? 14.203 -25.859 9.469 1 94.69 2 LEU B N 1
ATOM 2937 C CA . LEU B 1 2 ? 12.914 -25.875 8.781 1 94.69 2 LEU B CA 1
ATOM 2938 C C . LEU B 1 2 ? 13.094 -25.734 7.277 1 94.69 2 LEU B C 1
ATOM 2940 O O . LEU B 1 2 ? 13.797 -24.828 6.809 1 94.69 2 LEU B O 1
ATOM 2944 N N . ILE B 1 3 ? 12.688 -26.766 6.523 1 98.12 3 ILE B N 1
ATOM 2945 C CA . ILE B 1 3 ? 12.695 -26.734 5.062 1 98.12 3 ILE B CA 1
ATOM 2946 C C . ILE B 1 3 ? 11.375 -26.172 4.547 1 98.12 3 ILE B C 1
ATOM 2948 O O . ILE B 1 3 ? 10.312 -26.766 4.781 1 98.12 3 ILE B O 1
ATOM 2952 N N . ASN B 1 4 ? 11.438 -25.047 3.844 1 98.06 4 ASN B N 1
ATOM 2953 C CA . ASN B 1 4 ? 10.227 -24.391 3.361 1 98.06 4 ASN B CA 1
ATOM 2954 C C . ASN B 1 4 ? 9.875 -24.828 1.94 1 98.06 4 ASN B C 1
ATOM 2956 O O . ASN B 1 4 ? 10.359 -24.234 0.972 1 98.06 4 ASN B O 1
ATOM 2960 N N . LEU B 1 5 ? 8.922 -25.734 1.802 1 98.44 5 LEU B N 1
ATOM 2961 C CA . LEU B 1 5 ? 8.438 -26.172 0.501 1 98.44 5 LEU B CA 1
ATOM 2962 C C . LEU B 1 5 ? 7.055 -25.594 0.214 1 98.44 5 LEU B C 1
ATOM 2964 O O . LEU B 1 5 ? 6.312 -26.125 -0.619 1 98.44 5 LEU B O 1
ATOM 2968 N N . GLY B 1 6 ? 6.68 -24.594 0.972 1 96.75 6 GLY B N 1
ATOM 2969 C CA . GLY B 1 6 ? 5.328 -24.078 0.827 1 96.75 6 GLY B CA 1
ATOM 2970 C C . GLY B 1 6 ? 5.289 -22.703 0.194 1 96.75 6 GLY B C 1
ATOM 2971 O O . GLY B 1 6 ? 4.391 -22.406 -0.599 1 96.75 6 GLY B O 1
ATOM 2972 N N . GLY B 1 7 ? 6.164 -21.844 0.471 1 94.06 7 GLY B N 1
ATOM 2973 C CA . GLY B 1 7 ? 6.105 -20.438 0.098 1 94.06 7 GLY B CA 1
ATOM 2974 C C . GLY B 1 7 ? 6.504 -20.188 -1.344 1 94.06 7 GLY B C 1
ATOM 2975 O O . GLY B 1 7 ? 7.414 -20.828 -1.864 1 94.06 7 GLY B O 1
ATOM 2976 N N . GLY B 1 8 ? 5.762 -19.359 -2.045 1 95 8 GLY B N 1
ATOM 2977 C CA . GLY B 1 8 ? 6.141 -18.891 -3.371 1 95 8 GLY B CA 1
ATOM 2978 C C . GLY B 1 8 ? 7.195 -17.797 -3.346 1 95 8 GLY B C 1
ATOM 2979 O O . GLY B 1 8 ? 7.02 -16.75 -3.951 1 95 8 GLY B O 1
ATOM 2980 N N . LEU B 1 9 ? 8.344 -18.062 -2.734 1 97.06 9 LEU B N 1
ATOM 2981 C CA . LEU B 1 9 ? 9.422 -17.109 -2.521 1 97.06 9 LEU B CA 1
ATOM 2982 C C . LEU B 1 9 ? 10.523 -17.297 -3.566 1 97.06 9 LEU B C 1
ATOM 2984 O O . LEU B 1 9 ? 10.961 -18.422 -3.824 1 97.06 9 LEU B O 1
ATOM 2988 N N . PRO B 1 10 ? 10.93 -16.203 -4.18 1 97.81 10 PRO B N 1
ATOM 2989 C CA . PRO B 1 10 ? 12.102 -16.344 -5.051 1 97.81 10 PRO B CA 1
ATOM 2990 C C . PRO B 1 10 ? 13.359 -16.75 -4.289 1 97.81 10 PRO B C 1
ATOM 2992 O O . PRO B 1 10 ? 13.484 -16.453 -3.096 1 97.81 10 PRO B O 1
ATOM 2995 N N . ASP B 1 11 ? 14.234 -17.438 -4.945 1 98.06 11 ASP B N 1
ATOM 2996 C CA . ASP B 1 11 ? 15.547 -17.75 -4.395 1 98.06 11 ASP B CA 1
ATOM 2997 C C . ASP B 1 11 ? 16.391 -16.469 -4.238 1 98.06 11 ASP B C 1
ATOM 2999 O O . ASP B 1 11 ? 16.578 -15.727 -5.195 1 98.06 11 ASP B O 1
ATOM 3003 N N . PRO B 1 12 ? 16.922 -16.266 -3.043 1 96.44 12 PRO B N 1
ATOM 3004 C CA . PRO B 1 12 ? 17.719 -15.062 -2.826 1 96.44 12 PRO B CA 1
ATOM 3005 C C . PRO B 1 12 ? 18.906 -14.961 -3.773 1 96.44 12 PRO B C 1
ATOM 3007 O O . PRO B 1 12 ? 19.406 -13.867 -4.031 1 96.44 12 PRO B O 1
ATOM 3010 N N . LYS B 1 13 ? 19.344 -16.062 -4.352 1 95.69 13 LYS B N 1
ATOM 3011 C CA . LYS B 1 13 ? 20.469 -16.078 -5.293 1 95.69 13 LYS B CA 1
ATOM 3012 C C . LYS B 1 13 ? 20.141 -15.273 -6.547 1 95.69 13 LYS B C 1
ATOM 3014 O O . LYS B 1 13 ? 21.047 -14.867 -7.277 1 95.69 13 LYS B O 1
ATOM 3019 N N . THR B 1 14 ? 18.891 -15.07 -6.789 1 96.38 14 THR B N 1
ATOM 3020 C CA . THR B 1 14 ? 18.484 -14.391 -8.016 1 96.38 14 THR B CA 1
ATOM 3021 C C . THR B 1 14 ? 18.406 -12.883 -7.797 1 96.38 14 THR B C 1
ATOM 3023 O O . THR B 1 14 ? 18.219 -12.125 -8.75 1 96.38 14 THR B O 1
ATOM 3026 N N . PHE B 1 15 ? 18.562 -12.43 -6.547 1 96.31 15 PHE B N 1
ATOM 3027 C CA . PHE B 1 15 ? 18.406 -11.016 -6.258 1 96.31 15 PHE B CA 1
ATOM 3028 C C . PHE B 1 15 ? 19.594 -10.219 -6.805 1 96.31 15 PHE B C 1
ATOM 3030 O O . PHE B 1 15 ? 20.75 -10.547 -6.52 1 96.31 15 PHE B O 1
ATOM 3037 N N . PRO B 1 16 ? 19.328 -9.18 -7.496 1 96.62 16 PRO B N 1
ATOM 3038 C CA . PRO B 1 16 ? 20.406 -8.344 -8.055 1 96.62 16 PRO B CA 1
ATOM 3039 C C . PRO B 1 16 ? 20.859 -7.258 -7.086 1 96.62 16 PRO B C 1
ATOM 3041 O O . PRO B 1 16 ? 20.828 -6.074 -7.418 1 96.62 16 PRO B O 1
ATOM 3044 N N . TRP B 1 17 ? 21.422 -7.656 -5.961 1 96.06 17 TRP B N 1
ATOM 3045 C CA . TRP B 1 17 ? 21.672 -6.723 -4.867 1 96.06 17 TRP B CA 1
ATOM 3046 C C . TRP B 1 17 ? 22.766 -5.723 -5.242 1 96.06 17 TRP B C 1
ATOM 3048 O O . TRP B 1 17 ? 22.703 -4.559 -4.848 1 96.06 17 TRP B O 1
ATOM 3058 N N . GLU B 1 18 ? 23.781 -6.117 -6.059 1 96.25 18 GLU B N 1
ATOM 3059 C CA . GLU B 1 18 ? 24.844 -5.203 -6.453 1 96.25 18 GLU B CA 1
ATOM 3060 C C . GLU B 1 18 ? 24.328 -4.102 -7.367 1 96.25 18 GLU B C 1
ATOM 3062 O O . GLU B 1 18 ? 24.641 -2.924 -7.176 1 96.25 18 GLU B O 1
ATOM 3067 N N . GLU B 1 19 ? 23.531 -4.562 -8.383 1 96.75 19 GLU B N 1
ATOM 3068 C CA . GLU B 1 19 ? 22.953 -3.598 -9.312 1 96.75 19 GLU B CA 1
ATOM 3069 C C . GLU B 1 19 ? 22.016 -2.629 -8.586 1 96.75 19 GLU B C 1
ATOM 3071 O O . GLU B 1 19 ? 22.047 -1.424 -8.844 1 96.75 19 GLU B O 1
ATOM 3076 N N . VAL B 1 20 ? 21.234 -3.129 -7.656 1 97.56 20 VAL B N 1
ATOM 3077 C CA . VAL B 1 20 ? 20.312 -2.297 -6.887 1 97.56 20 VAL B CA 1
ATOM 3078 C C . VAL B 1 20 ? 21.094 -1.265 -6.082 1 97.56 20 VAL B C 1
ATOM 3080 O O . VAL B 1 20 ? 20.75 -0.082 -6.066 1 97.56 20 VAL B O 1
ATOM 3083 N N . GLY B 1 21 ? 22.172 -1.729 -5.402 1 97.06 21 GLY B N 1
ATOM 3084 C CA . GLY B 1 21 ? 23 -0.816 -4.629 1 97.06 21 GLY B CA 1
ATOM 3085 C C . GLY B 1 21 ? 23.578 0.313 -5.461 1 97.06 21 GLY B C 1
ATOM 3086 O O . GLY B 1 21 ? 23.531 1.477 -5.055 1 97.06 21 GLY B O 1
ATOM 3087 N N . ARG B 1 22 ? 24.078 -0.007 -6.625 1 97.06 22 ARG B N 1
ATOM 3088 C CA . ARG B 1 22 ? 24.656 0.99 -7.52 1 97.06 22 ARG B CA 1
ATOM 3089 C C . ARG B 1 22 ? 23.594 1.979 -7.992 1 97.06 22 ARG B C 1
ATOM 3091 O O . ARG B 1 22 ? 23.859 3.184 -8.07 1 97.06 22 ARG B O 1
ATOM 3098 N N . ILE B 1 23 ? 22.484 1.498 -8.305 1 98.06 23 ILE B N 1
ATOM 3099 C CA . ILE B 1 23 ? 21.391 2.322 -8.797 1 98.06 23 ILE B CA 1
ATOM 3100 C C . ILE B 1 23 ? 20.922 3.277 -7.703 1 98.06 23 ILE B C 1
ATOM 3102 O O . ILE B 1 23 ? 20.719 4.469 -7.953 1 98.06 23 ILE B O 1
ATOM 3106 N N . VAL B 1 24 ? 20.781 2.762 -6.484 1 98.19 24 VAL B N 1
ATOM 3107 C CA . VAL B 1 24 ? 20.312 3.596 -5.383 1 98.19 24 VAL B CA 1
ATOM 3108 C C . VAL B 1 24 ? 21.328 4.703 -5.102 1 98.19 24 VAL B C 1
ATOM 3110 O O . VAL B 1 24 ? 20.953 5.855 -4.883 1 98.19 24 VAL B O 1
ATOM 3113 N N . ASP B 1 25 ? 22.547 4.336 -5.102 1 97 25 ASP B N 1
ATOM 3114 C CA . ASP B 1 25 ? 23.609 5.328 -4.902 1 97 25 ASP B CA 1
ATOM 3115 C C . ASP B 1 25 ? 23.5 6.453 -5.934 1 97 25 ASP B C 1
ATOM 3117 O O . ASP B 1 25 ? 23.562 7.633 -5.578 1 97 25 ASP B O 1
ATOM 3121 N N . ALA B 1 26 ? 23.344 6.09 -7.168 1 97.62 26 ALA B N 1
ATOM 3122 C CA . ALA B 1 26 ? 23.234 7.074 -8.242 1 97.62 26 ALA B CA 1
ATOM 3123 C C . ALA B 1 26 ? 21.969 7.918 -8.086 1 97.62 26 ALA B C 1
ATOM 3125 O O . ALA B 1 26 ? 22 9.141 -8.25 1 97.62 26 ALA B O 1
ATOM 3126 N N . LEU B 1 27 ? 20.812 7.285 -7.809 1 98.06 27 LEU B N 1
ATOM 3127 C CA . LEU B 1 27 ? 19.531 7.969 -7.645 1 98.06 27 LEU B CA 1
ATOM 3128 C C . LEU B 1 27 ? 19.609 9.008 -6.527 1 98.06 27 LEU B C 1
ATOM 3130 O O . LEU B 1 27 ? 19.156 10.133 -6.688 1 98.06 27 LEU B O 1
ATOM 3134 N N . LEU B 1 28 ? 20.188 8.609 -5.391 1 97.5 28 LEU B N 1
ATOM 3135 C CA . LEU B 1 28 ? 20.219 9.484 -4.223 1 97.5 28 LEU B CA 1
ATOM 3136 C C . LEU B 1 28 ? 21.219 10.609 -4.414 1 97.5 28 LEU B C 1
ATOM 3138 O O . LEU B 1 28 ? 21.031 11.719 -3.91 1 97.5 28 LEU B O 1
AT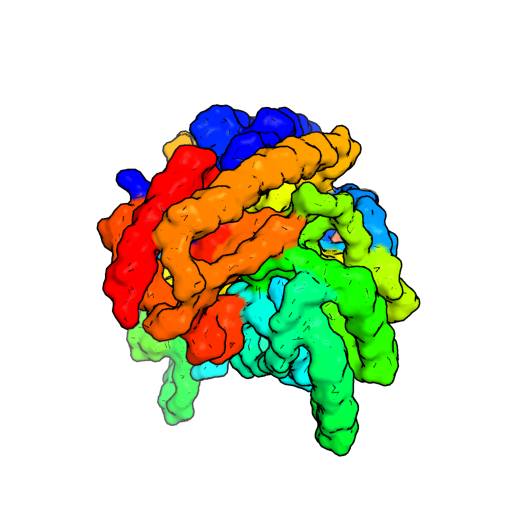OM 3142 N N . ARG B 1 29 ? 22.234 10.375 -5.18 1 95.25 29 ARG B N 1
ATOM 3143 C CA . ARG B 1 29 ? 23.219 11.406 -5.484 1 95.25 29 ARG B CA 1
ATOM 3144 C C . ARG B 1 29 ? 22.641 12.438 -6.453 1 95.25 29 ARG B C 1
ATOM 3146 O O . ARG B 1 29 ? 22.859 13.641 -6.285 1 95.25 29 ARG B O 1
ATOM 3153 N N . ASP B 1 30 ? 21.859 11.969 -7.41 1 96.06 30 ASP B N 1
ATOM 3154 C CA . ASP B 1 30 ? 21.516 12.828 -8.539 1 96.06 30 ASP B CA 1
ATOM 3155 C C . ASP B 1 30 ? 20.062 13.281 -8.469 1 96.06 30 ASP B C 1
ATOM 3157 O O . ASP B 1 30 ? 19.688 14.312 -9.039 1 96.06 30 ASP B O 1
ATOM 3161 N N . ARG B 1 31 ? 19.219 12.523 -7.809 1 97.31 31 ARG B N 1
ATOM 3162 C CA . ARG B 1 31 ? 17.781 12.766 -7.891 1 97.31 31 ARG B CA 1
ATOM 3163 C C . ARG B 1 31 ? 17.109 12.523 -6.543 1 97.31 31 ARG B C 1
ATOM 3165 O O . ARG B 1 31 ? 16 11.977 -6.488 1 97.31 31 ARG B O 1
ATOM 3172 N N . ALA B 1 32 ? 17.797 12.82 -5.539 1 96.25 32 ALA B N 1
ATOM 3173 C CA . ALA B 1 32 ? 17.266 12.547 -4.207 1 96.25 32 ALA B CA 1
ATOM 3174 C C . ALA B 1 32 ? 15.938 13.266 -3.994 1 96.25 32 ALA B C 1
ATOM 3176 O O . ALA B 1 32 ? 15.039 12.742 -3.336 1 96.25 32 ALA B O 1
ATOM 3177 N N . ASP B 1 33 ? 15.773 14.516 -4.523 1 96.25 33 ASP B N 1
ATOM 3178 C CA . ASP B 1 33 ? 14.562 15.312 -4.367 1 96.25 33 ASP B CA 1
ATOM 3179 C C . ASP B 1 33 ? 13.352 14.594 -4.961 1 96.25 33 ASP B C 1
ATOM 3181 O O . ASP B 1 33 ? 12.234 14.742 -4.469 1 96.25 33 ASP B O 1
ATOM 3185 N N . GLN B 1 34 ? 13.617 13.812 -5.945 1 97.25 34 GLN B N 1
ATOM 3186 C CA . GLN B 1 34 ? 12.547 13.023 -6.547 1 97.25 34 GLN B CA 1
ATOM 3187 C C . GLN B 1 34 ? 12.383 11.68 -5.836 1 97.25 34 GLN B C 1
ATOM 3189 O O . GLN B 1 34 ? 11.273 11.297 -5.465 1 97.25 34 GLN B O 1
ATOM 3194 N N . ALA B 1 35 ? 13.484 10.984 -5.625 1 98.31 35 ALA B N 1
ATOM 3195 C CA . ALA B 1 35 ? 13.484 9.617 -5.109 1 98.31 35 ALA B CA 1
ATOM 3196 C C . ALA B 1 35 ? 12.867 9.562 -3.715 1 98.31 35 ALA B C 1
ATOM 3198 O O . ALA B 1 35 ? 12.258 8.555 -3.34 1 98.31 35 ALA B O 1
ATOM 3199 N N . LEU B 1 36 ? 13.016 10.648 -2.975 1 98.38 36 LEU B N 1
ATOM 3200 C CA . LEU B 1 36 ? 12.578 10.641 -1.583 1 98.38 36 LEU B CA 1
ATOM 3201 C C . LEU B 1 36 ? 11.328 11.5 -1.402 1 98.38 36 LEU B C 1
ATOM 3203 O O . LEU B 1 36 ? 10.945 11.812 -0.274 1 98.38 36 LEU B O 1
ATOM 3207 N N . GLN B 1 37 ? 10.641 11.906 -2.451 1 97.94 37 GLN B N 1
ATOM 3208 C CA . GLN B 1 37 ? 9.438 12.719 -2.406 1 97.94 37 GLN B CA 1
ATOM 3209 C C . GLN B 1 37 ? 8.219 11.938 -2.889 1 97.94 37 GLN B C 1
ATOM 3211 O O . GLN B 1 37 ? 8.359 10.828 -3.416 1 97.94 37 GLN B O 1
ATOM 3216 N N . TYR B 1 38 ? 7.012 12.516 -2.725 1 96.19 38 TYR B N 1
ATOM 3217 C CA . TYR B 1 38 ? 5.762 11.969 -3.244 1 96.19 38 TYR B CA 1
ATOM 3218 C C . TYR B 1 38 ? 5.809 11.852 -4.762 1 96.19 38 TYR B C 1
ATOM 3220 O O . TYR B 1 38 ? 6.504 12.617 -5.43 1 96.19 38 TYR B O 1
ATOM 3228 N N . ALA B 1 39 ? 5.121 10.883 -5.25 1 96.06 39 ALA B N 1
ATOM 3229 C CA . ALA B 1 39 ? 4.844 10.711 -6.672 1 96.06 39 ALA B CA 1
ATOM 3230 C C . ALA B 1 39 ? 3.34 10.648 -6.934 1 96.06 39 ALA B C 1
ATOM 3232 O O . ALA B 1 39 ? 2.541 10.648 -5.992 1 96.06 39 ALA B O 1
ATOM 3233 N N . ASP B 1 40 ? 3.012 10.656 -8.211 1 95.94 40 ASP B N 1
ATOM 3234 C CA . ASP B 1 40 ? 1.607 10.531 -8.586 1 95.94 40 ASP B CA 1
ATOM 3235 C C . ASP B 1 40 ? 1.052 9.164 -8.195 1 95.94 40 ASP B C 1
ATOM 3237 O O . ASP B 1 40 ? 1.788 8.172 -8.164 1 95.94 40 ASP B O 1
ATOM 3241 N N . VAL B 1 41 ? -0.22 9.141 -7.992 1 97.31 41 VAL B N 1
ATOM 3242 C CA . VAL B 1 41 ? -0.907 7.922 -7.57 1 97.31 41 VAL B CA 1
ATOM 3243 C C . VAL B 1 41 ? -0.706 6.824 -8.609 1 97.31 41 VAL B C 1
ATOM 3245 O O . VAL B 1 41 ? -0.557 5.648 -8.266 1 97.31 41 VAL B O 1
ATOM 3248 N N . GLU B 1 42 ? -0.648 7.18 -9.914 1 98.12 42 GLU B N 1
ATOM 3249 C CA . GLU B 1 42 ? -0.494 6.227 -11.008 1 98.12 42 GLU B CA 1
ATOM 3250 C C . GLU B 1 42 ? 0.919 5.652 -11.039 1 98.12 42 GLU B C 1
ATOM 3252 O O . GLU B 1 42 ? 1.155 4.609 -11.656 1 98.12 42 GLU B O 1
ATOM 3257 N N . GLY B 1 43 ? 1.813 6.332 -10.406 1 98.38 43 GLY B N 1
ATOM 3258 C CA . GLY B 1 43 ? 3.232 6.031 -10.508 1 98.38 43 GLY B CA 1
ATOM 3259 C C . GLY B 1 43 ? 3.988 6.996 -11.398 1 98.38 43 GLY B C 1
ATOM 3260 O O . GLY B 1 43 ? 3.379 7.766 -12.148 1 98.38 43 GLY B O 1
ATOM 3261 N N . LEU B 1 44 ? 5.285 7.004 -11.281 1 98.69 44 LEU B N 1
ATOM 3262 C CA . LEU B 1 44 ? 6.137 7.887 -12.07 1 98.69 44 LEU B CA 1
ATOM 3263 C C . LEU B 1 44 ? 6.012 7.574 -13.562 1 98.69 44 LEU B C 1
ATOM 3265 O O . LEU B 1 44 ? 6.109 6.414 -13.969 1 98.69 44 LEU B O 1
ATOM 3269 N N . GLU B 1 45 ? 5.832 8.586 -14.328 1 98.5 45 GLU B N 1
ATOM 3270 C CA . GLU B 1 45 ? 5.648 8.422 -15.766 1 98.5 45 GLU B CA 1
ATOM 3271 C C . GLU B 1 45 ? 6.836 7.691 -16.391 1 98.5 45 GLU B C 1
ATOM 3273 O O . GLU B 1 45 ? 6.652 6.816 -17.25 1 98.5 45 GLU B O 1
ATOM 3278 N N . GLU B 1 46 ? 8.031 8.07 -16.031 1 98.62 46 GLU B N 1
ATOM 3279 C CA . GLU B 1 46 ? 9.219 7.441 -16.594 1 98.62 46 GLU B CA 1
ATOM 3280 C C . GLU B 1 46 ? 9.258 5.949 -16.281 1 98.62 46 GLU B C 1
ATOM 3282 O O . GLU B 1 46 ? 9.734 5.148 -17.094 1 98.62 46 GLU B O 1
ATOM 3287 N N . VAL B 1 47 ? 8.766 5.574 -15.117 1 98.81 47 VAL B N 1
ATOM 3288 C CA . VAL B 1 47 ? 8.75 4.164 -14.734 1 98.81 47 VAL B CA 1
ATOM 3289 C C . VAL B 1 47 ? 7.66 3.432 -15.516 1 98.81 47 VAL B C 1
ATOM 3291 O O . VAL B 1 47 ? 7.875 2.314 -15.992 1 98.81 47 VAL B O 1
ATOM 3294 N N . ARG B 1 48 ? 6.465 4.023 -15.648 1 98.81 48 ARG B N 1
ATOM 3295 C CA . ARG B 1 48 ? 5.395 3.434 -16.453 1 98.81 48 ARG B CA 1
ATOM 3296 C C . ARG B 1 48 ? 5.84 3.229 -17.891 1 98.81 48 ARG B C 1
ATOM 3298 O O . ARG B 1 48 ? 5.473 2.234 -18.516 1 98.81 48 ARG B O 1
ATOM 3305 N N . ARG B 1 49 ? 6.652 4.168 -18.422 1 98.81 49 ARG B N 1
ATOM 3306 C CA . ARG B 1 49 ? 7.191 4.031 -19.766 1 98.81 49 ARG B CA 1
ATOM 3307 C C . ARG B 1 49 ? 8.094 2.807 -19.875 1 98.81 49 ARG B C 1
ATOM 3309 O O . ARG B 1 49 ? 8.008 2.047 -20.828 1 98.81 49 ARG B O 1
ATOM 3316 N N . GLU B 1 50 ? 8.945 2.646 -18.906 1 98.81 50 GLU B N 1
ATOM 3317 C CA . GLU B 1 50 ? 9.836 1.49 -18.906 1 98.81 50 GLU B CA 1
ATOM 3318 C C . GLU B 1 50 ? 9.055 0.189 -18.781 1 98.81 50 GLU B C 1
ATOM 3320 O O . GLU B 1 50 ? 9.398 -0.816 -19.406 1 98.81 50 GLU B O 1
ATOM 3325 N N . ILE B 1 51 ? 7.988 0.196 -17.969 1 98.75 51 ILE B N 1
ATOM 3326 C CA . ILE B 1 51 ? 7.152 -0.989 -17.812 1 98.75 51 ILE B CA 1
ATOM 3327 C C . ILE B 1 51 ? 6.465 -1.312 -19.141 1 98.75 51 ILE B C 1
ATOM 3329 O O . ILE B 1 51 ? 6.426 -2.469 -19.562 1 98.75 51 ILE B O 1
ATOM 3333 N N . SER B 1 52 ? 5.93 -0.277 -19.75 1 98.75 52 SER B N 1
ATOM 3334 C CA . SER B 1 52 ? 5.281 -0.464 -21.047 1 98.75 52 SER B CA 1
ATOM 3335 C C . SER B 1 52 ? 6.227 -1.127 -22.047 1 98.75 52 SER B C 1
ATOM 3337 O O . SER B 1 52 ? 5.84 -2.066 -22.75 1 98.75 52 SER B O 1
ATOM 3339 N N . ARG B 1 53 ? 7.445 -0.681 -22.109 1 98.38 53 ARG B N 1
ATOM 3340 C CA . ARG B 1 53 ? 8.445 -1.257 -23 1 98.38 53 ARG B CA 1
ATOM 3341 C C . ARG B 1 53 ? 8.766 -2.697 -22.609 1 98.38 53 ARG B C 1
ATOM 3343 O O . ARG B 1 53 ? 8.898 -3.562 -23.469 1 98.38 53 ARG B O 1
ATOM 3350 N N . PHE B 1 54 ? 8.844 -2.924 -21.406 1 97.94 54 PHE B N 1
ATOM 3351 C CA . PHE B 1 54 ? 9.234 -4.234 -20.906 1 97.94 54 PHE B CA 1
ATOM 3352 C C . PHE B 1 54 ? 8.188 -5.285 -21.266 1 97.94 54 PHE B C 1
ATOM 3354 O O . PHE B 1 54 ? 8.531 -6.379 -21.719 1 97.94 54 PHE B O 1
ATOM 3361 N N . ILE B 1 55 ? 6.895 -4.918 -21.109 1 97.44 55 ILE B N 1
ATOM 3362 C CA . ILE B 1 55 ? 5.863 -5.941 -21.25 1 97.44 55 ILE B CA 1
ATOM 3363 C C . ILE B 1 55 ? 5.52 -6.109 -22.734 1 97.44 55 ILE B C 1
ATOM 3365 O O . ILE B 1 55 ? 4.75 -7.004 -23.094 1 97.44 55 ILE B O 1
ATOM 3369 N N . TYR B 1 56 ? 6.16 -5.32 -23.531 1 96.62 56 TYR B N 1
ATOM 3370 C CA . TYR B 1 56 ? 6.086 -5.602 -24.969 1 96.62 56 TYR B CA 1
ATOM 3371 C C . TYR B 1 56 ? 6.625 -6.992 -25.281 1 96.62 56 TYR B C 1
ATOM 3373 O O . TYR B 1 56 ? 6.148 -7.66 -26.203 1 96.62 56 TYR B O 1
ATOM 3381 N N . ARG B 1 57 ? 7.5 -7.453 -24.5 1 93.5 57 ARG B N 1
ATOM 3382 C CA . ARG B 1 57 ? 8.078 -8.789 -24.641 1 93.5 57 ARG B CA 1
ATOM 3383 C C . ARG B 1 57 ? 7.016 -9.859 -24.422 1 93.5 57 ARG B C 1
ATOM 3385 O O . ARG B 1 57 ? 7.172 -11 -24.875 1 93.5 57 ARG B O 1
ATOM 3392 N N . ARG B 1 58 ? 6.004 -9.516 -23.734 1 95.88 58 ARG B N 1
ATOM 3393 C CA . ARG B 1 58 ? 4.891 -10.43 -23.5 1 95.88 58 ARG B CA 1
ATOM 3394 C C . ARG B 1 58 ? 3.807 -10.25 -24.562 1 95.88 58 ARG B C 1
ATOM 3396 O O . ARG B 1 58 ? 2.719 -10.812 -24.438 1 95.88 58 ARG B O 1
ATOM 3403 N N . GLY B 1 59 ? 4.062 -9.375 -25.562 1 96.81 59 GLY B N 1
ATOM 3404 C CA . GLY B 1 59 ? 3.121 -9.078 -26.625 1 96.81 59 GLY B CA 1
ATOM 3405 C C . GLY B 1 59 ? 2.129 -7.992 -26.266 1 96.81 59 GLY B C 1
ATOM 3406 O O . GLY B 1 59 ? 1.142 -7.785 -26.969 1 96.81 59 GLY B O 1
ATOM 3407 N N . VAL B 1 60 ? 2.355 -7.355 -25.141 1 97 60 VAL B N 1
ATOM 3408 C CA . VAL B 1 60 ? 1.427 -6.34 -24.672 1 97 60 VAL B CA 1
ATOM 3409 C C . VAL B 1 60 ? 1.841 -4.969 -25.203 1 97 60 VAL B C 1
ATOM 3411 O O . VAL B 1 60 ? 2.949 -4.504 -24.938 1 97 60 VAL B O 1
ATOM 3414 N N . SER B 1 61 ? 1.038 -4.379 -25.984 1 96.56 61 SER B N 1
ATOM 3415 C CA . SER B 1 61 ? 1.223 -3.01 -26.453 1 96.56 61 SER B CA 1
ATOM 3416 C C . SER B 1 61 ? 0.255 -2.055 -25.766 1 96.56 61 SER B C 1
ATOM 3418 O O . SER B 1 61 ? -0.95 -2.086 -26.016 1 96.56 61 SER B O 1
ATOM 3420 N N . ILE B 1 62 ? 0.8 -1.268 -24.875 1 97.25 62 ILE B N 1
ATOM 3421 C CA . ILE B 1 62 ? -0.049 -0.383 -24.078 1 97.25 62 ILE B CA 1
ATOM 3422 C C . ILE B 1 62 ? 0.664 0.949 -23.859 1 97.25 62 ILE B C 1
ATOM 3424 O O . ILE B 1 62 ? 1.894 0.996 -23.781 1 97.25 62 ILE B O 1
ATOM 3428 N N . ASN B 1 63 ? -0.115 2.068 -23.812 1 97.75 63 ASN B N 1
ATOM 3429 C CA . ASN B 1 63 ? 0.432 3.383 -23.484 1 97.75 63 ASN B CA 1
ATOM 3430 C C . ASN B 1 63 ? 0.762 3.506 -22 1 97.75 63 ASN B C 1
ATOM 3432 O O . ASN B 1 63 ? 0.034 2.984 -21.156 1 97.75 63 ASN B O 1
ATOM 3436 N N . PRO B 1 64 ? 1.84 4.27 -21.688 1 98.31 64 PRO B N 1
ATOM 3437 C CA . PRO B 1 64 ? 2.201 4.445 -20.281 1 98.31 64 PRO B CA 1
ATOM 3438 C C . PRO B 1 64 ? 1.049 4.984 -19.438 1 98.31 64 PRO B C 1
ATOM 3440 O O . PRO B 1 64 ? 0.953 4.676 -18.25 1 98.31 64 PRO B O 1
ATOM 3443 N N . ASP B 1 65 ? 0.13 5.805 -20.016 1 97.88 65 ASP B N 1
ATOM 3444 C CA . ASP B 1 65 ? -0.98 6.391 -19.266 1 97.88 65 ASP B CA 1
ATOM 3445 C C . ASP B 1 65 ? -2.045 5.344 -18.953 1 97.88 65 ASP B C 1
ATOM 3447 O O . ASP B 1 65 ? -2.967 5.602 -18.172 1 97.88 65 ASP B O 1
ATOM 3451 N N . GLN B 1 66 ? -1.859 4.141 -19.484 1 98.38 66 GLN B N 1
ATOM 3452 C CA . GLN B 1 66 ? -2.787 3.035 -19.266 1 98.38 66 GLN B CA 1
ATOM 3453 C C . GLN B 1 66 ? -2.219 2.031 -18.266 1 98.38 66 GLN B C 1
ATOM 3455 O O . GLN B 1 66 ? -2.693 0.898 -18.188 1 98.38 66 GLN B O 1
ATOM 3460 N N . ILE B 1 67 ? -1.181 2.453 -17.609 1 98.81 67 ILE B N 1
ATOM 3461 C CA . ILE B 1 67 ? -0.537 1.621 -16.594 1 98.81 67 ILE B CA 1
ATOM 3462 C C . ILE B 1 67 ? -0.696 2.264 -15.219 1 98.81 67 ILE B C 1
ATOM 3464 O O . ILE B 1 67 ? -0.462 3.463 -15.062 1 98.81 67 ILE B O 1
ATOM 3468 N N . LEU B 1 68 ? -1.196 1.495 -14.258 1 98.88 68 LEU B N 1
ATOM 3469 C CA . LEU B 1 68 ? -1.268 1.882 -12.852 1 98.88 68 LEU B CA 1
ATOM 3470 C C . LEU B 1 68 ? -0.31 1.046 -12.008 1 98.88 68 LEU B C 1
ATOM 3472 O O . LEU B 1 68 ? -0.483 -0.169 -11.891 1 98.88 68 LEU B O 1
ATOM 3476 N N . ILE B 1 69 ? 0.72 1.688 -11.469 1 98.88 69 ILE B N 1
ATOM 3477 C CA . ILE B 1 69 ? 1.672 0.979 -10.625 1 98.88 69 ILE B CA 1
ATOM 3478 C C . ILE B 1 69 ? 1.026 0.661 -9.273 1 98.88 69 ILE B C 1
ATOM 3480 O O . ILE B 1 69 ? 0.323 1.498 -8.703 1 98.88 69 ILE B O 1
ATOM 3484 N N . THR B 1 70 ? 1.229 -0.533 -8.781 1 98.69 70 THR B N 1
ATOM 3485 C CA . THR B 1 70 ? 0.598 -1.015 -7.562 1 98.69 70 THR B CA 1
ATOM 3486 C C . THR B 1 70 ? 1.632 -1.638 -6.629 1 98.69 70 THR B C 1
ATOM 3488 O O . THR B 1 70 ? 2.758 -1.921 -7.039 1 98.69 70 THR B O 1
ATOM 3491 N N . GLY B 1 71 ? 1.232 -1.763 -5.359 1 97.81 71 GLY B N 1
ATOM 3492 C CA . GLY B 1 71 ? 2.043 -2.5 -4.402 1 97.81 71 GLY B CA 1
ATOM 3493 C C . GLY B 1 71 ? 2.008 -4 -4.621 1 97.81 71 GLY B C 1
ATOM 3494 O O . GLY B 1 71 ? 1.384 -4.73 -3.85 1 97.81 71 GLY B O 1
ATOM 3495 N N . GLY B 1 72 ? 2.658 -4.449 -5.625 1 97.44 72 GLY B N 1
ATOM 3496 C CA . GLY B 1 72 ? 2.59 -5.848 -6.02 1 97.44 72 GLY B CA 1
ATOM 3497 C C . GLY B 1 72 ? 1.314 -6.195 -6.762 1 97.44 72 GLY B C 1
ATOM 3498 O O . GLY B 1 72 ? 0.436 -5.348 -6.93 1 97.44 72 GLY B O 1
ATOM 3499 N N . ALA B 1 73 ? 1.237 -7.438 -7.223 1 97.75 73 ALA B N 1
ATOM 3500 C CA . ALA B 1 73 ? 0.07 -7.91 -7.965 1 97.75 73 ALA B CA 1
ATOM 3501 C C . ALA B 1 73 ? -1.132 -8.086 -7.039 1 97.75 73 ALA B C 1
ATOM 3503 O O . ALA B 1 73 ? -2.279 -8 -7.484 1 97.75 73 ALA B O 1
ATOM 3504 N N . LYS B 1 74 ? -0.874 -8.336 -5.789 1 97.44 74 LYS B N 1
ATOM 3505 C CA . LYS B 1 74 ? -1.961 -8.492 -4.824 1 97.44 74 LYS B CA 1
ATOM 3506 C C . LYS B 1 74 ? -2.82 -7.238 -4.754 1 97.44 74 LYS B C 1
ATOM 3508 O O . LYS B 1 74 ? -4.051 -7.32 -4.723 1 97.44 74 LYS B O 1
ATOM 3513 N N . GLU B 1 75 ? -2.182 -6.066 -4.672 1 98.25 75 GLU B N 1
ATOM 3514 C CA . GLU B 1 75 ? -2.949 -4.824 -4.656 1 98.25 75 GLU B CA 1
ATOM 3515 C C . GLU B 1 75 ? -3.732 -4.645 -5.957 1 98.25 75 GLU B C 1
ATOM 3517 O O . GLU B 1 75 ? -4.848 -4.117 -5.945 1 98.25 75 GLU B O 1
ATOM 3522 N N . ALA B 1 76 ? -3.148 -5.07 -7.074 1 98.69 76 ALA B N 1
ATOM 3523 C CA . ALA B 1 76 ? -3.863 -5.02 -8.352 1 98.69 76 ALA B CA 1
ATOM 3524 C C . ALA B 1 76 ? -5.164 -5.812 -8.273 1 98.69 76 ALA B C 1
ATOM 3526 O O . ALA B 1 76 ? -6.219 -5.32 -8.688 1 98.69 76 ALA B O 1
ATOM 3527 N N . ILE B 1 77 ? -5.055 -7.016 -7.723 1 98.5 77 ILE B N 1
ATOM 3528 C CA . ILE B 1 77 ? -6.223 -7.875 -7.578 1 98.5 77 ILE B CA 1
ATOM 3529 C C . ILE B 1 77 ? -7.262 -7.191 -6.688 1 98.5 77 ILE B C 1
ATOM 3531 O O . ILE B 1 77 ? -8.445 -7.168 -7.02 1 98.5 77 ILE B O 1
ATOM 3535 N N . PHE B 1 78 ? -6.832 -6.629 -5.605 1 98 78 PHE B N 1
ATOM 3536 C CA . PHE B 1 78 ? -7.738 -5.957 -4.684 1 98 78 PHE B CA 1
ATOM 3537 C C . PHE B 1 78 ? -8.445 -4.793 -5.371 1 98 78 PHE B C 1
ATOM 3539 O O . PHE B 1 78 ? -9.664 -4.641 -5.254 1 98 78 PHE B O 1
ATOM 3546 N N . LEU B 1 79 ? -7.688 -3.934 -6.074 1 98 79 LEU B N 1
ATOM 3547 C CA . LEU B 1 79 ? -8.242 -2.783 -6.781 1 98 79 LEU B CA 1
ATOM 3548 C C . LEU B 1 79 ? -9.273 -3.225 -7.812 1 98 79 LEU B C 1
ATOM 3550 O O . LEU B 1 79 ? -10.375 -2.67 -7.875 1 98 79 LEU B O 1
ATOM 3554 N N . ILE B 1 80 ? -8.953 -4.223 -8.586 1 98 80 ILE B N 1
ATOM 3555 C CA . ILE B 1 80 ? -9.852 -4.688 -9.633 1 98 80 ILE B CA 1
ATOM 3556 C C . ILE B 1 80 ? -11.117 -5.266 -9.008 1 98 80 ILE B C 1
ATOM 3558 O O . ILE B 1 80 ? -12.211 -5.105 -9.555 1 98 80 ILE B O 1
ATOM 3562 N N . SER B 1 81 ? -10.984 -5.891 -7.816 1 97 81 SER B N 1
ATOM 3563 C CA . SER B 1 81 ? -12.133 -6.5 -7.156 1 97 81 SER B CA 1
ATOM 3564 C C . SER B 1 81 ? -13.18 -5.449 -6.793 1 97 81 SER B C 1
ATOM 3566 O O . SER B 1 81 ? -14.336 -5.781 -6.539 1 97 81 SER B O 1
ATOM 3568 N N . GLU B 1 82 ? -12.766 -4.191 -6.715 1 93.88 82 GLU B N 1
ATOM 3569 C CA . GLU B 1 82 ? -13.719 -3.109 -6.469 1 93.88 82 GLU B CA 1
ATOM 3570 C C . GLU B 1 82 ? -14.742 -3.008 -7.598 1 93.88 82 GLU B C 1
ATOM 3572 O O . GLU B 1 82 ? -15.82 -2.436 -7.414 1 93.88 82 GLU B O 1
ATOM 3577 N N . LEU B 1 83 ? -14.398 -3.543 -8.734 1 93.56 83 LEU B N 1
ATOM 3578 C CA . LEU B 1 83 ? -15.273 -3.502 -9.906 1 93.56 83 LEU B CA 1
ATOM 3579 C C . LEU B 1 83 ? -16.281 -4.648 -9.867 1 93.56 83 LEU B C 1
ATOM 3581 O O . LEU B 1 83 ? -17.219 -4.676 -10.664 1 93.56 83 LEU B O 1
ATOM 3585 N N . PHE B 1 84 ? -16.156 -5.633 -8.891 1 92.25 84 PHE B N 1
ATOM 3586 C CA . PHE B 1 84 ? -16.922 -6.871 -8.906 1 92.25 84 PHE B CA 1
ATOM 3587 C C . PHE B 1 84 ? -18.25 -6.695 -8.164 1 92.25 84 PHE B C 1
ATOM 3589 O O . PHE B 1 84 ? -19.156 -7.504 -8.32 1 92.25 84 PHE B O 1
ATOM 3596 N N . SER B 1 85 ? -18.438 -5.828 -7.207 1 82.62 85 SER B N 1
ATOM 3597 C CA . SER B 1 85 ? -19.562 -5.723 -6.27 1 82.62 85 SER B CA 1
ATOM 3598 C C . SER B 1 85 ? -20.891 -5.875 -6.977 1 82.62 85 SER B C 1
ATOM 3600 O O . SER B 1 85 ? -21.828 -6.484 -6.438 1 82.62 85 SER B O 1
ATOM 3602 N N . GLN B 1 86 ? -21.125 -5.535 -8.047 1 80.31 86 GLN B N 1
ATOM 3603 C CA . GLN B 1 86 ? -22.438 -5.66 -8.703 1 80.31 86 GLN B CA 1
ATOM 3604 C C . GLN B 1 86 ? -22.359 -6.586 -9.914 1 80.31 86 GLN B C 1
ATOM 3606 O O . GLN B 1 86 ? -23.219 -6.539 -10.797 1 80.31 86 GLN B O 1
ATOM 3611 N N . ASN B 1 87 ? -21.344 -7.492 -9.812 1 85.06 87 ASN B N 1
ATOM 3612 C CA . ASN B 1 87 ? -21.125 -8.297 -11.008 1 85.06 87 ASN B CA 1
ATOM 3613 C C . ASN B 1 87 ? -20.812 -9.75 -10.648 1 85.06 87 ASN B C 1
ATOM 3615 O O . ASN B 1 87 ? -20.312 -10.031 -9.562 1 85.06 87 ASN B O 1
ATOM 3619 N N . THR B 1 88 ? -21.219 -10.633 -11.602 1 89.69 88 THR B N 1
ATOM 3620 C CA . THR B 1 88 ? -20.859 -12.039 -11.477 1 89.69 88 THR B CA 1
ATOM 3621 C C . THR B 1 88 ? -19.438 -12.273 -11.977 1 89.69 88 THR B C 1
ATOM 3623 O O . THR B 1 88 ? -19.062 -11.828 -13.062 1 89.69 88 THR B O 1
ATOM 3626 N N . VAL B 1 89 ? -18.672 -12.977 -11.141 1 95.69 89 VAL B N 1
ATOM 3627 C CA . VAL B 1 89 ? -17.266 -13.25 -11.438 1 95.69 89 VAL B CA 1
ATOM 3628 C C . VAL B 1 89 ? -17.047 -14.758 -11.562 1 95.69 89 VAL B C 1
ATOM 3630 O O . VAL B 1 89 ? -17.672 -15.547 -10.836 1 95.69 89 VAL B O 1
ATOM 3633 N N . ALA B 1 90 ? -16.328 -15.172 -12.578 1 97.44 90 ALA B N 1
ATOM 3634 C CA . ALA B 1 90 ? -15.883 -16.562 -12.711 1 97.44 90 ALA B CA 1
ATOM 3635 C C . ALA B 1 90 ? -14.359 -16.656 -12.648 1 97.44 90 ALA B C 1
ATOM 3637 O O . ALA B 1 90 ? -13.656 -15.68 -12.891 1 97.44 90 ALA B O 1
ATOM 3638 N N . SER B 1 91 ? -13.883 -17.812 -12.281 1 98.12 91 SER B N 1
ATOM 3639 C CA . SER B 1 91 ? -12.445 -18.062 -12.18 1 98.12 91 SER B CA 1
ATOM 3640 C C . SER B 1 91 ? -12.141 -19.547 -12.359 1 98.12 91 SER B C 1
ATOM 3642 O O . SER B 1 91 ? -13.008 -20.406 -12.125 1 98.12 91 SER B O 1
ATOM 3644 N N . GLU B 1 92 ? -10.977 -19.766 -12.789 1 98.25 92 GLU B N 1
ATOM 3645 C CA . GLU B 1 92 ? -10.484 -21.141 -12.75 1 98.25 92 GLU B CA 1
ATOM 3646 C C . GLU B 1 92 ? -10.375 -21.656 -11.312 1 98.25 92 GLU B C 1
ATOM 3648 O O . GLU B 1 92 ? -10.211 -20.859 -10.383 1 98.25 92 GLU B O 1
ATOM 3653 N N . GLU B 1 93 ? -10.484 -22.938 -11.156 1 97.75 93 GLU B N 1
ATOM 3654 C CA . GLU B 1 93 ? -10.258 -23.625 -9.891 1 97.75 93 GLU B CA 1
ATOM 3655 C C . GLU B 1 93 ? -9.531 -24.953 -10.102 1 97.75 93 GLU B C 1
ATOM 3657 O O . GLU B 1 93 ? -9.992 -25.812 -10.859 1 97.75 93 GLU B O 1
ATOM 3662 N N . PRO B 1 94 ? -8.406 -25.234 -9.375 1 97.88 94 PRO B N 1
ATOM 3663 C CA . PRO B 1 94 ? -7.789 -24.391 -8.359 1 97.88 94 PRO B CA 1
ATOM 3664 C C . PRO B 1 94 ? -7.207 -23.094 -8.938 1 97.88 94 PRO B C 1
ATOM 3666 O O . PRO B 1 94 ? -7.078 -22.969 -10.156 1 97.88 94 PRO B O 1
ATOM 3669 N N . THR B 1 95 ? -7.016 -22.125 -8.031 1 98.38 95 THR B N 1
ATOM 3670 C CA . THR B 1 95 ? -6.391 -20.875 -8.461 1 98.38 95 THR B CA 1
ATOM 3671 C C . THR B 1 95 ? -5.586 -20.25 -7.328 1 98.38 95 THR B C 1
ATOM 3673 O O . THR B 1 95 ? -5.41 -20.859 -6.273 1 98.38 95 THR B O 1
ATOM 3676 N N . PHE B 1 96 ? -5.016 -19.109 -7.555 1 98.19 96 PHE B N 1
ATOM 3677 C CA . PHE B 1 96 ? -4.164 -18.391 -6.609 1 98.19 96 PHE B CA 1
ATOM 3678 C C . PHE B 1 96 ? -4.93 -18.078 -5.332 1 98.19 96 PHE B C 1
ATOM 3680 O O . PHE B 1 96 ? -5.988 -17.438 -5.375 1 98.19 96 PHE B O 1
ATOM 3687 N N . GLN B 1 97 ? -4.371 -18.422 -4.195 1 97.38 97 GLN B N 1
ATOM 3688 C CA . GLN B 1 97 ? -5.043 -18.266 -2.908 1 97.38 97 GLN B CA 1
ATOM 3689 C C . GLN B 1 97 ? -5.289 -16.797 -2.592 1 97.38 97 GLN B C 1
ATOM 3691 O O . GLN B 1 97 ? -6.23 -16.453 -1.868 1 97.38 97 GLN B O 1
ATOM 3696 N N . GLY B 1 98 ? -4.438 -15.875 -3.123 1 97.12 98 GLY B N 1
ATOM 3697 C CA . GLY B 1 98 ? -4.641 -14.453 -2.893 1 97.12 98 GLY B CA 1
ATOM 3698 C C . GLY B 1 98 ? -5.926 -13.93 -3.508 1 97.12 98 GLY B C 1
ATOM 3699 O O . GLY B 1 98 ? -6.582 -13.055 -2.934 1 97.12 98 GLY B O 1
ATOM 3700 N N . PHE B 1 99 ? -6.273 -14.438 -4.703 1 98.06 99 PHE B N 1
ATOM 3701 C CA . PHE B 1 99 ? -7.539 -14.062 -5.32 1 98.06 99 PHE B CA 1
ATOM 3702 C C . PHE B 1 99 ? -8.719 -14.578 -4.504 1 98.06 99 PHE B C 1
ATOM 3704 O O . PHE B 1 99 ? -9.664 -13.844 -4.242 1 98.06 99 PHE B O 1
ATOM 3711 N N . ILE B 1 100 ? -8.633 -15.805 -4.043 1 97.62 100 ILE B N 1
ATOM 3712 C CA . ILE B 1 100 ? -9.68 -16.422 -3.244 1 97.62 100 ILE B CA 1
ATOM 3713 C C . ILE B 1 100 ? -9.867 -15.641 -1.945 1 97.62 100 ILE B C 1
ATOM 3715 O O . ILE B 1 100 ? -11 -15.359 -1.543 1 97.62 100 ILE B O 1
ATOM 3719 N N . GLY B 1 101 ? -8.75 -15.328 -1.334 1 96.31 101 GLY B N 1
ATOM 3720 C CA . GLY B 1 101 ? -8.805 -14.539 -0.116 1 96.31 101 GLY B CA 1
ATOM 3721 C C . GLY B 1 101 ? -9.484 -13.195 -0.309 1 96.31 101 GLY B C 1
ATOM 3722 O O . GLY B 1 101 ? -10.305 -12.781 0.511 1 96.31 101 GLY B O 1
ATOM 3723 N N . THR B 1 102 ? -9.148 -12.469 -1.381 1 96.5 102 THR B N 1
ATOM 3724 C CA . THR B 1 102 ? -9.742 -11.172 -1.681 1 96.5 102 THR B CA 1
ATOM 3725 C C . THR B 1 102 ? -11.25 -11.297 -1.894 1 96.5 102 THR B C 1
ATOM 3727 O O . THR B 1 102 ? -12.023 -10.492 -1.374 1 96.5 102 THR B O 1
ATOM 3730 N N . MET B 1 103 ? -11.719 -12.336 -2.652 1 95.88 103 MET B N 1
ATOM 3731 C CA . MET B 1 103 ? -13.141 -12.578 -2.881 1 95.88 103 MET B CA 1
ATOM 3732 C C . MET B 1 103 ? -13.867 -12.812 -1.562 1 95.88 103 MET B C 1
ATOM 3734 O O . MET B 1 103 ? -14.93 -12.227 -1.32 1 95.88 103 MET B O 1
ATOM 3738 N N . SER B 1 104 ? -13.25 -13.656 -0.767 1 94.81 104 SER B N 1
ATOM 3739 C CA . SER B 1 104 ? -13.852 -13.977 0.526 1 94.81 104 SER B CA 1
ATOM 3740 C C . SER B 1 104 ? -13.945 -12.742 1.411 1 94.81 104 SER B C 1
ATOM 3742 O O . SER B 1 104 ? -14.992 -12.469 2.002 1 94.81 104 SER B O 1
ATOM 3744 N N . PHE B 1 105 ? -12.906 -11.984 1.495 1 93.44 105 PHE B N 1
ATOM 3745 C CA . PHE B 1 105 ? -12.836 -10.781 2.318 1 93.44 105 PHE B CA 1
ATOM 3746 C C . PHE B 1 105 ? -13.914 -9.789 1.908 1 93.44 105 PHE B C 1
ATOM 3748 O O . PHE B 1 105 ? -14.531 -9.148 2.762 1 93.44 105 PHE B O 1
ATOM 3755 N N . ARG B 1 106 ? -14.125 -9.672 0.649 1 93 106 ARG B N 1
ATOM 3756 C CA . ARG B 1 106 ? -15.07 -8.695 0.121 1 93 106 ARG B CA 1
ATOM 3757 C C . ARG B 1 106 ? -16.5 -9.25 0.141 1 93 106 ARG B C 1
ATOM 3759 O O . ARG B 1 106 ? -17.438 -8.562 -0.265 1 93 106 ARG B O 1
ATOM 3766 N N . GLY B 1 107 ? -16.656 -10.523 0.552 1 92.5 107 GLY B N 1
ATOM 3767 C CA . GLY B 1 107 ? -17.969 -11.148 0.551 1 92.5 107 GLY B CA 1
ATOM 3768 C C . GLY B 1 107 ? -18.484 -11.453 -0.843 1 92.5 107 GLY B C 1
ATOM 3769 O O . GLY B 1 107 ? -19.688 -11.422 -1.085 1 92.5 107 GLY B O 1
ATOM 3770 N N . LEU B 1 108 ? -17.531 -11.586 -1.754 1 91.5 108 LEU B N 1
ATOM 3771 C CA . LEU B 1 108 ? -17.875 -11.875 -3.141 1 91.5 108 LEU B CA 1
ATOM 3772 C C . LEU B 1 108 ? -17.781 -13.367 -3.424 1 91.5 108 LEU B C 1
ATOM 3774 O O . LEU B 1 108 ? -17.125 -14.102 -2.686 1 91.5 108 LEU B O 1
ATOM 3778 N N . ARG B 1 109 ? -18.578 -13.805 -4.41 1 88.5 109 ARG B N 1
ATOM 3779 C CA . ARG B 1 109 ? -18.547 -15.195 -4.863 1 88.5 109 ARG B CA 1
ATOM 3780 C C . ARG B 1 109 ? -18.078 -15.281 -6.312 1 88.5 109 ARG B C 1
ATOM 3782 O O . ARG B 1 109 ? -18.422 -14.43 -7.137 1 88.5 109 ARG B O 1
ATOM 3789 N N . ALA B 1 110 ? -17.234 -16.312 -6.605 1 93.06 110 ALA B N 1
ATOM 3790 C CA . ALA B 1 110 ? -16.812 -16.594 -7.973 1 93.06 110 ALA B CA 1
ATOM 3791 C C . ALA B 1 110 ? -17.312 -17.969 -8.43 1 93.06 110 ALA B C 1
ATOM 3793 O O . ALA B 1 110 ? -17.312 -18.922 -7.652 1 93.06 110 ALA B O 1
ATOM 3794 N N . TYR B 1 111 ? -17.812 -18.062 -9.68 1 93.12 111 TYR B N 1
ATOM 3795 C CA . TYR B 1 111 ? -18.141 -19.359 -10.273 1 93.12 111 TYR B CA 1
ATOM 3796 C C . TYR B 1 111 ? -16.875 -20.125 -10.641 1 93.12 111 TYR B C 1
ATOM 3798 O O . TYR B 1 111 ? -16.094 -19.688 -11.492 1 93.12 111 TYR B O 1
ATOM 3806 N N . PRO B 1 112 ? -16.734 -21.219 -10.039 1 96.75 112 PRO B N 1
ATOM 3807 C CA . PRO B 1 112 ? -15.516 -21.984 -10.352 1 96.75 112 PRO B CA 1
ATOM 3808 C C . PRO B 1 112 ? -15.625 -22.734 -11.672 1 96.75 112 PRO B C 1
ATOM 3810 O O . PRO B 1 112 ? -16.656 -23.359 -11.953 1 96.75 112 PRO B O 1
ATOM 3813 N N . ILE B 1 113 ? -14.656 -22.594 -12.484 1 98 113 ILE B N 1
ATOM 3814 C CA . ILE B 1 113 ? -14.516 -23.359 -13.711 1 98 113 ILE B CA 1
ATOM 3815 C C . ILE B 1 113 ? -13.414 -24.406 -13.539 1 98 113 ILE B C 1
ATOM 3817 O O . ILE B 1 113 ? -12.266 -24.062 -13.234 1 98 113 ILE B O 1
ATOM 3821 N N . PRO B 1 114 ? -13.75 -25.656 -13.75 1 97.25 114 PRO B N 1
ATOM 3822 C CA . PRO B 1 114 ? -12.734 -26.688 -13.562 1 97.25 114 PRO B CA 1
ATOM 3823 C C . PRO B 1 114 ? -11.523 -26.5 -14.477 1 97.25 114 PRO B C 1
ATOM 3825 O O . PRO B 1 114 ? -11.602 -25.781 -15.477 1 97.25 114 PRO B O 1
ATOM 3828 N N . TRP B 1 115 ? -10.469 -27.125 -14.055 1 95.88 115 TRP B N 1
ATOM 3829 C CA . TRP B 1 115 ? -9.164 -26.984 -14.688 1 95.88 115 TRP B CA 1
ATOM 3830 C C . TRP B 1 115 ? -8.586 -28.344 -15.062 1 95.88 115 TRP B C 1
ATOM 3832 O O . TRP B 1 115 ? -8.812 -29.328 -14.352 1 95.88 115 TRP B O 1
ATOM 3842 N N . ASP B 1 116 ? -7.898 -28.438 -16.234 1 96.06 116 ASP B N 1
ATOM 3843 C CA . ASP B 1 116 ? -7.133 -29.625 -16.578 1 96.06 116 ASP B CA 1
ATOM 3844 C C . ASP B 1 116 ? -5.715 -29.25 -17.016 1 96.06 116 ASP B C 1
ATOM 3846 O O . ASP B 1 116 ? -5.246 -28.141 -16.75 1 96.06 116 ASP B O 1
ATOM 3850 N N . GLU B 1 117 ? -4.949 -30.156 -17.547 1 95.19 117 GLU B N 1
ATOM 3851 C CA . GLU B 1 117 ? -3.533 -29.969 -17.844 1 95.19 117 GLU B CA 1
ATOM 3852 C C . GLU B 1 117 ? -3.326 -28.875 -18.875 1 95.19 117 GLU B C 1
ATOM 3854 O O . GLU B 1 117 ? -2.205 -28.406 -19.078 1 95.19 117 GLU B O 1
ATOM 3859 N N . ARG B 1 118 ? -4.441 -28.5 -19.531 1 96.5 118 ARG B N 1
ATOM 3860 C CA . ARG B 1 118 ? -4.324 -27.484 -20.594 1 96.5 118 ARG B CA 1
ATOM 3861 C C . ARG B 1 118 ? -4.832 -26.141 -20.109 1 96.5 118 ARG B C 1
ATOM 3863 O O . ARG B 1 118 ? -4.875 -25.172 -20.891 1 96.5 118 ARG B O 1
ATOM 3870 N N . GLY B 1 119 ? -5.242 -26.031 -18.891 1 97.12 119 GLY B N 1
ATOM 3871 C CA . GLY B 1 119 ? -5.805 -24.812 -18.359 1 97.12 119 GLY B CA 1
ATOM 3872 C C . GLY B 1 119 ? -7.27 -24.922 -17.984 1 97.12 119 GLY B C 1
ATOM 3873 O O . GLY B 1 119 ? -7.781 -26.031 -17.797 1 97.12 119 GLY B O 1
ATOM 3874 N N . PRO B 1 120 ? -7.922 -23.781 -17.734 1 98.31 120 PRO B N 1
ATOM 3875 C CA . PRO B 1 120 ? -9.359 -23.844 -17.469 1 98.31 120 PRO B CA 1
ATOM 3876 C C . PRO B 1 120 ? -10.141 -24.547 -18.578 1 98.31 120 PRO B C 1
ATOM 3878 O O . PRO B 1 120 ? -9.828 -24.359 -19.766 1 98.31 120 PRO B O 1
ATOM 3881 N N . MET B 1 121 ? -11.133 -25.328 -18.188 1 98.38 121 MET B N 1
ATOM 3882 C CA . MET B 1 121 ? -11.984 -26 -19.156 1 98.38 121 MET B CA 1
ATOM 3883 C C . MET B 1 121 ? -12.984 -25.031 -19.781 1 98.38 121 MET B C 1
ATOM 3885 O O . MET B 1 121 ? -14.125 -24.938 -19.328 1 98.38 121 MET B O 1
ATOM 3889 N N . THR B 1 122 ? -12.586 -24.469 -20.891 1 98.38 122 THR B N 1
ATOM 3890 C CA . THR B 1 122 ? -13.328 -23.375 -21.5 1 98.38 122 THR B CA 1
ATOM 3891 C C . THR B 1 122 ? -14.664 -23.875 -22.062 1 98.38 122 THR B C 1
ATOM 3893 O O . THR B 1 122 ? -15.609 -23.109 -22.203 1 98.38 122 THR B O 1
ATOM 3896 N N . GLU B 1 123 ? -14.75 -25.188 -22.344 1 98.06 123 GLU B N 1
ATOM 3897 C CA . GLU B 1 123 ? -16.031 -25.75 -22.766 1 98.06 123 GLU B CA 1
ATOM 3898 C C . GLU B 1 123 ? -17.047 -25.703 -21.641 1 98.06 123 GLU B C 1
ATOM 3900 O O . GLU B 1 123 ? -18.234 -25.469 -21.875 1 98.06 123 GLU B O 1
ATOM 3905 N N . VAL B 1 124 ? -16.578 -25.969 -20.484 1 97.94 124 VAL B N 1
ATOM 3906 C CA . VAL B 1 124 ? -17.438 -25.875 -19.312 1 97.94 124 VAL B CA 1
ATOM 3907 C C . VAL B 1 124 ? -17.844 -24.422 -19.078 1 97.94 124 VAL B C 1
ATOM 3909 O O . VAL B 1 124 ? -19 -24.125 -18.766 1 97.94 124 VAL B O 1
ATOM 3912 N N . LEU B 1 125 ? -16.891 -23.516 -19.25 1 98 125 LEU B N 1
ATOM 3913 C CA . LEU B 1 125 ? -17.188 -22.094 -19.156 1 98 125 LEU B CA 1
ATOM 3914 C C . LEU B 1 125 ? -18.266 -21.688 -20.156 1 98 125 LEU B C 1
ATOM 3916 O O . LEU B 1 125 ? -19.219 -20.984 -19.797 1 98 125 LEU B O 1
ATOM 3920 N N . GLU B 1 126 ? -18.125 -22.156 -21.344 1 97.88 126 GLU B N 1
ATOM 3921 C CA . GLU B 1 126 ? -19.078 -21.828 -22.391 1 97.88 126 GLU B CA 1
ATOM 3922 C C . GLU B 1 126 ? -20.484 -22.266 -22 1 97.88 126 GLU B C 1
ATOM 3924 O O . GLU B 1 126 ? -21.453 -21.516 -22.172 1 97.88 126 GLU B O 1
ATOM 3929 N N . ARG B 1 127 ? -20.562 -23.453 -21.531 1 96.56 127 ARG B N 1
ATOM 3930 C CA . ARG B 1 127 ? -21.859 -23.969 -21.109 1 96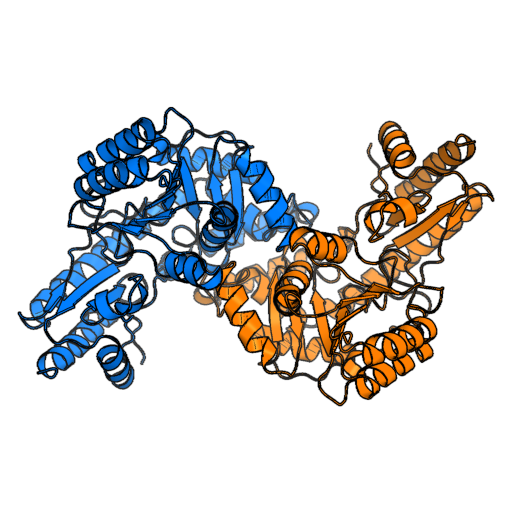.56 127 ARG B CA 1
ATOM 3931 C C . ARG B 1 127 ? -22.469 -23.094 -20.016 1 96.56 127 ARG B C 1
ATOM 3933 O O . ARG B 1 127 ? -23.656 -22.797 -20.031 1 96.56 127 ARG B O 1
ATOM 3940 N N . LYS B 1 128 ? -21.641 -22.734 -19.109 1 94.5 128 LYS B N 1
ATOM 3941 C CA . LYS B 1 128 ? -22.109 -21.906 -18 1 94.5 128 LYS B CA 1
ATOM 3942 C C . LYS B 1 128 ? -22.562 -20.531 -18.484 1 94.5 128 LYS B C 1
ATOM 3944 O O . LYS B 1 128 ? -23.547 -20 -18 1 94.5 128 LYS B O 1
ATOM 3949 N N . LEU B 1 129 ? -21.797 -19.984 -19.375 1 96.12 129 LEU B N 1
ATOM 3950 C CA . LEU B 1 129 ? -22.141 -18.688 -19.938 1 96.12 129 LEU B CA 1
ATOM 3951 C C . LEU B 1 129 ? -23.5 -18.719 -20.625 1 96.12 129 LEU B C 1
ATOM 3953 O O . LEU B 1 129 ? -24.328 -17.828 -20.422 1 96.12 129 LEU B O 1
ATOM 3957 N N . LYS B 1 130 ? -23.75 -19.734 -21.391 1 95.06 130 LYS B N 1
ATOM 3958 C CA . LYS B 1 130 ? -25.016 -19.891 -22.094 1 95.06 130 LYS B CA 1
ATOM 3959 C C . LYS B 1 130 ? -26.172 -20.047 -21.094 1 95.06 130 LYS B C 1
ATOM 3961 O O . LYS B 1 130 ? -27.234 -19.453 -21.281 1 95.06 130 LYS B O 1
ATOM 3966 N N . ALA B 1 131 ? -25.953 -20.719 -20.078 1 91.88 131 ALA B N 1
ATOM 3967 C CA . ALA B 1 131 ? -26.984 -20.953 -19.078 1 91.88 131 ALA B CA 1
ATOM 3968 C C . ALA B 1 131 ? -27.328 -19.656 -18.344 1 91.88 131 ALA B C 1
ATOM 3970 O O . ALA B 1 131 ? -28.5 -19.391 -18.078 1 91.88 131 ALA B O 1
ATOM 3971 N N . LEU B 1 132 ? -26.328 -18.906 -17.953 1 88.94 132 LEU B N 1
ATOM 3972 C CA . LEU B 1 132 ? -26.531 -17.703 -17.172 1 88.94 132 LEU B CA 1
ATOM 3973 C C . LEU B 1 132 ? -27.141 -16.594 -18.016 1 88.94 132 LEU B C 1
ATOM 3975 O O . LEU B 1 132 ? -27.906 -15.758 -17.516 1 88.94 132 LEU B O 1
ATOM 3979 N N . LYS B 1 133 ? -26.719 -16.547 -19.188 1 85.31 133 LYS B N 1
ATOM 3980 C CA . LYS B 1 133 ? -27.281 -15.547 -20.109 1 85.31 133 LYS B CA 1
ATOM 3981 C C . LYS B 1 133 ? -28.797 -15.672 -20.172 1 85.31 133 LYS B C 1
ATOM 3983 O O . LYS B 1 133 ? -29.5 -14.664 -20.281 1 85.31 133 LYS B O 1
ATOM 3988 N N . MET B 1 134 ? -29.266 -16.766 -20.016 1 83 134 MET B N 1
ATOM 3989 C CA . MET B 1 134 ? -30.703 -17.031 -20.062 1 83 134 MET B CA 1
ATOM 3990 C C . MET B 1 134 ? -31.406 -16.453 -18.828 1 83 134 MET B C 1
ATOM 3992 O O . MET B 1 134 ? -32.594 -16.141 -18.875 1 83 134 MET B O 1
ATOM 3996 N N . TRP B 1 135 ? -30.734 -16.156 -17.766 1 81.25 135 TRP B N 1
ATOM 3997 C CA . TRP B 1 135 ? -31.312 -15.703 -16.5 1 81.25 135 TRP B CA 1
ATOM 3998 C C . TRP B 1 135 ? -30.938 -14.258 -16.219 1 81.25 135 TRP B C 1
ATOM 4000 O O . TRP B 1 135 ? -31.031 -13.797 -15.078 1 81.25 135 TRP B O 1
ATOM 4010 N N . ALA B 1 136 ? -30.328 -13.617 -17.047 1 74.31 136 ALA B N 1
ATOM 4011 C CA . ALA B 1 136 ? -30.016 -12.195 -16.969 1 74.31 136 ALA B CA 1
ATOM 4012 C C . ALA B 1 136 ? -28.984 -11.93 -15.867 1 74.31 136 ALA B C 1
ATOM 4014 O O . ALA B 1 136 ? -29.047 -10.914 -15.18 1 74.31 136 ALA B O 1
ATOM 4015 N N . ASP B 1 137 ? -28.141 -12.844 -15.617 1 83.25 137 ASP B N 1
ATOM 4016 C CA . ASP B 1 137 ? -27.031 -12.719 -14.664 1 83.25 137 ASP B CA 1
ATOM 4017 C C . ASP B 1 137 ? -25.703 -13.102 -15.312 1 83.25 137 ASP B C 1
ATOM 4019 O O . ASP B 1 137 ? -25.031 -14.023 -14.852 1 83.25 137 ASP B O 1
ATOM 4023 N N . PRO B 1 138 ? -25.359 -12.328 -16.234 1 89.81 138 PRO B N 1
ATOM 4024 C CA . PRO B 1 138 ? -24.172 -12.711 -17.016 1 89.81 138 PRO B CA 1
ATOM 4025 C C . PRO B 1 138 ? -22.875 -12.539 -16.234 1 89.81 138 PRO B C 1
ATOM 4027 O O . PRO B 1 138 ? -22.781 -11.664 -15.367 1 89.81 138 PRO B O 1
ATOM 4030 N N . ILE B 1 139 ? -21.922 -13.438 -16.531 1 93.5 139 ILE B N 1
ATOM 4031 C CA . ILE B 1 139 ? -20.547 -13.273 -16.047 1 93.5 139 ILE B CA 1
ATOM 4032 C C . ILE B 1 139 ? -19.938 -12.016 -16.656 1 93.5 139 ILE B C 1
ATOM 4034 O O . ILE B 1 139 ? -20.016 -11.812 -17.875 1 93.5 139 ILE B O 1
ATOM 4038 N N . LYS B 1 140 ? -19.344 -11.227 -15.805 1 95.75 140 LYS B N 1
ATOM 4039 C CA . LYS B 1 140 ? -18.781 -9.984 -16.297 1 95.75 140 LYS B CA 1
ATOM 4040 C C . LYS B 1 140 ? -17.25 -10.016 -16.25 1 95.75 140 LYS B C 1
ATOM 4042 O O . LYS B 1 140 ? -16.594 -9.273 -16.984 1 95.75 140 LYS B O 1
ATOM 4047 N N . TYR B 1 141 ? -16.703 -10.867 -15.422 1 97.69 141 TYR B N 1
ATOM 4048 C CA . TYR B 1 141 ? -15.258 -10.961 -15.258 1 97.69 141 TYR B CA 1
ATOM 4049 C C . TYR B 1 141 ? -14.812 -12.414 -15.141 1 97.69 141 TYR B C 1
ATOM 4051 O O . TYR B 1 141 ? -15.508 -13.234 -14.539 1 97.69 141 TYR B O 1
ATOM 4059 N N . PHE B 1 142 ? -13.68 -12.758 -15.719 1 98.56 142 PHE B N 1
ATOM 4060 C CA . PHE B 1 142 ? -13.055 -14.07 -15.586 1 98.56 142 PHE B CA 1
ATOM 4061 C C . PHE B 1 142 ? -11.594 -13.93 -15.164 1 98.56 142 PHE B C 1
ATOM 4063 O O . PHE B 1 142 ? -10.797 -13.32 -15.875 1 98.56 142 PHE B O 1
ATOM 4070 N N . TYR B 1 143 ? -11.219 -14.469 -14.047 1 98.69 143 TYR B N 1
ATOM 4071 C CA . TYR B 1 143 ? -9.852 -14.422 -13.531 1 98.69 143 TYR B CA 1
ATOM 4072 C C . TYR B 1 143 ? -9.086 -15.68 -13.922 1 98.69 143 TYR B C 1
ATOM 4074 O O . TYR B 1 143 ? -9.578 -16.797 -13.742 1 98.69 143 TYR B O 1
ATOM 4082 N N . VAL B 1 144 ? -7.797 -15.484 -14.445 1 98.75 144 VAL B N 1
ATOM 4083 C CA . VAL B 1 144 ? -7.027 -16.641 -14.898 1 98.75 144 VAL B CA 1
ATOM 4084 C C . VAL B 1 144 ? -5.539 -16.391 -14.68 1 98.75 144 VAL B C 1
ATOM 4086 O O . VAL B 1 144 ? -5.07 -15.25 -14.781 1 98.75 144 VAL B O 1
ATOM 4089 N N . VAL B 1 145 ? -4.805 -17.453 -14.359 1 98.62 145 VAL B N 1
ATOM 4090 C CA . VAL B 1 145 ? -3.354 -17.469 -14.188 1 98.62 145 VAL B CA 1
ATOM 4091 C C . VAL B 1 145 ? -2.723 -18.391 -15.227 1 98.62 145 VAL B C 1
ATOM 4093 O O . VAL B 1 145 ? -2.572 -19.594 -14.992 1 98.62 145 VAL B O 1
ATOM 4096 N N . PRO B 1 146 ? -2.229 -17.859 -16.312 1 98.25 146 PRO B N 1
ATOM 4097 C CA . PRO B 1 146 ? -1.845 -18.703 -17.453 1 98.25 146 PRO B CA 1
ATOM 4098 C C . PRO B 1 146 ? -0.663 -19.625 -17.141 1 98.25 146 PRO B C 1
ATOM 4100 O O . PRO B 1 146 ? -0.609 -20.75 -17.641 1 98.25 146 PRO B O 1
ATOM 4103 N N . VAL B 1 147 ? 0.356 -19.125 -16.469 1 98.19 147 VAL B N 1
ATOM 4104 C CA . VAL B 1 147 ? 1.356 -19.969 -15.82 1 98.19 147 VAL B CA 1
ATOM 4105 C C . VAL B 1 147 ? 0.97 -20.188 -14.359 1 98.19 147 VAL B C 1
ATOM 4107 O O . VAL B 1 147 ? 1.15 -19.297 -13.523 1 98.19 147 VAL B O 1
ATOM 4110 N N . HIS B 1 148 ? 0.542 -21.281 -14.133 1 98.12 148 HIS B N 1
ATOM 4111 C CA . HIS B 1 148 ? -0.536 -21.484 -13.172 1 98.12 148 HIS B CA 1
ATOM 4112 C C . HIS B 1 148 ? 0.011 -21.688 -11.766 1 98.12 148 HIS B C 1
ATOM 4114 O O . HIS B 1 148 ? 0.93 -22.484 -11.555 1 98.12 148 HIS B O 1
ATOM 4120 N N . ASN B 1 149 ? -0.392 -20.969 -10.836 1 98.19 149 ASN B N 1
ATOM 4121 C CA . ASN B 1 149 ? -0.375 -21.219 -9.398 1 98.19 149 ASN B CA 1
ATOM 4122 C C . ASN B 1 149 ? -1.723 -21.734 -8.906 1 98.19 149 ASN B C 1
ATOM 4124 O O . ASN B 1 149 ? -2.715 -21 -8.914 1 98.19 149 ASN B O 1
ATOM 4128 N N . PRO B 1 150 ? -1.801 -22.984 -8.594 1 98.19 150 PRO B N 1
ATOM 4129 C CA . PRO B 1 150 ? -0.779 -23.719 -7.848 1 98.19 150 PRO B CA 1
ATOM 4130 C C . PRO B 1 150 ? -0.206 -24.891 -8.633 1 98.19 150 PRO B C 1
ATOM 4132 O O . PRO B 1 150 ? 0.646 -25.625 -8.125 1 98.19 150 PRO B O 1
ATOM 4135 N N . THR B 1 151 ? -0.573 -25.141 -9.891 1 97.94 151 THR B N 1
ATOM 4136 C CA . THR B 1 151 ? -0.335 -26.438 -10.492 1 97.94 151 THR B CA 1
ATOM 4137 C C . THR B 1 151 ? 0.986 -26.453 -11.25 1 97.94 151 THR B C 1
ATOM 4139 O O . THR B 1 151 ? 1.503 -27.516 -11.594 1 97.94 151 THR B O 1
ATOM 4142 N N . GLY B 1 152 ? 1.446 -25.266 -11.648 1 97.88 152 GLY B N 1
ATOM 4143 C CA . GLY B 1 152 ? 2.66 -25.188 -12.445 1 97.88 152 GLY B CA 1
ATOM 4144 C C . GLY B 1 152 ? 2.436 -25.484 -13.914 1 97.88 152 GLY B C 1
ATOM 4145 O O . GLY B 1 152 ? 3.369 -25.422 -14.719 1 97.88 152 GLY B O 1
ATOM 4146 N N . ARG B 1 153 ? 1.213 -25.781 -14.258 1 97.19 153 ARG B N 1
ATOM 4147 C CA . ARG B 1 153 ? 0.884 -26.031 -15.656 1 97.19 153 ARG B CA 1
ATOM 4148 C C . ARG B 1 153 ? 0.806 -24.734 -16.438 1 97.19 153 ARG B C 1
ATOM 4150 O O . ARG B 1 153 ? 0.671 -23.656 -15.852 1 97.19 153 ARG B O 1
ATOM 4157 N N . VAL B 1 154 ? 0.932 -24.812 -17.781 1 97.75 154 VAL B N 1
ATOM 4158 C CA . VAL B 1 154 ? 0.855 -23.641 -18.656 1 97.75 154 VAL B CA 1
ATOM 4159 C C . VAL B 1 154 ? -0.377 -23.766 -19.562 1 97.75 154 VAL B C 1
ATOM 4161 O O . VAL B 1 154 ? -0.593 -24.797 -20.203 1 97.75 154 VAL B O 1
ATOM 4164 N N . MET B 1 155 ? -1.171 -22.75 -19.562 1 97.75 155 MET B N 1
ATOM 4165 C CA . MET B 1 155 ? -2.375 -22.719 -20.391 1 97.75 155 MET B CA 1
ATOM 4166 C C . MET B 1 155 ? -2.029 -22.875 -21.859 1 97.75 155 MET B C 1
ATOM 4168 O O . MET B 1 155 ? -1.163 -22.172 -22.391 1 97.75 155 MET B O 1
ATOM 4172 N N . SER B 1 156 ? -2.725 -23.781 -22.516 1 96.56 156 SER B N 1
ATOM 4173 C CA . SER B 1 156 ? -2.43 -24.047 -23.922 1 96.56 156 SER B CA 1
ATOM 4174 C C . SER B 1 156 ? -2.932 -22.922 -24.812 1 96.56 156 SER B C 1
ATOM 4176 O O . SER B 1 156 ? -3.809 -22.141 -24.422 1 96.56 156 SER B O 1
ATOM 4178 N N . MET B 1 157 ? -2.363 -22.844 -26 1 96.19 157 MET B N 1
ATOM 4179 C CA . MET B 1 157 ? -2.775 -21.828 -26.969 1 96.19 157 MET B CA 1
ATOM 4180 C C . MET B 1 157 ? -4.238 -22.016 -27.359 1 96.19 157 MET B C 1
ATOM 4182 O O . MET B 1 157 ? -4.961 -21.031 -27.531 1 96.19 157 MET B O 1
ATOM 4186 N N . GLU B 1 158 ? -4.656 -23.234 -27.469 1 96.88 158 GLU B N 1
ATOM 4187 C CA . GLU B 1 158 ? -6.047 -23.516 -27.812 1 96.88 158 GLU B CA 1
ATOM 4188 C C . GLU B 1 158 ? -7 -22.969 -26.766 1 96.88 158 GLU B C 1
ATOM 4190 O O . GLU B 1 158 ? -8 -22.328 -27.094 1 96.88 158 GLU B O 1
ATOM 4195 N N . ARG B 1 159 ? -6.684 -23.203 -25.516 1 97.75 159 ARG B N 1
ATOM 4196 C CA . ARG B 1 159 ? -7.512 -22.719 -24.422 1 97.75 159 ARG B CA 1
ATOM 4197 C C . ARG B 1 159 ? -7.5 -21.188 -24.359 1 97.75 159 ARG B C 1
ATOM 4199 O O . ARG B 1 159 ? -8.523 -20.562 -24.078 1 97.75 159 ARG B O 1
ATOM 4206 N N . ARG B 1 160 ? -6.348 -20.609 -24.578 1 98 160 ARG B N 1
ATOM 4207 C CA . ARG B 1 160 ? -6.227 -19.156 -24.609 1 98 160 ARG B CA 1
ATOM 4208 C C . ARG B 1 160 ? -7.141 -18.547 -25.672 1 98 160 ARG B C 1
ATOM 4210 O O . ARG B 1 160 ? -7.902 -17.625 -25.391 1 98 160 ARG B O 1
ATOM 4217 N N . LYS B 1 161 ? -7.047 -19.062 -26.859 1 97.69 161 LYS B N 1
ATOM 4218 C CA . LYS B 1 161 ? -7.84 -18.562 -27.984 1 97.69 161 LYS B CA 1
ATOM 4219 C C . LYS B 1 161 ? -9.336 -18.719 -27.703 1 97.69 161 LYS B C 1
ATOM 4221 O O . LYS B 1 161 ? -10.109 -17.781 -27.938 1 97.69 161 LYS B O 1
ATOM 4226 N N . HIS B 1 162 ? -9.672 -19.859 -27.234 1 98.62 162 HIS B N 1
ATOM 4227 C CA . HIS B 1 162 ? -11.086 -20.109 -26.969 1 98.62 162 HIS B CA 1
ATOM 4228 C C . HIS B 1 162 ? -11.609 -19.172 -25.875 1 98.62 162 HIS B C 1
ATOM 4230 O O . HIS B 1 162 ? -12.727 -18.672 -25.969 1 98.62 162 HIS B O 1
ATOM 4236 N N . LEU B 1 163 ? -10.844 -18.969 -24.844 1 98.56 163 LEU B N 1
ATOM 4237 C CA . LEU B 1 163 ? -11.25 -18.062 -23.781 1 98.56 163 LEU B CA 1
ATOM 4238 C C . LEU B 1 163 ? -11.5 -16.656 -24.344 1 98.56 163 LEU B C 1
ATOM 4240 O O . LEU B 1 163 ? -12.492 -16.016 -24 1 98.56 163 LEU B O 1
ATOM 4244 N N . MET B 1 164 ? -10.594 -16.172 -25.188 1 98.44 164 MET B N 1
ATOM 4245 C CA . MET B 1 164 ? -10.719 -14.828 -25.75 1 98.44 164 MET B CA 1
ATOM 4246 C C . MET B 1 164 ? -11.93 -14.734 -26.672 1 98.44 164 MET B C 1
ATOM 4248 O O . MET B 1 164 ? -12.594 -13.695 -26.734 1 98.44 164 MET B O 1
ATOM 4252 N N . GLU B 1 165 ? -12.18 -15.844 -27.391 1 98.44 165 GLU B N 1
ATOM 4253 C CA . GLU B 1 165 ? -13.383 -15.906 -28.219 1 98.44 165 GLU B CA 1
ATOM 4254 C C . GLU B 1 165 ? -14.641 -15.805 -27.359 1 98.44 165 GLU B C 1
ATOM 4256 O O . GLU B 1 165 ? -15.57 -15.062 -27.688 1 98.44 165 GLU B O 1
ATOM 4261 N N . LEU B 1 166 ? -14.68 -16.562 -26.297 1 98.31 166 LEU B N 1
ATOM 4262 C CA . LEU B 1 166 ? -15.812 -16.531 -25.391 1 98.31 166 LEU B CA 1
ATOM 4263 C C . LEU B 1 166 ? -15.984 -15.133 -24.797 1 98.31 166 LEU B C 1
ATOM 4265 O O . LEU B 1 166 ? -17.109 -14.656 -24.625 1 98.31 166 LEU B O 1
ATOM 4269 N N . ALA B 1 167 ? -14.844 -14.477 -24.438 1 98.38 167 ALA B N 1
ATOM 4270 C CA . ALA B 1 167 ? -14.906 -13.133 -23.875 1 98.38 167 ALA B CA 1
ATOM 4271 C C . ALA B 1 167 ? -15.609 -12.172 -24.828 1 98.38 167 ALA B C 1
ATOM 4273 O O . ALA B 1 167 ? -16.422 -11.344 -24.406 1 98.38 167 ALA B O 1
ATOM 4274 N N . THR B 1 168 ? -15.312 -12.266 -26.094 1 97.75 168 THR B N 1
ATOM 4275 C CA . THR B 1 168 ? -15.93 -11.438 -27.109 1 97.75 168 THR B CA 1
ATOM 4276 C C . THR B 1 168 ? -17.406 -11.781 -27.266 1 97.75 168 THR B C 1
ATOM 4278 O O . THR B 1 168 ? -18.266 -10.898 -27.234 1 97.75 168 THR B O 1
ATOM 4281 N N . ASP B 1 169 ? -17.672 -13.078 -27.406 1 97.19 169 ASP B N 1
ATOM 4282 C CA . ASP B 1 169 ? -19.031 -13.547 -27.719 1 97.19 169 ASP B CA 1
ATOM 4283 C C . ASP B 1 169 ? -20 -13.234 -26.578 1 97.19 169 ASP B C 1
ATOM 4285 O O . ASP B 1 169 ? -21.172 -12.945 -26.828 1 97.19 169 ASP B O 1
ATOM 4289 N N . PHE B 1 170 ? -19.516 -13.289 -25.375 1 96.88 170 PHE B N 1
ATOM 4290 C CA . PHE B 1 170 ? -20.406 -13.156 -24.234 1 96.88 170 PHE B CA 1
ATOM 4291 C C . PHE B 1 170 ? -20.156 -11.844 -23.484 1 96.88 170 PHE B C 1
ATOM 4293 O O . PHE B 1 170 ? -20.719 -11.609 -22.422 1 96.88 170 PHE B O 1
ATOM 4300 N N . ASP B 1 171 ? -19.266 -11.039 -23.891 1 95.94 171 ASP B N 1
ATOM 4301 C CA . ASP B 1 171 ? -19.031 -9.656 -23.469 1 95.94 171 ASP B CA 1
ATOM 4302 C C . ASP B 1 171 ? -18.609 -9.602 -22 1 95.94 171 ASP B C 1
ATOM 4304 O O . ASP B 1 171 ? -19.219 -8.914 -21.203 1 95.94 171 ASP B O 1
ATOM 4308 N N . PHE B 1 172 ? -17.562 -10.273 -21.656 1 96.94 172 PHE B N 1
ATOM 4309 C CA . PHE B 1 172 ? -16.984 -10.164 -20.328 1 96.94 172 PHE B CA 1
ATOM 4310 C C . PHE B 1 172 ? -15.508 -9.781 -20.406 1 96.94 172 PHE B C 1
ATOM 4312 O O . PHE B 1 172 ? -14.898 -9.844 -21.484 1 96.94 172 PHE B O 1
ATOM 4319 N N . GLN B 1 173 ? -14.93 -9.25 -19.375 1 98 173 GLN B N 1
ATOM 4320 C CA . GLN B 1 173 ? -13.523 -8.883 -19.281 1 98 173 GLN B CA 1
ATOM 4321 C C . GLN B 1 173 ? -12.703 -10.008 -18.656 1 98 173 GLN B C 1
ATOM 4323 O O . GLN B 1 173 ? -13.211 -10.797 -17.859 1 98 173 GLN B O 1
ATOM 4328 N N . VAL B 1 174 ? -11.477 -10.102 -19.062 1 98.69 174 VAL B N 1
ATOM 4329 C CA . VAL B 1 174 ? -10.562 -11.102 -18.531 1 98.69 174 VAL B CA 1
ATOM 4330 C C . VAL B 1 174 ? -9.516 -10.438 -17.641 1 98.69 174 VAL B C 1
ATOM 4332 O O . VAL B 1 174 ? -8.961 -9.391 -18 1 98.69 174 VAL B O 1
ATOM 4335 N N . ILE B 1 175 ? -9.336 -10.953 -16.484 1 98.81 175 ILE B N 1
ATOM 4336 C CA . ILE B 1 175 ? -8.234 -10.578 -15.602 1 98.81 175 ILE B CA 1
ATOM 4337 C C . ILE B 1 175 ? -7.102 -11.594 -15.727 1 98.81 175 ILE B C 1
ATOM 4339 O O . ILE B 1 175 ? -7.195 -12.703 -15.188 1 98.81 175 ILE B O 1
ATOM 4343 N N . GLU B 1 176 ? -6.074 -11.188 -16.406 1 98.88 176 GLU B N 1
ATOM 4344 C CA . GLU B 1 176 ? -4.918 -12.047 -16.641 1 98.88 176 GLU B CA 1
ATOM 4345 C C . GLU B 1 176 ? -3.822 -11.789 -15.609 1 98.88 176 GLU B C 1
ATOM 4347 O O . GLU B 1 176 ? -3.199 -10.727 -15.609 1 98.88 176 GLU B O 1
ATOM 4352 N N . ASP B 1 177 ? -3.641 -12.719 -14.742 1 98.75 177 ASP B N 1
ATOM 4353 C CA . ASP B 1 177 ? -2.549 -12.695 -13.766 1 98.75 177 ASP B CA 1
ATOM 4354 C C . ASP B 1 177 ? -1.295 -13.359 -14.336 1 98.75 177 ASP B C 1
ATOM 4356 O O . ASP B 1 177 ? -1.15 -14.578 -14.273 1 98.75 177 ASP B O 1
ATOM 4360 N N . ASP B 1 178 ? -0.338 -12.523 -14.766 1 98.5 178 ASP B N 1
ATOM 4361 C CA . ASP B 1 178 ? 0.82 -13.016 -15.516 1 98.5 178 ASP B CA 1
ATOM 4362 C C . ASP B 1 178 ? 2.096 -12.898 -14.68 1 98.5 178 ASP B C 1
ATOM 4364 O O . ASP B 1 178 ? 3.168 -12.609 -15.219 1 98.5 178 ASP B O 1
ATOM 4368 N N . ILE B 1 179 ? 2.031 -13.156 -13.414 1 97.44 179 ILE B N 1
ATOM 4369 C CA . ILE B 1 179 ? 3.131 -13.008 -12.469 1 97.44 179 ILE B CA 1
ATOM 4370 C C . ILE B 1 179 ? 4.254 -13.977 -12.82 1 97.44 179 ILE B C 1
ATOM 4372 O O . ILE B 1 179 ? 5.43 -13.688 -12.602 1 97.44 179 ILE B O 1
ATOM 4376 N N . TYR B 1 180 ? 3.992 -15.125 -13.406 1 97.88 180 TYR B N 1
ATOM 4377 C CA . TYR B 1 180 ? 4.977 -16.156 -13.688 1 97.88 180 TYR B CA 1
ATOM 4378 C C . TYR B 1 180 ? 5.211 -16.297 -15.188 1 97.88 180 TYR B C 1
ATOM 4380 O O . TYR B 1 180 ? 5.754 -17.312 -15.641 1 97.88 180 TYR B O 1
ATOM 4388 N N . GLY B 1 181 ? 4.824 -15.344 -15.938 1 96.94 181 GLY B N 1
ATOM 4389 C CA . GLY B 1 181 ? 4.797 -15.445 -17.391 1 96.94 181 GLY B CA 1
ATOM 4390 C C . GLY B 1 181 ? 6.164 -15.688 -18 1 96.94 181 GLY B C 1
ATOM 4391 O O . GLY B 1 181 ? 6.273 -16.281 -19.062 1 96.94 181 GLY B O 1
ATOM 4392 N N . PHE B 1 182 ? 7.23 -15.328 -17.328 1 96.19 182 PHE B N 1
ATOM 4393 C CA . PHE B 1 182 ? 8.578 -15.438 -17.859 1 96.19 182 PHE B CA 1
ATOM 4394 C C . PHE B 1 182 ? 9.219 -16.766 -17.469 1 96.19 182 PHE B C 1
ATOM 4396 O O . PHE B 1 182 ? 10.305 -17.109 -17.938 1 96.19 182 PHE B O 1
ATOM 4403 N N . PHE B 1 183 ? 8.562 -17.516 -16.641 1 96.94 183 PHE B N 1
ATOM 4404 C CA . PHE B 1 183 ? 9.188 -18.703 -16.047 1 96.94 183 PHE B CA 1
ATOM 4405 C C . PHE B 1 183 ? 8.523 -19.969 -16.547 1 96.94 183 PHE B C 1
ATOM 4407 O O . PHE B 1 183 ? 7.859 -20.672 -15.781 1 96.94 183 PHE B O 1
ATOM 4414 N N . THR B 1 184 ? 8.75 -20.312 -17.797 1 97.38 184 THR B N 1
ATOM 4415 C CA . THR B 1 184 ? 8.414 -21.609 -18.375 1 97.38 184 THR B CA 1
ATOM 4416 C C . THR B 1 184 ? 9.68 -22.422 -18.656 1 97.38 184 THR B C 1
ATOM 4418 O O . THR B 1 184 ? 10.719 -21.859 -19 1 97.38 184 THR B O 1
ATOM 4421 N N . TYR B 1 185 ? 9.641 -23.703 -18.594 1 96.81 185 TYR B N 1
ATOM 4422 C CA . TYR B 1 185 ? 10.883 -24.469 -18.531 1 96.81 185 TYR B CA 1
ATOM 4423 C C . TYR B 1 185 ? 11 -25.406 -19.734 1 96.81 185 TYR B C 1
ATOM 4425 O O . TYR B 1 185 ? 12.109 -25.75 -20.141 1 96.81 185 TYR B O 1
ATOM 4433 N N . ASP B 1 186 ? 9.898 -25.859 -20.219 1 91.31 186 ASP B N 1
ATOM 4434 C CA . ASP B 1 186 ? 9.945 -26.844 -21.297 1 91.31 186 ASP B CA 1
ATOM 4435 C C . ASP B 1 186 ? 9.797 -26.188 -22.656 1 91.31 186 ASP B C 1
ATOM 4437 O O . ASP B 1 186 ? 10.117 -26.781 -23.688 1 91.31 186 ASP B O 1
ATOM 4441 N N . SER B 1 187 ? 9.289 -25.078 -22.719 1 89.5 187 SER B N 1
ATOM 4442 C CA . SER B 1 187 ? 9.094 -24.281 -23.938 1 89.5 187 SER B CA 1
ATOM 4443 C C . SER B 1 187 ? 9.305 -22.797 -23.656 1 89.5 187 SER B C 1
ATOM 4445 O O . SER B 1 187 ? 9.242 -22.359 -22.516 1 89.5 187 SER B O 1
ATOM 4447 N N . PRO B 1 188 ? 9.664 -22.125 -24.734 1 88.81 188 PRO B N 1
ATOM 4448 C CA . PRO B 1 188 ? 9.711 -20.672 -24.547 1 88.81 188 PRO B CA 1
ATOM 4449 C C . PRO B 1 188 ? 8.375 -20.094 -24.062 1 88.81 188 PRO B C 1
ATOM 4451 O O . PRO B 1 188 ? 7.32 -20.688 -24.328 1 88.81 188 PRO B O 1
ATOM 4454 N N . PRO B 1 189 ? 8.5 -19.016 -23.422 1 86.94 189 PRO B N 1
ATOM 4455 C CA . 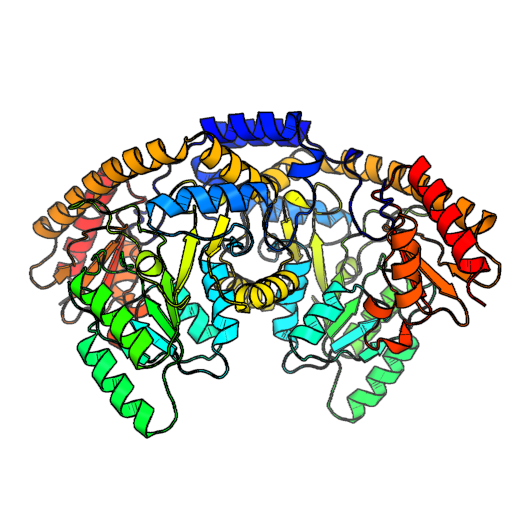PRO B 1 189 ? 7.266 -18.391 -22.938 1 86.94 189 PRO B CA 1
ATOM 4456 C C . PRO B 1 189 ? 6.305 -18.047 -24.078 1 86.94 189 PRO B C 1
ATOM 4458 O O . PRO B 1 189 ? 6.727 -17.484 -25.094 1 86.94 189 PRO B O 1
ATOM 4461 N N . GLU B 1 190 ? 5.035 -18.453 -23.797 1 88.5 190 GLU B N 1
ATOM 4462 C CA . GLU B 1 190 ? 3.988 -18 -24.703 1 88.5 190 GLU B CA 1
ATOM 4463 C C . GLU B 1 190 ? 3.658 -16.531 -24.469 1 88.5 190 GLU B C 1
ATOM 4465 O O . GLU B 1 190 ? 3.914 -15.992 -23.391 1 88.5 190 GLU B O 1
ATOM 4470 N N . LEU B 1 191 ? 3.111 -15.906 -25.516 1 93.44 191 LEU B N 1
ATOM 4471 C CA . LEU B 1 191 ? 2.635 -14.539 -25.344 1 93.44 191 LEU B CA 1
ATOM 4472 C C . LEU B 1 191 ? 1.432 -14.492 -24.406 1 93.44 191 LEU B C 1
ATOM 4474 O O . LEU B 1 191 ? 0.776 -15.516 -24.172 1 93.44 191 LEU B O 1
ATOM 4478 N N . SER B 1 192 ? 1.199 -13.328 -23.828 1 97.38 192 SER B N 1
ATOM 4479 C CA . SER B 1 192 ? 0.109 -13.133 -22.875 1 97.38 192 SER B CA 1
ATOM 4480 C C . SER B 1 192 ? -1.248 -13.211 -23.562 1 97.38 192 SER B C 1
ATOM 4482 O O . SER B 1 192 ? -1.331 -13.141 -24.797 1 97.38 192 SER B O 1
ATOM 4484 N N . LEU B 1 193 ? -2.361 -13.445 -22.781 1 97.94 193 LEU B N 1
ATOM 4485 C CA . LEU B 1 193 ? -3.717 -13.289 -23.312 1 97.94 193 LEU B CA 1
ATOM 4486 C C . LEU B 1 193 ? -3.938 -11.875 -23.828 1 97.94 193 LEU B C 1
ATOM 4488 O O . LEU B 1 193 ? -4.578 -11.688 -24.875 1 97.94 193 LEU B O 1
ATOM 4492 N N . LYS B 1 194 ? -3.402 -10.945 -23.109 1 98.12 194 LYS B N 1
ATOM 4493 C CA . LYS B 1 194 ? -3.529 -9.539 -23.484 1 98.12 194 LYS B CA 1
ATOM 4494 C C . LYS B 1 194 ? -3.012 -9.305 -24.906 1 98.12 194 LYS B C 1
ATOM 4496 O O . LYS B 1 194 ? -3.529 -8.445 -25.625 1 98.12 194 LYS B O 1
ATOM 4501 N N . SER B 1 195 ? -2.059 -10.039 -25.328 1 97.19 195 SER B N 1
ATOM 4502 C CA . SER B 1 195 ? -1.499 -9.883 -26.656 1 97.19 195 SER B CA 1
ATOM 4503 C C . SER B 1 195 ? -2.533 -10.203 -27.734 1 97.19 195 SER B C 1
ATOM 4505 O O . SER B 1 195 ? -2.406 -9.766 -28.875 1 97.19 195 SER B O 1
ATOM 4507 N N . MET B 1 196 ? -3.545 -10.961 -27.391 1 96.25 196 MET B N 1
ATOM 4508 C CA . MET B 1 196 ? -4.598 -11.359 -28.312 1 96.25 196 MET B CA 1
ATOM 4509 C C . MET B 1 196 ? -5.809 -10.445 -28.188 1 96.25 196 MET B C 1
ATOM 4511 O O . MET B 1 196 ? -6.793 -10.609 -28.922 1 96.25 196 MET B O 1
ATOM 4515 N N . ASP B 1 197 ? -5.707 -9.539 -27.312 1 96.62 197 ASP B N 1
ATOM 4516 C CA . ASP B 1 197 ? -6.828 -8.664 -26.984 1 96.62 197 ASP B CA 1
ATOM 4517 C C . ASP B 1 197 ? -7.004 -7.57 -28.031 1 96.62 197 ASP B C 1
ATOM 4519 O O . ASP B 1 197 ? -6.203 -6.637 -28.094 1 96.62 197 ASP B O 1
ATOM 4523 N N . LYS B 1 198 ? -8.062 -7.621 -28.766 1 94.19 198 LYS B N 1
ATOM 4524 C CA . LYS B 1 198 ? -8.305 -6.641 -29.812 1 94.19 198 LYS B CA 1
ATOM 4525 C C . LYS B 1 198 ? -9.406 -5.664 -29.406 1 94.19 198 LYS B C 1
ATOM 4527 O O . LYS B 1 198 ? -9.664 -4.684 -30.109 1 94.19 198 LYS B O 1
ATOM 4532 N N . GLU B 1 199 ? -9.984 -5.887 -28.297 1 96.75 199 GLU B N 1
ATOM 4533 C CA . GLU B 1 199 ? -11.148 -5.102 -27.922 1 96.75 199 GLU B CA 1
ATOM 4534 C C . GLU B 1 199 ? -10.914 -4.359 -26.609 1 96.75 199 GLU B C 1
ATOM 4536 O O . GLU B 1 199 ? -11.805 -3.654 -26.125 1 96.75 199 GLU B O 1
ATOM 4541 N N . GLY B 1 200 ? -9.766 -4.512 -26.062 1 96.62 200 GLY B N 1
ATOM 4542 C CA . GLY B 1 200 ? -9.469 -3.848 -24.797 1 96.62 200 GLY B CA 1
ATOM 4543 C C . GLY B 1 200 ? -10.172 -4.477 -23.609 1 96.62 200 GLY B C 1
ATOM 4544 O O . GLY B 1 200 ? -10.648 -3.768 -22.719 1 96.62 200 GLY B O 1
ATOM 4545 N N . ARG B 1 201 ? -10.258 -5.871 -23.625 1 97.06 201 ARG B N 1
ATOM 4546 C CA . ARG B 1 201 ? -11.055 -6.582 -22.625 1 97.06 201 ARG B CA 1
ATOM 4547 C C . ARG B 1 201 ? -10.188 -7.094 -21.484 1 97.06 201 ARG B C 1
ATOM 4549 O O . ARG B 1 201 ? -10.695 -7.441 -20.422 1 97.06 201 ARG B O 1
ATOM 4556 N N . VAL B 1 202 ? -8.875 -7.043 -21.625 1 98.69 202 VAL B N 1
ATOM 4557 C CA . VAL B 1 202 ? -8.031 -7.789 -20.703 1 98.69 202 VAL B CA 1
ATOM 4558 C C . VAL B 1 202 ? -7.348 -6.824 -19.734 1 98.69 202 VAL B C 1
ATOM 4560 O O . VAL B 1 202 ? -6.613 -5.926 -20.156 1 98.69 202 VAL B O 1
ATOM 4563 N N . PHE B 1 203 ? -7.668 -6.957 -18.438 1 98.81 203 PHE B N 1
ATOM 4564 C CA . PHE B 1 203 ? -6.789 -6.422 -17.391 1 98.81 203 PHE B CA 1
ATOM 4565 C C . PHE B 1 203 ? -5.531 -7.27 -17.266 1 98.81 203 PHE B C 1
ATOM 4567 O O . PHE B 1 203 ? -5.594 -8.422 -16.828 1 98.81 203 PHE B O 1
ATOM 4574 N N . TYR B 1 204 ? -4.426 -6.68 -17.672 1 98.81 204 TYR B N 1
ATOM 4575 C CA . TYR B 1 204 ? -3.152 -7.383 -17.547 1 98.81 204 TYR B CA 1
ATOM 4576 C C . TYR B 1 204 ? -2.451 -7.008 -16.25 1 98.81 204 TYR B C 1
ATOM 4578 O O . TYR B 1 204 ? -2.117 -5.84 -16.031 1 98.81 204 TYR B O 1
ATOM 4586 N N . ILE B 1 205 ? -2.258 -8.008 -15.375 1 98.62 205 ILE B N 1
ATOM 4587 C CA . ILE B 1 205 ? -1.628 -7.773 -14.078 1 98.62 205 ILE B CA 1
ATOM 4588 C C . ILE B 1 205 ? -0.31 -8.539 -14 1 98.62 205 ILE B C 1
ATOM 4590 O O . ILE B 1 205 ? -0.219 -9.68 -14.461 1 98.62 205 ILE B O 1
ATOM 4594 N N . SER B 1 206 ? 0.667 -7.836 -13.5 1 98.56 206 SER B N 1
ATOM 4595 C CA . SER B 1 206 ? 1.949 -8.469 -13.211 1 98.56 206 SER B CA 1
ATOM 4596 C C . SER B 1 206 ? 2.703 -7.719 -12.117 1 98.56 206 SER B C 1
ATOM 4598 O O . SER B 1 206 ? 2.143 -6.836 -11.469 1 98.56 206 SER B O 1
ATOM 4600 N N . SER B 1 207 ? 3.836 -8.219 -11.773 1 98.19 207 SER B N 1
ATOM 4601 C CA . SER B 1 207 ? 4.688 -7.629 -10.75 1 98.19 207 SER B CA 1
ATOM 4602 C C . SER B 1 207 ? 6.152 -7.996 -10.969 1 98.19 207 SER B C 1
ATOM 4604 O O . SER B 1 207 ? 6.461 -8.883 -11.758 1 98.19 207 SER B O 1
ATOM 4606 N N . PHE B 1 208 ? 7.016 -7.305 -10.305 1 98.44 208 PHE B N 1
ATOM 4607 C CA . PHE B 1 208 ? 8.445 -7.59 -10.383 1 98.44 208 PHE B CA 1
ATOM 4608 C C . PHE B 1 208 ? 8.898 -8.398 -9.172 1 98.44 208 PHE B C 1
ATOM 4610 O O . PHE B 1 208 ? 10.094 -8.602 -8.969 1 98.44 208 PHE B O 1
ATOM 4617 N N . SER B 1 209 ? 7.969 -8.875 -8.398 1 97.69 209 SER B N 1
ATOM 4618 C CA . SER B 1 209 ? 8.242 -9.609 -7.164 1 97.69 209 SER B CA 1
ATOM 4619 C C . SER B 1 209 ? 9.008 -10.898 -7.453 1 97.69 209 SER B C 1
ATOM 4621 O O . SER B 1 209 ? 9.82 -11.336 -6.641 1 97.69 209 SER B O 1
ATOM 4623 N N . LYS B 1 210 ? 8.68 -11.547 -8.602 1 97.75 210 LYS B N 1
ATOM 4624 C CA . LYS B 1 210 ? 9.297 -12.836 -8.914 1 97.75 210 LYS B CA 1
ATOM 4625 C C . LYS B 1 210 ? 10.445 -12.664 -9.906 1 97.75 210 LYS B C 1
ATOM 4627 O O . LYS B 1 210 ? 11.172 -13.617 -10.195 1 97.75 210 LYS B O 1
ATOM 4632 N N . ILE B 1 211 ? 10.594 -11.461 -10.398 1 97.19 211 ILE B N 1
ATOM 4633 C CA . ILE B 1 211 ? 11.594 -11.172 -11.422 1 97.19 211 ILE B CA 1
ATOM 4634 C C . ILE B 1 211 ? 12.797 -10.469 -10.789 1 97.19 211 ILE B C 1
ATOM 4636 O O . ILE B 1 211 ? 13.938 -10.891 -10.977 1 97.19 211 ILE B O 1
ATOM 4640 N N . ILE B 1 212 ? 12.523 -9.406 -10.008 1 97.94 212 ILE B N 1
ATOM 4641 C CA . ILE B 1 212 ? 13.578 -8.602 -9.398 1 97.94 212 ILE B CA 1
ATOM 4642 C C . ILE B 1 212 ? 13.641 -8.891 -7.902 1 97.94 212 ILE B C 1
ATOM 4644 O O . ILE B 1 212 ? 14.641 -9.398 -7.402 1 97.94 212 ILE B O 1
ATOM 4648 N N . SER B 1 213 ? 12.531 -8.555 -7.211 1 97.69 213 SER B N 1
ATOM 4649 C CA . SER B 1 213 ? 12.523 -8.641 -5.754 1 97.69 213 SER B CA 1
ATOM 4650 C C . SER B 1 213 ? 11.117 -8.445 -5.199 1 97.69 213 SER B C 1
ATOM 4652 O O . SER B 1 213 ? 10.461 -7.453 -5.504 1 97.69 213 SER B O 1
ATOM 4654 N N . PRO B 1 214 ? 10.703 -9.422 -4.379 1 97.75 214 PRO B N 1
ATOM 4655 C CA . PRO B 1 214 ? 9.438 -9.172 -3.684 1 97.75 214 PRO B CA 1
ATOM 4656 C C . PRO B 1 214 ? 9.562 -8.102 -2.604 1 97.75 214 PRO B C 1
ATOM 4658 O O . PRO B 1 214 ? 8.555 -7.547 -2.16 1 97.75 214 PRO B O 1
ATOM 4661 N N . GLY B 1 215 ? 10.75 -7.715 -2.213 1 97.88 215 GLY B N 1
ATOM 4662 C CA . GLY B 1 215 ? 10.969 -6.707 -1.186 1 97.88 215 GLY B CA 1
ATOM 4663 C C . GLY B 1 215 ? 10.703 -5.297 -1.669 1 97.88 215 GLY B C 1
ATOM 4664 O O . GLY B 1 215 ? 10.531 -4.379 -0.862 1 97.88 215 GLY B O 1
ATOM 4665 N N . LEU B 1 216 ? 10.688 -4.98 -2.957 1 97.56 216 LEU B N 1
ATOM 4666 C CA . LEU B 1 216 ? 10.477 -3.654 -3.525 1 97.56 216 LEU B CA 1
ATOM 4667 C C . LEU B 1 216 ? 8.992 -3.389 -3.762 1 97.56 216 LEU B C 1
ATOM 4669 O O . LEU B 1 216 ? 8.586 -2.24 -3.951 1 97.56 216 LEU B O 1
ATOM 4673 N N . ARG B 1 217 ? 8.148 -4.348 -3.758 1 97.25 217 ARG B N 1
ATOM 4674 C CA . ARG B 1 217 ? 6.688 -4.328 -3.811 1 97.25 217 ARG B CA 1
ATOM 4675 C C . ARG B 1 217 ? 6.191 -3.508 -4.996 1 97.25 217 ARG B C 1
ATOM 4677 O O . ARG B 1 217 ? 5.359 -2.615 -4.836 1 97.25 217 ARG B O 1
ATOM 4684 N N . ILE B 1 218 ? 6.676 -3.732 -6.184 1 98.62 218 ILE B N 1
ATOM 4685 C CA . ILE B 1 218 ? 6.242 -3.018 -7.379 1 98.62 218 ILE B CA 1
ATOM 4686 C C . ILE B 1 218 ? 5.5 -3.973 -8.312 1 98.62 218 ILE B C 1
ATOM 4688 O O . ILE B 1 218 ? 6.082 -4.938 -8.812 1 98.62 218 ILE B O 1
ATOM 4692 N N . GLY B 1 219 ? 4.262 -3.799 -8.477 1 98.62 219 GLY B N 1
ATOM 4693 C CA . GLY B 1 219 ? 3.404 -4.414 -9.477 1 98.62 219 GLY B CA 1
ATOM 4694 C C . GLY B 1 219 ? 2.664 -3.402 -10.328 1 98.62 219 GLY B C 1
ATOM 4695 O O . GLY B 1 219 ? 2.982 -2.213 -10.305 1 98.62 219 GLY B O 1
ATOM 4696 N N . PHE B 1 220 ? 1.676 -3.906 -11.148 1 98.88 220 PHE B N 1
ATOM 4697 C CA . PHE B 1 220 ? 0.961 -2.945 -11.984 1 98.88 220 PHE B CA 1
ATOM 4698 C C . PHE B 1 220 ? -0.265 -3.586 -12.617 1 98.88 220 PHE B C 1
ATOM 4700 O O . PHE B 1 220 ? -0.376 -4.812 -12.664 1 98.88 220 PHE B O 1
ATOM 4707 N N . ILE B 1 221 ? -1.153 -2.74 -13 1 98.88 221 ILE B N 1
ATOM 4708 C CA . ILE B 1 221 ? -2.273 -3.043 -13.883 1 98.88 221 ILE B CA 1
ATOM 4709 C C . ILE B 1 221 ? -2.078 -2.34 -15.219 1 98.88 221 ILE B C 1
ATOM 4711 O O . ILE B 1 221 ? -1.791 -1.142 -15.266 1 98.88 221 ILE B O 1
ATOM 4715 N N . ALA B 1 222 ? -2.088 -3.039 -16.25 1 98.81 222 ALA B N 1
ATOM 4716 C CA . ALA B 1 222 ? -2.141 -2.48 -17.609 1 98.81 222 ALA B CA 1
ATOM 4717 C C . ALA B 1 222 ? -3.504 -2.729 -18.25 1 98.81 222 ALA B C 1
ATOM 4719 O O . ALA B 1 222 ? -3.91 -3.877 -18.422 1 98.81 222 ALA B O 1
ATOM 4720 N N . TYR B 1 223 ? -4.191 -1.703 -18.578 1 98.69 223 TYR B N 1
ATOM 4721 C CA . TYR B 1 223 ? -5.559 -1.804 -19.078 1 98.69 223 TYR B CA 1
ATOM 4722 C C . TYR B 1 223 ? -5.922 -0.585 -19.922 1 98.69 223 TYR B C 1
ATOM 4724 O O . TYR B 1 223 ? -5.605 0.548 -19.547 1 98.69 223 TYR B O 1
ATOM 4732 N N . GLU B 1 224 ? -6.648 -0.781 -21.031 1 97.25 224 GLU B N 1
ATOM 4733 C CA . GLU B 1 224 ? -6.898 0.273 -22 1 97.25 224 GLU B CA 1
ATOM 4734 C C . GLU B 1 224 ? -8.156 1.063 -21.656 1 97.25 224 GLU B C 1
ATOM 4736 O O . GLU B 1 224 ? -8.328 2.197 -22.109 1 97.25 224 GLU B O 1
ATOM 4741 N N . GLY B 1 225 ? -9.047 0.487 -20.906 1 95.75 225 GLY B N 1
ATOM 4742 C CA . GLY B 1 225 ? -10.336 1.118 -20.672 1 95.75 225 GLY B CA 1
ATOM 4743 C C . GLY B 1 225 ? -10.273 2.217 -19.625 1 95.75 225 GLY B C 1
ATOM 4744 O O . GLY B 1 225 ? -9.227 2.426 -19 1 95.75 225 GLY B O 1
ATOM 4745 N N . ARG B 1 226 ? -11.336 2.922 -19.438 1 94.94 226 ARG B N 1
ATOM 4746 C CA . ARG B 1 226 ? -11.445 4.082 -18.547 1 94.94 226 ARG B CA 1
ATOM 4747 C C . ARG B 1 226 ? -11.445 3.664 -17.094 1 94.94 226 ARG B C 1
ATOM 4749 O O . ARG B 1 226 ? -11.234 4.492 -16.203 1 94.94 226 ARG B O 1
ATOM 4756 N N . GLU B 1 227 ? -11.695 2.375 -16.844 1 96.5 227 GLU B N 1
ATOM 4757 C CA . GLU B 1 227 ? -11.727 1.883 -15.461 1 96.5 227 GLU B CA 1
ATOM 4758 C C . GLU B 1 227 ? -10.391 2.137 -14.758 1 96.5 227 GLU B C 1
ATOM 4760 O O . GLU B 1 227 ? -10.344 2.246 -13.531 1 96.5 227 GLU B O 1
ATOM 4765 N N . ILE B 1 228 ? -9.32 2.268 -15.57 1 97.5 228 ILE B N 1
ATOM 4766 C CA . ILE B 1 228 ? -7.988 2.432 -15 1 97.5 228 ILE B CA 1
ATOM 4767 C C . ILE B 1 228 ? -7.934 3.723 -14.188 1 97.5 228 ILE B C 1
ATOM 4769 O O . ILE B 1 228 ? -7.238 3.791 -13.172 1 97.5 228 ILE B O 1
ATOM 4773 N N . GLU B 1 229 ? -8.68 4.762 -14.586 1 97.19 229 GLU B N 1
ATOM 4774 C CA . GLU B 1 229 ? -8.734 6.023 -13.852 1 97.19 229 GLU B CA 1
ATOM 4775 C C . GLU B 1 229 ? -9.469 5.859 -12.531 1 97.19 229 GLU B C 1
ATOM 4777 O O . GLU B 1 229 ? -9.062 6.426 -11.516 1 97.19 229 GLU B O 1
ATOM 4782 N N . LYS B 1 230 ? -10.516 5.113 -12.586 1 96.44 230 LYS B N 1
ATOM 4783 C CA . LYS B 1 230 ? -11.258 4.812 -11.367 1 96.44 230 LYS B CA 1
ATOM 4784 C C . LYS B 1 230 ? -10.391 4.039 -10.375 1 96.44 230 LYS B C 1
ATOM 4786 O O . LYS B 1 230 ? -10.406 4.328 -9.172 1 96.44 230 LYS B O 1
ATOM 4791 N N . LEU B 1 231 ? -9.68 3.076 -10.906 1 98.06 231 LEU B N 1
ATOM 4792 C CA . LEU B 1 231 ? -8.805 2.279 -10.055 1 98.06 231 LEU B CA 1
ATOM 4793 C C . LEU B 1 231 ? -7.727 3.146 -9.414 1 98.06 231 LEU B C 1
ATOM 4795 O O . LEU B 1 231 ? -7.367 2.945 -8.258 1 98.06 231 LEU B O 1
ATOM 4799 N N . ALA B 1 232 ? -7.207 4.094 -10.156 1 98.25 232 ALA B N 1
ATOM 4800 C CA . ALA B 1 232 ? -6.219 5.023 -9.609 1 98.25 232 ALA B CA 1
ATOM 4801 C C . ALA B 1 232 ? -6.816 5.859 -8.484 1 98.25 232 ALA B C 1
ATOM 4803 O O . ALA B 1 232 ? -6.168 6.086 -7.457 1 98.25 232 ALA B O 1
ATOM 4804 N N . SER B 1 233 ? -8.031 6.352 -8.68 1 96.94 233 SER B N 1
ATOM 4805 C CA . SER B 1 233 ? -8.711 7.129 -7.656 1 96.94 233 SER B CA 1
ATOM 4806 C C . SER B 1 233 ? -8.906 6.32 -6.379 1 96.94 233 SER B C 1
ATOM 4808 O O . SER B 1 233 ? -8.688 6.824 -5.277 1 96.94 233 SER B O 1
ATOM 4810 N N . ILE B 1 234 ? -9.273 5.086 -6.535 1 96.5 234 ILE B N 1
ATOM 4811 C CA . ILE B 1 234 ? -9.469 4.195 -5.398 1 96.5 234 ILE B CA 1
ATOM 4812 C C . ILE B 1 234 ? -8.141 3.965 -4.684 1 96.5 234 ILE B C 1
ATOM 4814 O O . ILE B 1 234 ? -8.078 4.027 -3.453 1 96.5 234 ILE B O 1
ATOM 4818 N N . LYS B 1 235 ? -7.113 3.713 -5.469 1 97.69 235 LYS B N 1
ATOM 4819 C CA . LYS B 1 235 ? -5.789 3.52 -4.887 1 97.69 235 LYS B CA 1
ATOM 4820 C C . LYS B 1 235 ? -5.375 4.73 -4.055 1 97.69 235 LYS B C 1
ATOM 4822 O O . LYS B 1 235 ? -4.793 4.578 -2.979 1 97.69 235 LYS B O 1
ATOM 4827 N N . GLY B 1 236 ? -5.68 5.926 -4.566 1 97.12 236 GLY B N 1
ATOM 4828 C CA . GLY B 1 236 ? -5.398 7.148 -3.838 1 97.12 236 GLY B CA 1
ATOM 4829 C C . GLY B 1 236 ? -6.027 7.184 -2.459 1 97.12 236 GLY B C 1
ATOM 4830 O O . GLY B 1 236 ? -5.445 7.715 -1.514 1 97.12 236 GLY B O 1
ATOM 4831 N N . GLU B 1 237 ? -7.168 6.57 -2.33 1 95.88 237 GLU B N 1
ATOM 4832 C CA . GLU B 1 237 ? -7.875 6.547 -1.054 1 95.88 237 GLU B CA 1
ATOM 4833 C C . GLU B 1 237 ? -7.316 5.461 -0.137 1 95.88 237 GLU B C 1
ATOM 4835 O O . GLU B 1 237 ? -7.492 5.52 1.082 1 95.88 237 GLU B O 1
ATOM 4840 N N . ILE B 1 238 ? -6.613 4.492 -0.714 1 95.94 238 ILE B N 1
ATOM 4841 C CA . ILE B 1 238 ? -6.129 3.359 0.065 1 95.94 238 ILE B CA 1
ATOM 4842 C C . ILE B 1 238 ? -4.773 3.697 0.68 1 95.94 238 ILE B C 1
ATOM 4844 O O . ILE B 1 238 ? -4.582 3.562 1.891 1 95.94 238 ILE B O 1
ATOM 4848 N N . ASN B 1 239 ? -3.842 4.137 -0.173 1 94.62 239 ASN B N 1
ATOM 4849 C CA . ASN B 1 239 ? -2.494 4.328 0.353 1 94.62 239 ASN B CA 1
ATOM 4850 C C . ASN B 1 239 ? -1.751 5.43 -0.395 1 94.62 239 ASN B C 1
ATOM 4852 O O . ASN B 1 239 ? -0.542 5.598 -0.224 1 94.62 239 ASN B O 1
ATOM 4856 N N . HIS B 1 240 ? -2.406 6.184 -1.238 1 92 240 HIS B N 1
ATOM 4857 C CA . HIS B 1 240 ? -1.881 7.32 -1.988 1 92 240 HIS B CA 1
ATOM 4858 C C . HIS B 1 240 ? -0.936 6.859 -3.094 1 92 240 HIS B C 1
ATOM 4860 O O . HIS B 1 240 ? -1.146 7.176 -4.266 1 92 240 HIS B O 1
ATOM 4866 N N . GLN B 1 241 ? 0.117 6.141 -2.744 1 95.88 241 GLN B N 1
ATOM 4867 C CA . GLN B 1 241 ? 1.116 5.691 -3.709 1 95.88 241 GLN B CA 1
ATOM 4868 C C . GLN B 1 241 ? 1.946 4.539 -3.148 1 95.88 241 GLN B C 1
ATOM 4870 O O . GLN B 1 241 ? 1.819 4.191 -1.972 1 95.88 241 GLN B O 1
ATOM 4875 N N . VAL B 1 242 ? 2.738 3.945 -4.07 1 96.69 242 VAL B N 1
ATOM 4876 C CA . VAL B 1 242 ? 3.797 3.043 -3.631 1 96.69 242 VAL B CA 1
ATOM 4877 C C . VAL B 1 242 ? 5.113 3.807 -3.52 1 96.69 242 VAL B C 1
ATOM 4879 O O . VAL B 1 242 ? 5.191 4.98 -3.889 1 96.69 242 VAL B O 1
ATOM 4882 N N . SER B 1 243 ? 6.145 3.152 -2.969 1 98.44 243 SER B N 1
ATOM 4883 C CA . SER B 1 243 ? 7.441 3.773 -2.727 1 98.44 243 SER B CA 1
ATOM 4884 C C . SER B 1 243 ? 8.008 4.383 -4.004 1 98.44 243 SER B C 1
ATOM 4886 O O . SER B 1 243 ? 8.109 3.707 -5.031 1 98.44 243 SER B O 1
ATOM 4888 N N . THR B 1 244 ? 8.359 5.691 -3.922 1 98.75 244 THR B N 1
ATOM 4889 C CA . THR B 1 244 ? 8.984 6.359 -5.059 1 98.75 244 THR B CA 1
ATOM 4890 C C . THR B 1 244 ? 10.367 5.789 -5.324 1 98.75 244 THR B C 1
ATOM 4892 O O . THR B 1 244 ? 10.75 5.57 -6.477 1 98.75 244 THR B O 1
ATOM 4895 N N . LEU B 1 245 ? 11.086 5.543 -4.254 1 98.75 245 LEU B N 1
ATOM 4896 C CA . LEU B 1 245 ? 12.422 4.98 -4.387 1 98.75 245 LEU B CA 1
ATOM 4897 C C . LEU B 1 245 ? 12.375 3.623 -5.078 1 98.75 245 LEU B C 1
ATOM 4899 O O . LEU B 1 245 ? 13.125 3.377 -6.023 1 98.75 245 LEU B O 1
ATOM 4903 N N . ASP B 1 246 ? 11.453 2.76 -4.656 1 98.75 246 ASP B N 1
ATOM 4904 C CA . ASP B 1 246 ? 11.336 1.427 -5.238 1 98.75 246 ASP B CA 1
ATOM 4905 C C . ASP B 1 246 ? 10.961 1.504 -6.715 1 98.75 246 ASP B C 1
ATOM 4907 O O . ASP B 1 246 ? 11.461 0.727 -7.531 1 98.75 246 ASP B O 1
ATOM 4911 N N . GLN B 1 247 ? 10.016 2.43 -7.031 1 98.81 247 GLN B N 1
ATOM 4912 C CA . GLN B 1 247 ? 9.641 2.623 -8.43 1 98.81 247 GLN B CA 1
ATOM 4913 C C . GLN B 1 247 ? 10.852 2.963 -9.289 1 98.81 247 GLN B C 1
ATOM 4915 O O . GLN B 1 247 ? 11.047 2.379 -10.352 1 98.81 247 GLN B O 1
ATOM 4920 N N . LEU B 1 248 ? 11.633 3.896 -8.805 1 98.88 248 LEU B N 1
ATOM 4921 C CA . LEU B 1 248 ? 12.781 4.359 -9.57 1 98.88 248 LEU B CA 1
ATOM 4922 C C . LEU B 1 248 ? 13.82 3.256 -9.703 1 98.88 248 LEU B C 1
ATOM 4924 O O . LEU B 1 248 ? 14.461 3.123 -10.75 1 98.88 248 LEU B O 1
ATOM 4928 N N . ILE B 1 249 ? 14.039 2.459 -8.633 1 98.69 249 ILE B N 1
ATOM 4929 C CA . ILE B 1 249 ? 14.945 1.32 -8.711 1 98.69 249 ILE B CA 1
ATOM 4930 C C . ILE B 1 249 ? 14.523 0.393 -9.844 1 98.69 249 ILE B C 1
ATOM 4932 O O . ILE B 1 249 ? 15.328 0.064 -10.719 1 98.69 249 ILE B O 1
ATOM 4936 N N . VAL B 1 250 ? 13.25 0.024 -9.891 1 98.75 250 VAL B N 1
ATOM 4937 C CA . VAL B 1 250 ? 12.727 -0.891 -10.898 1 98.75 250 VAL B CA 1
ATOM 4938 C C . VAL B 1 250 ? 12.828 -0.247 -12.281 1 98.75 250 VAL B C 1
ATOM 4940 O O . VAL B 1 250 ? 13.258 -0.888 -13.242 1 98.75 250 VAL B O 1
ATOM 4943 N N . GLY B 1 251 ? 12.43 1.058 -12.367 1 98.75 251 GLY B N 1
ATOM 4944 C CA . GLY B 1 251 ? 12.539 1.763 -13.633 1 98.75 251 GLY B CA 1
ATOM 4945 C C . GLY B 1 251 ? 13.945 1.77 -14.195 1 98.75 251 GLY B C 1
ATOM 4946 O O . GLY B 1 251 ? 14.141 1.529 -15.391 1 98.75 251 GLY B O 1
ATOM 4947 N N . GLU B 1 252 ? 14.906 2.047 -13.344 1 98.62 252 GLU B N 1
ATOM 4948 C CA . GLU B 1 252 ? 16.312 2.078 -13.758 1 98.62 252 GLU B CA 1
ATOM 4949 C C . GLU B 1 252 ? 16.781 0.693 -14.18 1 98.62 252 GLU B C 1
ATOM 4951 O O . GLU B 1 252 ? 17.531 0.56 -15.148 1 98.62 252 GLU B O 1
ATOM 4956 N N . MET B 1 253 ? 16.406 -0.335 -13.438 1 98.44 253 MET B N 1
ATOM 4957 C CA . MET B 1 253 ? 16.797 -1.7 -13.789 1 98.44 253 MET B CA 1
ATOM 4958 C C . MET B 1 253 ? 16.266 -2.072 -15.172 1 98.44 253 MET B C 1
ATOM 4960 O O . MET B 1 253 ? 16.969 -2.705 -15.961 1 98.44 253 MET B O 1
ATOM 4964 N N . LEU B 1 254 ? 15.047 -1.702 -15.445 1 98.5 254 LEU B N 1
ATOM 4965 C CA . LEU B 1 254 ? 14.445 -1.966 -16.75 1 98.5 254 LEU B CA 1
ATOM 4966 C C . LEU B 1 254 ? 15.156 -1.185 -17.844 1 98.5 254 LEU B C 1
ATOM 4968 O O . LEU B 1 254 ? 15.531 -1.754 -18.875 1 98.5 254 LEU B O 1
ATOM 4972 N N . GLY B 1 255 ? 15.328 0.09 -17.641 1 97.75 255 GLY B N 1
ATOM 4973 C CA . GLY B 1 255 ? 15.914 0.967 -18.641 1 97.75 255 GLY B CA 1
ATOM 4974 C C . GLY B 1 255 ? 17.328 0.581 -19 1 97.75 255 GLY B C 1
ATOM 4975 O O . GLY B 1 255 ? 17.75 0.775 -20.141 1 97.75 255 GLY B O 1
ATOM 4976 N N . ARG B 1 256 ? 18.062 -0.012 -18.062 1 96.62 256 ARG B N 1
ATOM 4977 C CA . ARG B 1 256 ? 19.453 -0.385 -18.266 1 96.62 256 ARG B CA 1
ATOM 4978 C C . ARG B 1 256 ? 19.562 -1.798 -18.828 1 96.62 256 ARG B C 1
ATOM 4980 O O . ARG B 1 256 ? 20.656 -2.277 -19.109 1 96.62 256 ARG B O 1
ATOM 4987 N N . GLY B 1 257 ? 18.469 -2.506 -18.938 1 95.19 257 GLY B N 1
ATOM 4988 C CA . GLY B 1 257 ? 18.469 -3.838 -19.516 1 95.19 257 GLY B CA 1
ATOM 4989 C C . GLY B 1 257 ? 18.984 -4.906 -18.562 1 95.19 257 GLY B C 1
ATOM 4990 O O . GLY B 1 257 ? 19.328 -6.008 -19 1 95.19 257 GLY B O 1
ATOM 4991 N N . ILE B 1 258 ? 19 -4.629 -17.312 1 96.06 258 ILE B N 1
ATOM 4992 C CA . ILE B 1 258 ? 19.547 -5.527 -16.312 1 96.06 258 ILE B CA 1
ATOM 4993 C C . ILE B 1 258 ? 18.594 -6.699 -16.094 1 96.06 258 ILE B C 1
ATOM 4995 O O . ILE B 1 258 ? 19.031 -7.82 -15.812 1 96.06 258 ILE B O 1
ATOM 4999 N N . VAL B 1 259 ? 17.359 -6.508 -16.297 1 97.12 259 VAL B N 1
ATOM 5000 C CA . VAL B 1 259 ? 16.312 -7.445 -15.922 1 97.12 259 VAL B CA 1
ATOM 5001 C C . VAL B 1 259 ? 16.359 -8.672 -16.828 1 97.12 259 VAL B C 1
ATOM 5003 O O . VAL B 1 259 ? 16.062 -9.789 -16.375 1 97.12 259 VAL B O 1
ATOM 5006 N N . ASP B 1 260 ? 16.828 -8.539 -18.016 1 94.12 260 ASP B N 1
ATOM 5007 C CA . ASP B 1 260 ? 16.859 -9.648 -18.969 1 94.12 260 ASP B CA 1
ATOM 5008 C C . ASP B 1 260 ? 17.781 -10.766 -18.484 1 94.12 260 ASP B C 1
ATOM 5010 O O . ASP B 1 260 ? 17.406 -11.938 -18.516 1 94.12 260 ASP B O 1
ATOM 5014 N N . SER B 1 261 ? 18.922 -10.375 -18.062 1 95.25 261 SER B N 1
ATOM 5015 C CA . SER B 1 261 ? 19.875 -11.375 -17.578 1 95.25 261 SER B CA 1
ATOM 5016 C C . SER B 1 261 ? 19.359 -12.039 -16.297 1 95.25 261 SER B C 1
ATOM 5018 O O . SER B 1 261 ? 19.609 -13.227 -16.078 1 95.25 261 SER B O 1
ATOM 5020 N N . ILE B 1 262 ? 18.656 -11.312 -15.523 1 96.81 262 ILE B N 1
ATOM 5021 C CA . ILE B 1 262 ? 18.094 -11.859 -14.289 1 96.81 262 ILE B CA 1
ATOM 5022 C C . ILE B 1 262 ? 17.078 -12.945 -14.625 1 96.81 262 ILE B C 1
ATOM 5024 O O . ILE B 1 262 ? 17.094 -14.031 -14.039 1 96.81 262 ILE B O 1
ATOM 5028 N N . ILE B 1 263 ? 16.219 -12.664 -15.586 1 96.75 263 ILE B N 1
ATOM 5029 C CA . ILE B 1 263 ? 15.18 -13.602 -15.992 1 96.75 263 ILE B CA 1
ATOM 5030 C C . ILE B 1 263 ? 15.82 -14.883 -16.516 1 96.75 263 ILE B C 1
ATOM 5032 O O . ILE B 1 263 ? 15.422 -15.984 -16.141 1 96.75 263 ILE B O 1
ATOM 5036 N N . GLU B 1 264 ? 16.812 -14.734 -17.344 1 95.56 264 GLU B N 1
ATOM 5037 C CA . GLU B 1 264 ? 17.469 -15.891 -17.938 1 95.56 264 GLU B CA 1
ATOM 5038 C C . GLU B 1 264 ? 18.156 -16.75 -16.875 1 95.56 264 GLU B C 1
ATOM 5040 O O . GLU B 1 264 ? 18.016 -17.969 -16.891 1 95.56 264 GLU B O 1
ATOM 5045 N N . ASN B 1 265 ? 18.859 -16.094 -16.016 1 96.69 265 ASN B N 1
ATOM 5046 C CA . ASN B 1 265 ? 19.531 -16.812 -14.938 1 96.69 265 ASN B CA 1
ATOM 5047 C C . ASN B 1 265 ? 18.547 -17.5 -14 1 96.69 265 ASN B C 1
ATOM 5049 O O . ASN B 1 265 ? 18.781 -18.625 -13.555 1 96.69 265 ASN B O 1
ATOM 5053 N N . SER B 1 266 ? 17.516 -16.797 -13.719 1 97.62 266 SER B N 1
ATOM 5054 C CA . SER B 1 266 ? 16.469 -17.359 -12.852 1 97.62 266 SER B CA 1
ATOM 5055 C C . SER B 1 266 ? 15.805 -18.562 -13.492 1 97.62 266 SER B C 1
ATOM 5057 O O . SER B 1 266 ? 15.547 -19.578 -12.82 1 97.62 266 SER B O 1
ATOM 5059 N N . ARG B 1 267 ? 15.516 -18.453 -14.758 1 97.12 267 ARG B N 1
ATOM 5060 C CA . ARG B 1 267 ? 14.883 -19.547 -15.477 1 97.12 267 ARG B CA 1
ATOM 5061 C C . ARG B 1 267 ? 15.742 -20.812 -15.406 1 97.12 267 ARG B C 1
ATOM 5063 O O . ARG B 1 267 ? 15.219 -21.906 -15.188 1 97.12 267 ARG B O 1
ATOM 5070 N N . LEU B 1 268 ? 17.016 -20.656 -15.578 1 97.25 268 LEU B N 1
ATOM 5071 C CA . LEU B 1 268 ? 17.938 -21.797 -15.531 1 97.25 268 LEU B CA 1
ATOM 5072 C C . LEU B 1 268 ? 17.969 -22.422 -14.133 1 97.25 268 LEU B C 1
ATOM 5074 O O . LEU B 1 268 ? 17.922 -23.641 -13.992 1 97.25 268 LEU B O 1
ATOM 5078 N N . LEU B 1 269 ? 18.016 -21.578 -13.164 1 98.31 269 LEU B N 1
ATOM 5079 C CA . LEU B 1 269 ? 18.047 -22.031 -11.781 1 98.31 269 LEU B CA 1
ATOM 5080 C C . LEU B 1 269 ? 16.781 -22.797 -11.43 1 98.31 269 LEU B C 1
ATOM 5082 O O . LEU B 1 269 ? 16.844 -23.906 -10.883 1 98.31 269 LEU B O 1
ATOM 5086 N N . TYR B 1 270 ? 15.656 -22.219 -11.766 1 98.44 270 TYR B N 1
ATOM 5087 C CA . TYR B 1 270 ? 14.391 -22.812 -11.367 1 98.44 270 TYR B CA 1
ATOM 5088 C C . TYR B 1 270 ? 14.086 -24.062 -12.203 1 98.44 270 TYR B C 1
ATOM 5090 O O . TYR B 1 270 ? 13.445 -25 -11.719 1 98.44 270 TYR B O 1
ATOM 5098 N N . LYS B 1 271 ? 14.578 -24.094 -13.469 1 98.44 271 LYS B N 1
ATOM 5099 C CA . LYS B 1 271 ? 14.453 -25.312 -14.258 1 98.44 271 LYS B CA 1
ATOM 5100 C C . LYS B 1 271 ? 15.188 -26.469 -13.602 1 98.44 271 LYS B C 1
ATOM 5102 O O . LYS B 1 271 ? 14.664 -27.594 -13.523 1 98.44 271 LYS B O 1
ATOM 5107 N N . LYS B 1 272 ? 16.359 -26.234 -13.18 1 98.62 272 LYS B N 1
ATOM 5108 C CA . LYS B 1 272 ? 17.141 -27.266 -12.484 1 98.62 272 LYS B CA 1
ATOM 5109 C C . LYS B 1 272 ? 16.406 -27.734 -11.227 1 98.62 272 LYS B C 1
ATOM 5111 O O . LYS B 1 272 ? 16.312 -28.953 -10.992 1 98.62 272 LYS B O 1
ATOM 5116 N N . LYS B 1 273 ? 15.953 -26.859 -10.445 1 98.75 273 LYS B N 1
ATOM 5117 C CA . LYS B 1 273 ? 15.25 -27.188 -9.211 1 98.75 273 LYS B CA 1
ATOM 5118 C C . LYS B 1 273 ? 13.953 -27.938 -9.508 1 98.75 273 LYS B C 1
ATOM 5120 O O . LYS B 1 273 ? 13.586 -28.859 -8.773 1 98.75 273 LYS B O 1
ATOM 5125 N N . ARG B 1 274 ? 13.297 -27.469 -10.555 1 98.69 274 ARG B N 1
ATOM 5126 C CA . ARG B 1 274 ? 12.102 -28.172 -11.023 1 98.69 274 ARG B CA 1
ATOM 5127 C C . ARG B 1 274 ? 12.422 -29.625 -11.352 1 98.69 274 ARG B C 1
ATOM 5129 O O . ARG B 1 274 ? 11.695 -30.531 -10.945 1 98.69 274 ARG B O 1
ATOM 5136 N N . ASN B 1 275 ? 13.461 -29.891 -12.055 1 98.75 275 ASN B N 1
ATOM 5137 C CA . ASN B 1 275 ? 13.852 -31.25 -12.406 1 98.75 275 ASN B CA 1
ATOM 5138 C C . ASN B 1 275 ? 14.148 -32.094 -11.172 1 98.75 275 ASN B C 1
ATOM 5140 O O . ASN B 1 275 ? 13.711 -33.25 -11.078 1 98.75 275 ASN B O 1
ATOM 5144 N N . ILE B 1 276 ? 14.812 -31.5 -10.242 1 98.81 276 ILE B N 1
ATOM 5145 C CA . ILE B 1 276 ? 15.141 -32.188 -8.992 1 98.81 276 ILE B CA 1
ATOM 5146 C C . ILE B 1 276 ? 13.859 -32.531 -8.242 1 98.81 276 ILE B C 1
ATOM 5148 O O . ILE B 1 276 ? 13.734 -33.625 -7.688 1 98.81 276 ILE B O 1
ATOM 5152 N N . THR B 1 277 ? 12.977 -31.641 -8.211 1 98.81 277 THR B N 1
ATOM 5153 C CA . THR B 1 277 ? 11.703 -31.844 -7.535 1 98.81 277 THR B CA 1
ATOM 5154 C C . THR B 1 277 ? 10.93 -33 -8.164 1 98.81 277 THR B C 1
ATOM 5156 O O . THR B 1 277 ? 10.445 -33.875 -7.457 1 98.81 277 THR B O 1
ATOM 5159 N N . VAL B 1 278 ? 10.812 -33 -9.477 1 98.62 278 VAL B N 1
ATOM 5160 C CA . VAL B 1 278 ? 10.07 -34.031 -10.203 1 98.62 278 VAL B CA 1
ATOM 5161 C C . VAL B 1 278 ? 10.719 -35.406 -9.969 1 98.62 278 VAL B C 1
ATOM 5163 O O . VAL B 1 278 ? 10.031 -36.375 -9.688 1 98.62 278 VAL B O 1
ATOM 5166 N N . ASP B 1 279 ? 12.039 -35.438 -10.047 1 98.75 279 ASP B N 1
ATOM 5167 C CA . ASP B 1 279 ? 12.773 -36.688 -9.828 1 98.75 279 ASP B CA 1
ATOM 5168 C C . ASP B 1 279 ? 12.578 -37.188 -8.406 1 98.75 279 ASP B C 1
ATOM 5170 O O . ASP B 1 279 ? 12.398 -38.406 -8.188 1 98.75 279 ASP B O 1
ATOM 5174 N N . SER B 1 280 ? 12.648 -36.281 -7.457 1 98.81 280 SER B N 1
ATOM 5175 C CA . SER B 1 280 ? 12.492 -36.656 -6.055 1 98.81 280 SER B CA 1
ATOM 5176 C C . SER B 1 280 ? 11.086 -37.156 -5.766 1 98.81 280 SER B C 1
ATOM 5178 O O . SER B 1 280 ? 10.906 -38.094 -4.996 1 98.81 280 SER B O 1
ATOM 5180 N N . ILE B 1 281 ? 10.102 -36.531 -6.293 1 98.62 281 ILE B N 1
ATOM 5181 C CA . ILE B 1 281 ? 8.719 -37 -6.137 1 98.62 281 ILE B CA 1
ATOM 5182 C C . ILE B 1 281 ? 8.578 -38.406 -6.66 1 98.62 281 ILE B C 1
ATOM 5184 O O . ILE B 1 281 ? 7.988 -39.281 -6 1 98.62 281 ILE B O 1
ATOM 5188 N N . GLU B 1 282 ? 9.094 -38.688 -7.824 1 98.25 282 GLU B N 1
ATOM 5189 C CA . GLU B 1 282 ? 9.031 -40 -8.445 1 98.25 282 GLU B CA 1
ATOM 5190 C C . GLU B 1 282 ? 9.719 -41.062 -7.574 1 98.25 282 GLU B C 1
ATOM 5192 O O . GLU B 1 282 ? 9.242 -42.188 -7.473 1 98.25 282 GLU B O 1
ATOM 5197 N N . GLU B 1 283 ? 10.75 -40.688 -7 1 98.31 283 GLU B N 1
ATOM 5198 C CA . GLU B 1 283 ? 11.562 -41.594 -6.219 1 98.31 283 GLU B CA 1
ATOM 5199 C C . GLU B 1 283 ? 10.922 -41.875 -4.859 1 98.31 283 GLU B C 1
ATOM 5201 O O . GLU B 1 283 ? 10.922 -43.031 -4.395 1 98.31 283 GLU B O 1
ATOM 5206 N N . TYR B 1 284 ? 10.359 -40.844 -4.207 1 98.38 284 TYR B N 1
ATOM 5207 C CA . TYR B 1 284 ? 10.094 -41 -2.781 1 98.38 284 TYR B CA 1
ATOM 5208 C C . TYR B 1 284 ? 8.594 -41.062 -2.506 1 98.38 284 TYR B C 1
ATOM 5210 O O . TYR B 1 284 ? 8.164 -41.594 -1.474 1 98.38 284 TYR B O 1
ATOM 5218 N N . PHE B 1 285 ? 7.781 -40.438 -3.297 1 97.88 285 PHE B N 1
ATOM 5219 C CA . PHE B 1 285 ? 6.348 -40.438 -3.041 1 97.88 285 PHE B CA 1
ATOM 5220 C C . PHE B 1 285 ? 5.734 -41.781 -3.377 1 97.88 285 PHE B C 1
ATOM 5222 O O . PHE B 1 285 ? 6.152 -42.438 -4.332 1 97.88 285 PHE B O 1
ATOM 5229 N N . PRO B 1 286 ? 4.715 -42.219 -2.598 1 96.19 286 PRO B N 1
ATOM 5230 C CA . PRO B 1 286 ? 4.012 -43.469 -2.953 1 96.19 286 PRO B CA 1
ATOM 5231 C C . PRO B 1 286 ? 3.156 -43.312 -4.207 1 96.19 286 PRO B C 1
ATOM 5233 O O . PRO B 1 286 ? 2.818 -42.188 -4.602 1 96.19 286 PRO B O 1
ATOM 5236 N N . SER B 1 287 ? 2.707 -44.375 -4.801 1 93.44 287 SER B N 1
ATOM 5237 C CA . SER B 1 287 ? 1.934 -44.375 -6.035 1 93.44 287 SER B CA 1
ATOM 5238 C C . SER B 1 287 ? 0.538 -43.812 -5.82 1 93.44 287 SER B C 1
ATOM 5240 O O . SER B 1 287 ? -0.133 -43.406 -6.781 1 93.44 287 SER B O 1
ATOM 5242 N N . THR B 1 288 ? 0.134 -43.688 -4.652 1 93.5 288 THR B N 1
ATOM 5243 C CA . THR B 1 288 ? -1.202 -43.219 -4.324 1 93.5 288 THR B CA 1
ATOM 5244 C C . THR B 1 288 ? -1.247 -41.688 -4.367 1 93.5 288 THR B C 1
ATOM 5246 O O . THR B 1 288 ? -2.322 -41.094 -4.277 1 93.5 288 THR B O 1
ATOM 5249 N N . THR B 1 289 ? -0.08 -41.125 -4.402 1 95.81 289 THR B N 1
ATOM 5250 C CA . THR B 1 289 ? -0.007 -39.656 -4.457 1 95.81 289 THR B CA 1
ATOM 5251 C C . THR B 1 289 ? 0.561 -39.188 -5.793 1 95.81 289 THR B C 1
ATOM 5253 O O . THR B 1 289 ? 1.675 -39.562 -6.164 1 95.81 289 THR B O 1
ATOM 5256 N N . GLY B 1 290 ? -0.232 -38.438 -6.496 1 96.56 290 GLY B N 1
ATOM 5257 C CA . GLY B 1 290 ? 0.208 -37.844 -7.75 1 96.56 290 GLY B CA 1
ATOM 5258 C C . GLY B 1 290 ? 0.398 -36.344 -7.664 1 96.56 290 GLY B C 1
ATOM 5259 O O . GLY B 1 290 ? -0.332 -35.656 -6.945 1 96.56 290 GLY B O 1
ATOM 5260 N N . CYS B 1 291 ? 1.406 -35.844 -8.445 1 98.19 291 CYS B N 1
ATOM 5261 C CA . CYS B 1 291 ? 1.642 -34.406 -8.523 1 98.19 291 CYS B CA 1
ATOM 5262 C C . CYS B 1 291 ? 1.631 -33.938 -9.969 1 98.19 291 CYS B C 1
ATOM 5264 O O . CYS B 1 291 ? 1.972 -34.688 -10.875 1 98.19 291 CYS B O 1
ATOM 5266 N N . THR B 1 292 ? 1.194 -32.656 -10.164 1 98.19 292 THR B N 1
ATOM 5267 C CA . THR B 1 292 ? 1.271 -32.062 -11.484 1 98.19 292 THR B CA 1
ATOM 5268 C C . THR B 1 292 ? 2.723 -31.906 -11.93 1 98.19 292 THR B C 1
ATOM 5270 O O . THR B 1 292 ? 3.613 -31.719 -11.094 1 98.19 292 THR B O 1
ATOM 5273 N N . TYR B 1 293 ? 2.947 -32.031 -13.242 1 98.06 293 TYR B N 1
ATOM 5274 C CA . TYR B 1 293 ? 4.25 -31.703 -13.812 1 98.06 293 TYR B CA 1
ATOM 5275 C C . TYR B 1 293 ? 4.387 -30.203 -14.039 1 98.06 293 TYR B C 1
ATOM 5277 O O . TYR B 1 293 ? 3.668 -29.625 -14.859 1 98.06 293 TYR B O 1
ATOM 5285 N N . PRO B 1 294 ? 5.297 -29.578 -13.336 1 98.31 294 PRO B N 1
ATOM 5286 C CA . PRO B 1 294 ? 5.434 -28.141 -13.508 1 98.31 294 PRO B CA 1
ATOM 5287 C C . PRO B 1 294 ? 6.09 -27.75 -14.836 1 98.31 294 PRO B C 1
ATOM 5289 O O . PRO B 1 294 ? 7.293 -27.953 -15.008 1 98.31 294 PRO B O 1
ATOM 5292 N N . GLU B 1 295 ? 5.281 -27.172 -15.68 1 98.12 295 GLU B N 1
ATOM 5293 C CA . GLU B 1 295 ? 5.797 -26.641 -16.938 1 98.12 295 GLU B CA 1
ATOM 5294 C C . GLU B 1 295 ? 6.367 -25.234 -16.766 1 98.12 295 GLU B C 1
ATOM 5296 O O . GLU B 1 295 ? 7.164 -24.781 -17.594 1 98.12 295 GLU B O 1
ATOM 5301 N N . GLY B 1 296 ? 5.926 -24.578 -15.758 1 97.88 296 GLY B N 1
ATOM 5302 C CA . GLY B 1 296 ? 6.359 -23.234 -15.414 1 97.88 296 GLY B CA 1
ATOM 5303 C C . GLY B 1 296 ? 6.012 -22.844 -13.984 1 97.88 296 GLY B C 1
ATOM 5304 O O . GLY B 1 296 ? 5.43 -23.625 -13.242 1 97.88 296 GLY B O 1
ATOM 5305 N N . GLY B 1 297 ? 6.457 -21.625 -13.602 1 98.06 297 GLY B N 1
ATOM 5306 C CA . GLY B 1 297 ? 6.195 -21.125 -12.266 1 98.06 297 GLY B CA 1
ATOM 5307 C C . GLY B 1 297 ? 7.078 -21.766 -11.203 1 98.06 297 GLY B C 1
ATOM 5308 O O . GLY B 1 297 ? 8.258 -22.031 -11.453 1 98.06 297 GLY B O 1
ATOM 5309 N N . PHE B 1 298 ? 6.504 -21.844 -9.969 1 98.69 298 PHE B N 1
ATOM 5310 C CA . PHE B 1 298 ? 7.316 -22.25 -8.828 1 98.69 298 PHE B CA 1
ATOM 5311 C C . PHE B 1 298 ? 6.746 -23.516 -8.18 1 98.69 298 PHE B C 1
ATOM 5313 O O . PHE B 1 298 ? 7.234 -23.953 -7.137 1 98.69 298 PHE B O 1
ATOM 5320 N N . PHE B 1 299 ? 5.672 -24.188 -8.82 1 98.69 299 PHE B N 1
ATOM 5321 C CA . PHE B 1 299 ? 4.855 -24.984 -7.922 1 98.69 299 PHE B CA 1
ATOM 5322 C C . PHE B 1 299 ? 4.488 -26.312 -8.578 1 98.69 299 PHE B C 1
ATOM 5324 O O . PHE B 1 299 ? 4.449 -26.422 -9.805 1 98.69 299 PHE B O 1
ATOM 5331 N N . ALA B 1 300 ? 4.23 -27.266 -7.766 1 98.62 300 ALA B N 1
ATOM 5332 C CA . ALA B 1 300 ? 3.527 -28.5 -8.094 1 98.62 300 ALA B CA 1
ATOM 5333 C C . ALA B 1 300 ? 2.367 -28.75 -7.133 1 98.62 300 ALA B C 1
ATOM 5335 O O . ALA B 1 300 ? 2.5 -28.547 -5.922 1 98.62 300 ALA B O 1
ATOM 5336 N N . LEU B 1 301 ? 1.249 -29.016 -7.664 1 98.56 301 LEU B N 1
ATOM 5337 C CA . LEU B 1 301 ? 0.106 -29.406 -6.844 1 98.56 301 LEU B CA 1
ATOM 5338 C C . LEU B 1 301 ? -0.018 -30.922 -6.77 1 98.56 301 LEU B C 1
ATOM 5340 O O . LEU B 1 301 ? -0.042 -31.609 -7.801 1 98.56 301 LEU B O 1
ATOM 5344 N N . CYS B 1 302 ? -0.071 -31.469 -5.582 1 98.25 302 CYS B N 1
ATOM 5345 C CA . CYS B 1 302 ? -0.158 -32.906 -5.359 1 98.25 302 CYS B CA 1
ATOM 5346 C C . CYS B 1 302 ? -1.524 -33.281 -4.801 1 98.25 302 CYS B C 1
ATOM 5348 O O . CYS B 1 302 ? -2.166 -32.5 -4.117 1 98.25 302 CYS B O 1
ATOM 5350 N N . ARG B 1 303 ? -1.926 -34.406 -5.199 1 96.88 303 ARG B N 1
ATOM 5351 C CA . ARG B 1 303 ? -3.201 -34.938 -4.734 1 96.88 303 ARG B CA 1
ATOM 5352 C C . ARG B 1 303 ? -3.082 -36.438 -4.391 1 96.88 303 ARG B C 1
ATOM 5354 O O . ARG B 1 303 ? -2.328 -37.156 -5.031 1 96.88 303 ARG B O 1
ATOM 5361 N N . GLY B 1 304 ? -3.793 -36.781 -3.373 1 93.88 304 GLY B N 1
ATOM 5362 C CA . GLY B 1 304 ? -3.854 -38.188 -2.975 1 93.88 304 GLY B CA 1
ATOM 5363 C C . GLY B 1 304 ? -5.191 -38.594 -2.379 1 93.88 304 GLY B C 1
ATOM 5364 O O . GLY B 1 304 ? -5.848 -37.781 -1.728 1 93.88 304 GLY B O 1
ATOM 5365 N N . GLU B 1 305 ? -5.547 -39.844 -2.648 1 84.81 305 GLU B N 1
ATOM 5366 C CA . GLU B 1 305 ? -6.793 -40.344 -2.084 1 84.81 305 GLU B CA 1
ATOM 5367 C C . GLU B 1 305 ? -6.707 -40.469 -0.563 1 84.81 305 GLU B C 1
ATOM 5369 O O . GLU B 1 305 ? -5.684 -40.875 -0.023 1 84.81 305 GLU B O 1
ATOM 5374 N N . GLY B 1 306 ? -7.75 -39.969 0.077 1 83.81 306 GLY B N 1
ATOM 5375 C CA . GLY B 1 306 ? -7.832 -40.125 1.521 1 83.81 306 GLY B CA 1
ATOM 5376 C C . GLY B 1 306 ? -6.969 -39.125 2.275 1 83.81 306 GLY B C 1
ATOM 5377 O O . GLY B 1 306 ? -6.945 -39.125 3.508 1 83.81 306 GLY B O 1
ATOM 5378 N N . LEU B 1 307 ? -6.273 -38.344 1.564 1 91.38 307 LEU B N 1
ATOM 5379 C CA . LEU B 1 307 ? -5.387 -37.375 2.193 1 91.38 307 LEU B CA 1
ATOM 5380 C C . LEU B 1 307 ? -6.188 -36.25 2.842 1 91.38 307 LEU B C 1
ATOM 5382 O O . LEU B 1 307 ? -7.223 -35.844 2.316 1 91.38 307 LEU B O 1
ATOM 5386 N N . ASN B 1 308 ? -5.781 -35.875 4.016 1 92.94 308 ASN B N 1
ATOM 5387 C CA . ASN B 1 308 ? -6.207 -34.625 4.652 1 92.94 308 ASN B CA 1
ATOM 5388 C C . ASN B 1 308 ? -5.082 -33.625 4.691 1 92.94 308 ASN B C 1
ATOM 5390 O O . ASN B 1 308 ? -4.172 -33.719 5.516 1 92.94 308 ASN B O 1
ATOM 5394 N N . SER B 1 309 ? -5.25 -32.688 3.891 1 91.44 309 SER B N 1
ATOM 5395 C CA . SER B 1 309 ? -4.164 -31.75 3.598 1 91.44 309 SER B CA 1
ATOM 5396 C C . SER B 1 309 ? -3.76 -30.969 4.84 1 91.44 309 SER B C 1
ATOM 5398 O O . SER B 1 309 ? -2.572 -30.734 5.07 1 91.44 309 SER B O 1
ATOM 5400 N N . SER B 1 310 ? -4.68 -30.484 5.598 1 94.25 310 SER B N 1
ATOM 5401 C CA . SER B 1 310 ? -4.383 -29.719 6.809 1 94.25 310 SER B CA 1
ATOM 5402 C C . SER B 1 310 ? -3.629 -30.562 7.828 1 94.25 310 SER B C 1
ATOM 5404 O O . SER B 1 310 ? -2.664 -30.094 8.438 1 94.25 310 SER B O 1
ATOM 5406 N N . SER B 1 311 ? -4.059 -31.781 8.055 1 94.5 311 SER B N 1
ATOM 5407 C CA . SER B 1 311 ? -3.379 -32.688 8.969 1 94.5 311 SER B CA 1
ATOM 5408 C C . SER B 1 311 ? -1.968 -33 8.484 1 94.5 311 SER B C 1
ATOM 5410 O O . SER B 1 311 ? -1.04 -33.125 9.289 1 94.5 311 SER B O 1
ATOM 5412 N N . LEU B 1 312 ? -1.883 -33.219 7.191 1 95.56 312 LEU B N 1
ATOM 5413 C CA . LEU B 1 312 ? -0.575 -33.5 6.613 1 95.56 312 LEU B CA 1
ATOM 5414 C C . LEU B 1 312 ? 0.389 -32.344 6.855 1 95.56 312 LEU B C 1
ATOM 5416 O O . LEU B 1 312 ? 1.559 -32.562 7.18 1 95.56 312 LEU B O 1
ATOM 5420 N N . ALA B 1 313 ? -0.066 -31.141 6.645 1 96.88 313 ALA B N 1
ATOM 5421 C CA . ALA B 1 313 ? 0.766 -29.953 6.82 1 96.88 313 ALA B CA 1
ATOM 5422 C C . ALA B 1 313 ? 1.267 -29.844 8.258 1 96.88 313 ALA B C 1
ATOM 5424 O O . ALA B 1 313 ? 2.424 -29.484 8.492 1 96.88 313 ALA B O 1
ATOM 5425 N N . VAL B 1 314 ? 0.437 -30.125 9.219 1 96.94 314 VAL B N 1
ATOM 5426 C CA . VAL B 1 314 ? 0.795 -30.062 10.633 1 96.94 314 VAL B CA 1
ATOM 5427 C C . VAL B 1 314 ? 1.878 -31.094 10.938 1 96.94 314 VAL B C 1
ATOM 5429 O O . VAL B 1 314 ? 2.881 -30.781 11.586 1 96.94 314 VAL B O 1
ATOM 5432 N N . GLU B 1 315 ? 1.682 -32.312 10.516 1 96.69 315 GLU B N 1
ATOM 5433 C CA . GLU B 1 315 ? 2.641 -33.375 10.766 1 96.69 315 GLU B CA 1
ATOM 5434 C C . GLU B 1 315 ? 3.971 -33.094 10.07 1 96.69 315 GLU B C 1
ATOM 5436 O O . GLU B 1 315 ? 5.035 -33.375 10.617 1 96.69 315 GLU B O 1
ATOM 5441 N N . ALA B 1 316 ? 3.906 -32.656 8.828 1 97.88 316 ALA B N 1
ATOM 5442 C CA . ALA B 1 316 ? 5.121 -32.312 8.102 1 97.88 316 ALA B CA 1
ATOM 5443 C C . ALA B 1 316 ? 5.918 -31.25 8.836 1 97.88 316 ALA B C 1
ATOM 5445 O O . ALA B 1 316 ? 7.145 -31.328 8.93 1 97.88 316 ALA B O 1
ATOM 5446 N N . MET B 1 317 ? 5.188 -30.234 9.336 1 97.81 317 MET B N 1
ATOM 5447 C CA . MET B 1 317 ? 5.836 -29.172 10.086 1 97.81 317 MET B CA 1
ATOM 5448 C C . MET B 1 317 ? 6.547 -29.719 11.32 1 97.81 317 MET B C 1
ATOM 5450 O O . MET B 1 317 ? 7.641 -29.266 11.664 1 97.81 317 MET B O 1
ATOM 5454 N N . ARG B 1 318 ? 5.969 -30.625 12.016 1 97.19 318 ARG B N 1
ATOM 5455 C CA . ARG B 1 318 ? 6.57 -31.266 13.18 1 97.19 318 ARG B CA 1
ATOM 5456 C C . ARG B 1 318 ? 7.883 -31.953 12.805 1 97.19 318 ARG B C 1
ATOM 5458 O O . ARG B 1 318 ? 8.781 -32.062 13.641 1 97.19 318 ARG B O 1
ATOM 5465 N N . ARG B 1 319 ? 7.953 -32.344 11.555 1 97.12 319 ARG B N 1
ATOM 5466 C CA . ARG B 1 319 ? 9.148 -33.031 11.078 1 97.12 319 ARG B CA 1
ATOM 5467 C C . ARG B 1 319 ? 10.094 -32.062 10.383 1 97.12 319 ARG B C 1
ATOM 5469 O O . ARG B 1 319 ? 11.047 -32.469 9.727 1 97.12 319 ARG B O 1
ATOM 5476 N N . GLY B 1 320 ? 9.719 -30.781 10.352 1 98 320 GLY B N 1
ATOM 5477 C CA . GLY B 1 320 ? 10.633 -29.75 9.883 1 98 320 GLY B CA 1
ATOM 5478 C C . GLY B 1 320 ? 10.406 -29.375 8.422 1 98 320 GLY B C 1
ATOM 5479 O O . GLY B 1 320 ? 11.297 -28.828 7.777 1 98 320 GLY B O 1
ATOM 5480 N N . VAL B 1 321 ? 9.289 -29.766 7.852 1 98.5 321 VAL B N 1
ATOM 5481 C CA . VAL B 1 321 ? 9 -29.438 6.461 1 98.5 321 VAL B CA 1
ATOM 5482 C C . VAL B 1 321 ? 7.691 -28.656 6.371 1 98.5 321 VAL B C 1
ATOM 5484 O O . VAL B 1 321 ? 6.656 -29.109 6.875 1 98.5 321 VAL B O 1
ATOM 5487 N N . ARG B 1 322 ? 7.766 -27.484 5.73 1 98.19 322 ARG B N 1
ATOM 5488 C CA . ARG B 1 322 ? 6.57 -26.672 5.539 1 98.19 322 ARG B CA 1
ATOM 5489 C C . ARG B 1 322 ? 5.98 -26.891 4.148 1 98.19 322 ARG B C 1
ATOM 5491 O O . ARG B 1 322 ? 6.699 -26.812 3.148 1 98.19 322 ARG B O 1
ATOM 5498 N N . ILE B 1 323 ? 4.699 -27.172 4.047 1 98.12 323 ILE B N 1
ATOM 5499 C CA . ILE B 1 323 ? 3.941 -27.234 2.803 1 98.12 323 ILE B CA 1
ATOM 5500 C C . ILE B 1 323 ? 2.658 -26.422 2.939 1 98.12 323 ILE B C 1
ATOM 5502 O O . ILE B 1 323 ? 2.305 -25.984 4.039 1 98.12 323 ILE B O 1
ATOM 5506 N N . LEU B 1 324 ? 1.984 -26.141 1.84 1 97.81 324 LEU B N 1
ATOM 5507 C CA . LEU B 1 324 ? 0.713 -25.438 1.92 1 97.81 324 LEU B CA 1
ATOM 5508 C C . LEU B 1 324 ? -0.454 -26.375 1.634 1 97.81 324 LEU B C 1
ATOM 5510 O O . LEU B 1 324 ? -0.447 -27.094 0.631 1 97.81 324 LEU B O 1
ATOM 5514 N N . PRO B 1 325 ? -1.447 -26.391 2.527 1 97.62 325 PRO B N 1
ATOM 5515 C CA . PRO B 1 325 ? -2.635 -27.219 2.283 1 97.62 325 PRO B CA 1
ATOM 5516 C C . PRO B 1 325 ? -3.396 -26.797 1.029 1 97.62 325 PRO B C 1
ATOM 5518 O O . PRO B 1 325 ? -3.518 -25.594 0.748 1 97.62 325 PRO B O 1
ATOM 5521 N N . GLY B 1 326 ? -3.877 -27.812 0.339 1 96.94 326 GLY B N 1
ATOM 5522 C CA . GLY B 1 326 ? -4.551 -27.562 -0.925 1 96.94 326 GLY B CA 1
ATOM 5523 C C . GLY B 1 326 ? -5.844 -26.797 -0.768 1 96.94 326 GLY B C 1
ATOM 5524 O O . GLY B 1 326 ? -6.289 -26.109 -1.7 1 96.94 326 GLY B O 1
ATOM 5525 N N . GLU B 1 327 ? -6.461 -26.812 0.402 1 96.06 327 GLU B N 1
ATOM 5526 C CA . GLU B 1 327 ? -7.719 -26.125 0.685 1 96.06 327 GLU B CA 1
ATOM 5527 C C . GLU B 1 327 ? -7.621 -24.641 0.371 1 96.06 327 GLU B C 1
ATOM 5529 O O . GLU B 1 327 ? -8.617 -24 0.016 1 96.06 327 GLU B O 1
ATOM 5534 N N . LYS B 1 328 ? -6.457 -24.125 0.408 1 96.25 328 LYS B N 1
ATOM 5535 C CA . LYS B 1 328 ? -6.242 -22.688 0.243 1 96.25 328 LYS B CA 1
ATOM 5536 C C . LYS B 1 328 ? -6.418 -22.266 -1.214 1 96.25 328 LYS B C 1
ATOM 5538 O O . LYS B 1 328 ? -6.57 -21.078 -1.511 1 96.25 328 LYS B O 1
ATOM 5543 N N . PHE B 1 329 ? -6.387 -23.219 -2.148 1 98 329 PHE B N 1
ATOM 5544 C CA . PHE B 1 329 ? -6.355 -22.891 -3.568 1 98 329 PHE B CA 1
ATOM 5545 C C . PHE B 1 329 ? -7.703 -23.172 -4.219 1 98 329 PHE B C 1
ATOM 5547 O O . PHE B 1 329 ? -7.836 -23.094 -5.441 1 98 329 PHE B O 1
ATOM 5554 N N . PHE B 1 330 ? -8.703 -23.531 -3.395 1 97.19 330 PHE B N 1
ATOM 5555 C CA . PHE B 1 330 ? -10.055 -23.828 -3.857 1 97.19 330 PHE B CA 1
ATOM 5556 C C . PHE B 1 330 ? -11.078 -22.953 -3.145 1 97.19 330 PHE B C 1
ATOM 5558 O O . PHE B 1 330 ? -10.875 -22.562 -1.992 1 97.19 330 PHE B O 1
ATOM 5565 N N . PHE B 1 331 ? -12.148 -22.609 -3.828 1 95.81 331 PHE B N 1
ATOM 5566 C CA . PHE B 1 331 ? -13.18 -21.766 -3.24 1 95.81 331 PHE B CA 1
ATOM 5567 C C . PHE B 1 331 ? -13.914 -22.516 -2.131 1 95.81 331 PHE B C 1
ATOM 5569 O O . PHE B 1 331 ? -14.391 -21.906 -1.173 1 95.81 331 PHE B O 1
ATOM 5576 N N . SER B 1 332 ? -14.055 -23.812 -2.264 1 92.81 332 SER B N 1
ATOM 5577 C CA . SER B 1 332 ? -14.547 -24.688 -1.197 1 92.81 332 SER B CA 1
ATOM 5578 C C . SER B 1 332 ? -13.422 -25.531 -0.609 1 92.81 332 SER B C 1
ATOM 5580 O O . SER B 1 332 ? -12.742 -26.266 -1.334 1 92.81 332 SER B O 1
ATOM 5582 N N 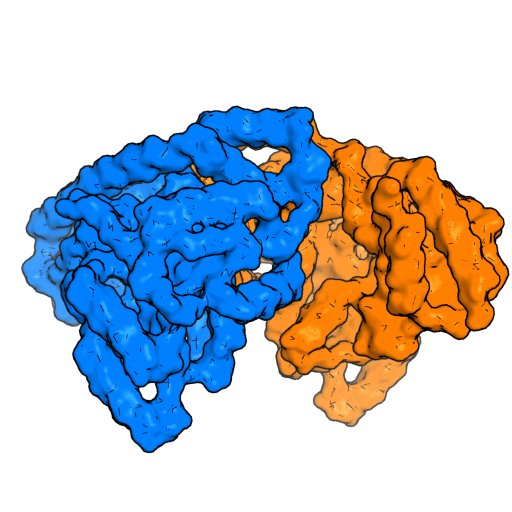. ALA B 1 333 ? -13.305 -25.438 0.656 1 88.31 333 ALA B N 1
ATOM 5583 C CA . ALA B 1 333 ? -12.234 -26.172 1.328 1 88.31 333 ALA B CA 1
ATOM 5584 C C . ALA B 1 333 ? -12.336 -27.656 1.039 1 88.31 333 ALA B C 1
ATOM 5586 O O . ALA B 1 333 ? -11.32 -28.344 0.923 1 88.31 333 ALA B O 1
ATOM 5587 N N . GLU B 1 334 ? -13.477 -28.156 0.889 1 90.88 334 GLU B N 1
ATOM 5588 C CA . GLU B 1 334 ? -13.703 -29.578 0.649 1 90.88 334 GLU B CA 1
ATOM 5589 C C . GLU B 1 334 ? -13.102 -30 -0.686 1 90.88 334 GLU B C 1
ATOM 5591 O O . GLU B 1 334 ? -12.57 -31.109 -0.805 1 90.88 334 GLU B O 1
ATOM 5596 N N . SER B 1 335 ? -13.062 -29.094 -1.607 1 92.5 335 SER B N 1
ATOM 5597 C CA . SER B 1 335 ? -12.586 -29.422 -2.947 1 92.5 335 SER B CA 1
ATOM 5598 C C . SER B 1 335 ? -11.07 -29.578 -2.967 1 92.5 335 SER B C 1
ATOM 5600 O O . SER B 1 335 ? -10.523 -30.25 -3.848 1 92.5 335 SER B O 1
ATOM 5602 N N . GLY B 1 336 ? -10.383 -29 -1.98 1 95.25 336 GLY B N 1
ATOM 5603 C CA . GLY B 1 33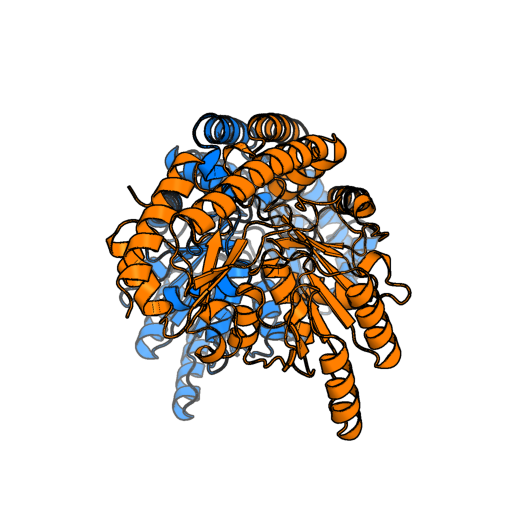6 ? -8.93 -29.047 -1.952 1 95.25 336 GLY B CA 1
ATOM 5604 C C . GLY B 1 336 ? -8.383 -29.875 -0.814 1 95.25 336 GLY B C 1
ATOM 5605 O O . GLY B 1 336 ? -7.172 -29.906 -0.582 1 95.25 336 GLY B O 1
ATOM 5606 N N . LYS B 1 337 ? -9.234 -30.578 -0.098 1 95.81 337 LYS B N 1
ATOM 5607 C CA . LYS B 1 337 ? -8.883 -31.266 1.137 1 95.81 337 LYS B CA 1
ATOM 5608 C C . LYS B 1 337 ? -7.828 -32.344 0.879 1 95.81 337 LYS B C 1
ATOM 5610 O O . LYS B 1 337 ? -6.969 -32.594 1.728 1 95.81 337 LYS B O 1
ATOM 5615 N N . ASN B 1 338 ? -7.855 -33 -0.246 1 96.25 338 ASN B N 1
ATOM 5616 C CA . ASN B 1 338 ? -6.969 -34.094 -0.546 1 96.25 338 ASN B CA 1
ATOM 5617 C C . ASN B 1 338 ? -5.75 -33.656 -1.349 1 96.25 338 ASN B C 1
ATOM 5619 O O . ASN B 1 338 ? -5.168 -34.438 -2.094 1 96.25 338 ASN B O 1
ATOM 5623 N N . SER B 1 339 ? -5.426 -32.375 -1.263 1 97.38 339 SER B N 1
ATOM 5624 C CA . SER B 1 339 ? -4.332 -31.859 -2.076 1 97.38 339 SER B CA 1
ATOM 5625 C C . SER B 1 339 ? -3.406 -30.969 -1.252 1 97.38 339 SER B C 1
ATOM 5627 O O . SER B 1 339 ? -3.777 -30.5 -0.17 1 97.38 339 SER B O 1
ATOM 5629 N N . PHE B 1 340 ? -2.146 -30.781 -1.684 1 98 340 PHE B N 1
ATOM 5630 C CA . PHE B 1 340 ? -1.186 -29.844 -1.109 1 98 340 PHE B CA 1
ATOM 5631 C C . PHE B 1 340 ? -0.241 -29.312 -2.182 1 98 340 PHE B C 1
ATOM 5633 O O . PHE B 1 340 ? -0.029 -29.969 -3.207 1 98 340 PHE B O 1
ATOM 5640 N N . ARG B 1 341 ? 0.272 -28.141 -2.012 1 98.56 341 ARG B N 1
ATOM 5641 C CA . ARG B 1 341 ? 1.18 -27.531 -2.977 1 98.56 341 ARG B CA 1
ATOM 5642 C C . ARG B 1 341 ? 2.617 -27.547 -2.465 1 98.56 341 ARG B C 1
ATOM 5644 O O . ARG B 1 341 ? 2.865 -27.281 -1.287 1 98.56 341 ARG B O 1
ATOM 5651 N N . LEU B 1 342 ? 3.504 -27.859 -3.318 1 98.5 342 LEU B N 1
ATOM 5652 C CA . LEU B 1 342 ? 4.941 -27.734 -3.1 1 98.5 342 LEU B CA 1
ATOM 5653 C C . LEU B 1 342 ? 5.512 -26.562 -3.891 1 98.5 342 LEU B C 1
ATOM 5655 O O . LEU B 1 342 ? 5.105 -26.312 -5.027 1 98.5 342 LEU B O 1
ATOM 5659 N N . SER B 1 343 ? 6.406 -25.875 -3.326 1 98.75 343 SER B N 1
ATOM 5660 C CA . SER B 1 343 ? 7.168 -24.844 -4.008 1 98.75 343 SER B CA 1
ATOM 5661 C C . SER B 1 343 ? 8.648 -25.203 -4.09 1 98.75 343 SER B C 1
ATOM 5663 O O . SER B 1 343 ? 9.25 -25.609 -3.096 1 98.75 343 SER B O 1
ATOM 5665 N N . PHE B 1 344 ? 9.258 -25.062 -5.238 1 98.69 344 PHE B N 1
ATOM 5666 C CA . PHE B 1 344 ? 10.648 -25.484 -5.395 1 98.69 344 PHE B CA 1
ATOM 5667 C C . PHE B 1 344 ? 11.562 -24.266 -5.582 1 98.69 344 PHE B C 1
ATOM 5669 O O . PHE B 1 344 ? 12.766 -24.422 -5.797 1 98.69 344 PHE B O 1
ATOM 5676 N N . SER B 1 345 ? 11.031 -23.109 -5.445 1 98.25 345 SER B N 1
ATOM 5677 C CA . SER B 1 345 ? 11.773 -21.906 -5.793 1 98.25 345 SER B CA 1
ATOM 5678 C C . SER B 1 345 ? 12.766 -21.531 -4.699 1 98.25 345 SER B C 1
ATOM 5680 O O . SER B 1 345 ? 13.953 -21.328 -4.973 1 98.25 345 SER B O 1
ATOM 5682 N N . TYR B 1 346 ? 12.398 -21.562 -3.426 1 97.75 346 TYR B N 1
ATOM 5683 C CA . TYR B 1 346 ? 13.156 -20.969 -2.326 1 97.75 346 TYR B CA 1
ATOM 5684 C C . TYR B 1 346 ? 14.195 -21.938 -1.792 1 97.75 346 TYR B C 1
ATOM 5686 O O . TYR B 1 346 ? 15.344 -21.562 -1.551 1 97.75 346 TYR B O 1
ATOM 5694 N N . PRO B 1 347 ? 13.898 -23.25 -1.546 1 98.06 347 PRO B N 1
ATOM 5695 C CA . PRO B 1 347 ? 14.852 -24.172 -0.916 1 98.06 347 PRO B CA 1
ATOM 5696 C C . PRO B 1 347 ? 16.078 -24.438 -1.788 1 98.06 347 PRO B C 1
ATOM 5698 O O . PRO B 1 347 ? 16 -24.328 -3.014 1 98.06 347 PRO B O 1
ATOM 5701 N N . THR B 1 348 ? 17.141 -24.797 -1.191 1 97.88 348 THR B N 1
ATOM 5702 C CA . THR B 1 348 ? 18.297 -25.281 -1.932 1 97.88 348 THR B CA 1
ATOM 5703 C C . THR B 1 348 ? 18 -26.641 -2.564 1 97.88 348 THR B C 1
ATOM 5705 O O . THR B 1 348 ? 17 -27.281 -2.221 1 97.88 348 THR B O 1
ATOM 5708 N N . GLU B 1 349 ? 18.859 -27.031 -3.496 1 98.19 349 GLU B N 1
ATOM 5709 C CA . GLU B 1 349 ? 18.703 -28.312 -4.156 1 98.19 349 GLU B CA 1
ATOM 5710 C C . GLU B 1 349 ? 18.703 -29.453 -3.141 1 98.19 349 GLU B C 1
ATOM 5712 O O . GLU B 1 349 ? 17.891 -30.391 -3.238 1 98.19 349 GLU B O 1
ATOM 5717 N N . GLU B 1 350 ? 19.594 -29.359 -2.123 1 98.25 350 GLU B N 1
ATOM 5718 C CA . GLU B 1 350 ? 19.688 -30.375 -1.077 1 98.25 350 GLU B CA 1
ATOM 5719 C C . GLU B 1 350 ? 18.422 -30.391 -0.216 1 98.25 350 GLU B C 1
ATOM 5721 O O . GLU B 1 350 ? 17.922 -31.453 0.139 1 98.25 350 GLU B O 1
ATOM 5726 N N . GLU B 1 351 ? 17.938 -29.219 0.091 1 98.56 351 GLU B N 1
ATOM 5727 C CA . GLU B 1 351 ? 16.734 -29.094 0.894 1 98.56 351 GLU B CA 1
ATOM 5728 C C . GLU B 1 351 ? 15.523 -29.672 0.158 1 98.56 351 GLU B C 1
ATOM 5730 O O . GLU B 1 351 ? 14.625 -30.25 0.778 1 98.56 351 GLU B O 1
ATOM 5735 N N . LEU B 1 352 ? 15.492 -29.516 -1.155 1 98.69 352 LEU B N 1
ATOM 5736 C CA . LEU B 1 352 ? 14.414 -30.062 -1.964 1 98.69 352 LEU B CA 1
ATOM 5737 C C . LEU B 1 352 ? 14.344 -31.578 -1.832 1 98.69 352 LEU B C 1
ATOM 5739 O O . LEU B 1 352 ? 13.289 -32.125 -1.539 1 98.69 352 LEU B O 1
ATOM 5743 N N . VAL B 1 353 ? 15.453 -32.188 -2.02 1 98.69 353 VAL B N 1
ATOM 5744 C CA . VAL B 1 353 ? 15.508 -33.625 -1.961 1 98.69 353 VAL B CA 1
ATOM 5745 C C . VAL B 1 353 ? 15.141 -34.094 -0.559 1 98.69 353 VAL B C 1
ATOM 5747 O O . VAL B 1 353 ? 14.289 -35 -0.401 1 98.69 353 VAL B O 1
ATOM 5750 N N . GLU B 1 354 ? 15.75 -33.469 0.459 1 98.62 354 GLU B N 1
ATOM 5751 C CA . GLU B 1 354 ? 15.5 -33.875 1.844 1 98.62 354 GLU B CA 1
ATOM 5752 C C . GLU B 1 354 ? 14.039 -33.656 2.23 1 98.62 354 GLU B C 1
ATOM 5754 O O . GLU B 1 354 ? 13.43 -34.5 2.879 1 98.62 354 GLU B O 1
ATOM 5759 N N . GLY B 1 355 ? 13.5 -32.5 1.876 1 98.69 355 GLY B N 1
ATOM 5760 C CA . GLY B 1 355 ? 12.109 -32.219 2.201 1 98.69 355 GLY B CA 1
ATOM 5761 C C . GLY B 1 355 ? 11.125 -33.188 1.566 1 98.69 355 GLY B C 1
ATOM 5762 O O . GLY B 1 355 ? 10.188 -33.625 2.219 1 98.69 355 GLY B O 1
ATOM 5763 N N . ILE B 1 356 ? 11.344 -33.5 0.337 1 98.69 356 ILE B N 1
ATOM 5764 C CA . ILE B 1 356 ? 10.445 -34.375 -0.387 1 98.69 356 ILE B CA 1
ATOM 5765 C C . ILE B 1 356 ? 10.578 -35.812 0.156 1 98.69 356 ILE B C 1
ATOM 5767 O O . ILE B 1 356 ? 9.594 -36.531 0.246 1 98.69 356 ILE B O 1
ATOM 5771 N N . LYS B 1 357 ? 11.789 -36.188 0.503 1 98.44 357 LYS B N 1
ATOM 5772 C CA . LYS B 1 357 ? 12.008 -37.5 1.135 1 98.44 357 LYS B CA 1
ATOM 5773 C C . LYS B 1 357 ? 11.211 -37.625 2.432 1 98.44 357 LYS B C 1
ATOM 5775 O O . LYS B 1 357 ? 10.562 -38.625 2.672 1 98.44 357 LYS B O 1
ATOM 5780 N N . VAL B 1 358 ? 11.25 -36.625 3.264 1 98.19 358 VAL B N 1
ATOM 5781 C CA . VAL B 1 358 ? 10.5 -36.594 4.52 1 98.19 358 VAL B CA 1
ATOM 5782 C C . VAL B 1 358 ? 9.008 -36.688 4.234 1 98.19 358 VAL B C 1
ATOM 5784 O O . VAL B 1 358 ? 8.297 -37.469 4.883 1 98.19 358 VAL B O 1
ATOM 5787 N N . LEU B 1 359 ? 8.516 -35.969 3.291 1 97.75 359 LEU B N 1
ATOM 5788 C CA . LEU B 1 359 ? 7.102 -35.969 2.926 1 97.75 359 LEU B CA 1
ATOM 5789 C C . LEU B 1 359 ? 6.699 -37.375 2.416 1 97.75 359 LEU B C 1
ATOM 5791 O O . LEU B 1 359 ? 5.602 -37.844 2.713 1 97.75 359 LEU B O 1
ATOM 5795 N N . GLY B 1 360 ? 7.57 -37.906 1.59 1 97.31 360 GLY B N 1
ATOM 5796 C CA . GLY B 1 360 ? 7.305 -39.25 1.105 1 97.31 360 GLY B CA 1
ATOM 5797 C C . GLY B 1 360 ? 7.074 -40.25 2.223 1 97.31 360 GLY B C 1
ATOM 5798 O O . GLY B 1 360 ? 6.148 -41.062 2.154 1 97.31 360 GLY B O 1
ATOM 5799 N N . SER B 1 361 ? 7.934 -40.219 3.205 1 97.06 361 SER B N 1
ATOM 5800 C CA . SER B 1 361 ? 7.785 -41.094 4.359 1 97.06 361 SER B CA 1
ATOM 5801 C C . SER B 1 361 ? 6.453 -40.844 5.066 1 97.06 361 SER B C 1
ATOM 5803 O O . SER B 1 361 ? 5.789 -41.812 5.48 1 97.06 361 SER B O 1
ATOM 5805 N N . LEU B 1 362 ? 6.082 -39.625 5.199 1 96.06 362 LEU B N 1
ATOM 5806 C CA . LEU B 1 362 ? 4.824 -39.25 5.852 1 96.06 362 LEU B CA 1
ATOM 5807 C C . LEU B 1 362 ? 3.633 -39.781 5.047 1 96.06 362 LEU B C 1
ATOM 5809 O O . LEU B 1 362 ? 2.652 -40.25 5.617 1 96.06 362 LEU B O 1
ATOM 5813 N N . LEU B 1 363 ? 3.711 -39.625 3.768 1 96.12 363 LEU B N 1
ATOM 5814 C CA . LEU B 1 363 ? 2.621 -40 2.883 1 96.12 363 LEU B CA 1
ATOM 5815 C C . LEU B 1 363 ? 2.406 -41.531 2.932 1 96.12 363 LEU B C 1
ATOM 5817 O O . LEU B 1 363 ? 1.278 -42 2.781 1 96.12 363 LEU B O 1
ATOM 5821 N N . LYS B 1 364 ? 3.445 -42.25 3.168 1 93.81 364 LYS B N 1
ATOM 5822 C CA . LYS B 1 364 ? 3.355 -43.688 3.256 1 93.81 364 LYS B CA 1
ATOM 5823 C C . LYS B 1 364 ? 2.701 -44.125 4.566 1 93.81 364 LYS B C 1
ATOM 5825 O O . LYS B 1 364 ? 2.17 -45.25 4.664 1 93.81 364 LYS B O 1
ATOM 5830 N N . GLU B 1 365 ? 2.768 -43.188 5.504 1 90.5 365 GLU B N 1
ATOM 5831 C CA . GLU B 1 365 ? 2.154 -43.469 6.801 1 90.5 365 GLU B CA 1
ATOM 5832 C C . GLU B 1 365 ? 0.655 -43.188 6.773 1 90.5 365 GLU B C 1
ATOM 5834 O O . GLU B 1 365 ? -0.09 -43.719 7.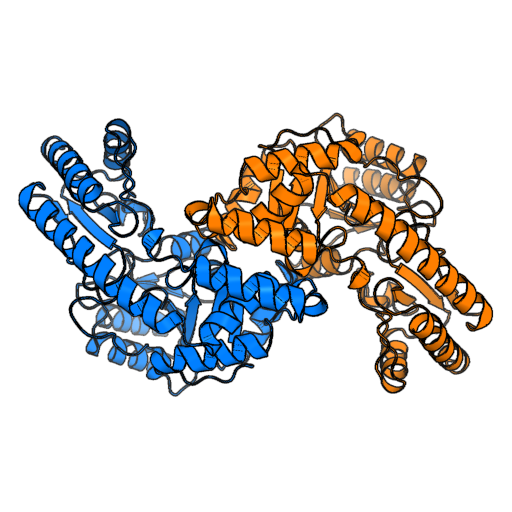613 1 90.5 365 GLU B O 1
ATOM 5839 N N . VAL B 1 366 ? 0.332 -42.156 5.965 1 79.06 366 VAL B N 1
ATOM 5840 C CA . VAL B 1 366 ? -1.075 -41.781 5.875 1 79.06 366 VAL B CA 1
ATOM 5841 C C . VAL B 1 366 ? -1.86 -42.875 5.16 1 79.06 366 VAL B C 1
ATOM 5843 O O . VAL B 1 366 ? -1.449 -43.344 4.102 1 79.06 366 VAL B O 1
ATOM 5846 N N . LYS B 1 367 ? -2.58 -43.781 5.898 1 61.97 367 LYS B N 1
ATOM 5847 C CA . LYS B 1 367 ? -3.43 -44.875 5.445 1 61.97 367 LYS B CA 1
ATOM 5848 C C . LYS B 1 367 ? -4.762 -44.375 4.914 1 61.97 367 LYS B C 1
ATOM 5850 O O . LYS B 1 367 ? -5.348 -43.438 5.488 1 61.97 367 LYS B O 1
#

Secondary structure (DSSP, 8-state):
--EE-S--PPPGGG--HHHHHHHHHHHHHHHHHHHTS---TT--HHHHHHHHHHHGGGT----GGGEEEESHHHHHHHHHHTT-TTSEEEEEES--HHHHHHHHHTT--EEEEEEETTEE-HHHHHHHHHHHHTTT--EEEEEE-SB-TTT--B--HHHHHHHHHHHHHHT-EEEEE-TTTT-BSSSPPPPPSGGG-SSS-EEEEEESTTTT-GGG--EEEE--STHHHHHHHHHHHHTS---HHHHHHHHHHHHTTHHHHHHHHHHHHHHHHHHHHHHHHHHHS-TTEEE---SBTTEEEEEETT--HHHHHHHHHHTTEE-EEGGGGSSSHHHHTTEEEEE-SSS-HHHHHHHHHHHHHHHHH--/--EE-S--PPPGGG--HHHHHHHHHHHHHHHHHHHTS---TT--HHHHHHHHHHHGGGT----GGGEEEESHHHHHHHHHHTT-TTSEEEEEES--HHHHHHHHHTT--EEEEEEETTEE-HHHHHHHHHHHHTTT--EEEEEE-SB-TTT--B--HHHHHHHHHHHHHHT-EEEEE-TTTT-BSSSPPPPPSGGG-SSS-EEEEEESTTTT-GGG--EEEE--STHHHHHHHHHHHHTS---HHHHHHHHHHHHTTHHHHHHHHHHHHHHHHHHHHHHHHHHHS-TTEEE---SBTTEEEEEETT--HHHHHHHHHHTTEE-EEGGGGSSSHHHHTTEEEEE-SSS-HHHHHHHHHHHHHHHHH--

Foldseek 3Di:
DFQEFADQAFAPVLAPVVLLVVLLVVCCVPPVVQQVDDDALQADLLLLVLVQVVLVVLLAHFHSVQKRKFLFLLLVLLLVCVVPVVAAEAEEPLADLSNLVSCVVVVHDYHYFYADLQGGPVVSVLVVQVVVVVVVHHHAEYEGEQCGPAALHGHHPVNLVSVLVSCVVSVHAYEYEDAFQLAFAPDGGHRGSNSVDPPQRYWYKYACCNQHNNVLRIIMTRTDDPVSVVSSVVSCVVPNHGRSNSSSSSSVCSVVVVRVVSSVVLNVVQNVLLVLLVVLCVPQADPQKDWHRNRTRFKIKIFGPPAAQVVLQVVLVVVNYHWAQQLSSGSHSVVRRRMTMTGRRHGDSVSSNVSSNSSSVVNVVRD/DFQEFADQAFAPVLAPVVLLVVLLVVCCVPPVVQQVDDDFLQADLLLLVLVQVVLVVLLAHFHSVQKRKFLFLLLVLLLVCVVPVVAAEAEEPLADLSNLVSCVVVVHDYHYFYADLQGGPVVSVLVVQVVVVVVVHHHAEYEGEQCGPAALHGHHPVNLVSNLVSCVVSVHAYEYEDAFQLAFAPDGGHRGSNSVDPPQRYFYKYACCNQHNNVLRIIMTRTDDPVSVVSSVVSCVVPNHGRSNSSSSSSVCSVVVVRVVSSVVLNVVQNVLLVLLVVLCVVQADPQKDWHRNRTRFKIKIFGPPAAQVVLQVVLVVVNYHWAQQLSSGSHSVVRRRMTMTGRRHGDSVSSNVSSNSSSVVNVVRD

Solvent-accessible surface area (backbone atoms only — not comparable to full-atom values): 36034 Å² total; per-residue (Å²): 122,78,36,55,26,36,56,96,41,66,36,60,86,56,45,56,40,67,61,50,37,54,47,46,44,50,41,34,74,74,38,34,65,55,36,40,22,77,63,52,44,43,41,52,64,73,33,32,42,33,49,33,58,56,40,37,79,36,48,34,85,61,58,40,91,31,37,37,49,26,36,17,43,52,23,35,53,39,49,55,50,68,70,38,81,89,48,40,34,30,27,42,36,65,27,51,40,68,60,50,48,36,31,54,73,72,72,49,71,65,49,73,28,54,56,55,82,47,27,52,40,56,69,58,45,51,53,50,50,59,58,28,53,74,69,77,56,49,53,42,36,37,42,45,46,50,34,19,46,50,36,0,30,47,46,33,71,67,47,52,52,49,46,54,50,49,28,63,76,63,63,28,33,37,38,40,43,45,58,31,46,80,31,39,64,82,48,79,60,69,66,43,72,52,45,72,49,84,78,58,42,39,41,38,30,27,39,34,36,74,58,56,27,41,4,50,32,44,15,24,36,39,32,77,49,75,62,53,58,55,43,37,55,51,43,42,47,40,33,40,46,66,38,30,41,42,46,49,52,53,25,50,37,50,70,71,54,53,52,60,59,39,46,53,55,42,40,54,53,48,40,52,33,46,51,51,48,56,53,37,46,69,71,39,40,48,92,65,50,48,63,45,69,56,38,16,47,48,25,26,29,29,36,29,81,82,42,49,19,64,63,49,31,54,55,35,41,75,72,31,26,38,49,34,41,20,30,57,28,32,96,46,50,79,79,13,29,35,18,32,33,41,21,51,39,44,42,51,72,67,45,46,47,53,43,43,44,54,49,13,57,51,55,66,64,61,118,124,78,34,56,26,36,55,95,40,64,34,61,86,54,45,56,39,68,62,50,38,54,49,47,44,50,42,36,72,74,37,31,65,56,36,40,23,76,63,51,45,43,41,52,65,72,34,33,42,34,49,32,59,57,40,37,78,36,47,34,85,60,60,41,90,32,36,37,48,26,38,17,42,51,23,36,52,41,50,56,50,68,72,37,83,90,46,39,33,31,27,43,35,66,28,49,41,69,60,52,49,36,32,53,74,69,72,50,71,64,49,74,28,55,56,55,81,47,27,54,39,53,68,59,46,50,52,50,49,58,56,29,51,74,68,77,56,50,54,42,36,37,43,45,46,51,35,18,47,50,36,0,31,47,46,33,70,68,44,52,51,49,46,55,50,48,28,63,78,64,64,28,31,37,39,40,44,46,59,30,46,81,33,41,63,82,49,80,61,68,66,44,73,52,44,72,48,85,77,58,42,39,40,38,31,28,40,35,36,75,57,56,27,40,3,50,31,44,14,24,36,38,32,76,50,72,60,55,59,55,43,37,53,52,44,41,47,40,33,38,47,63,38,29,40,42,45,51,52,53,25,50,37,50,69,71,53,52,51,59,59,38,47,54,53,43,39,54,53,47,40,53,34,48,52,50,48,54,52,37,45,67,72,39,39,49,89,66,49,48,61,45,71,56,40,16,48,50,26,26,30,30,39,28,80,82,41,49,20,64,62,50,33,54,56,36,40,76,74,29,26,38,49,35,42,20,29,57,28,30,95,46,50,77,79,12,29,34,18,33,32,40,20,51,40,44,43,51,72,67,45,45,48,52,42,43,43,54,49,13,58,50,54,67,63,60,117